Protein AF-A0A820K5N0-F1 (afdb_monomer)

Secondary structure (DSSP, 8-state):
---HHHHHHHHHHHHHHHGGGS---S------------PPP--SSTTTHHHHHHHHHHHHHHHTTS-HHHHHHHHHHHHHHHHHHHHH-TT-HHHHHHHHHHHHHHHHHHHHSSS--THHHHHHHHHHHHHHHHHHH----HHHHHHHHHHHHHHHHHHHHHTTT-TTTPPPHHHHHHHHHHHHHHHHH-----TT--HHHHHHHHHHHHHHH-TT--HHHHHHHHHHHHHHHHTT----SS--S-TTSSS-HHHHHHHHHHHHHHHHHHHHHHHHHHHHHTT----HHHHHHHHHHHHHHHHSHHHHHHHTTS---TTS-THHHHHHHH----SS--S-HHHHHHHHHHHHHHHHHHHHHHHSTT-HHHHHHHHHHHHH-STT--HHHHHHHHH--STT--TTSPPPPPTTTT-BTTBTTTTGGGS-GGGTSSTTHHHHHHHHHHHHHHHHHTT-GGGHHHHHHHHHHHHSPPPGGG--S-HHHHHHHHHHHHHHHHHHHHHHHHTS-HHHHHHHHHHHHHGGGS----S--HHHHHHHHHHHHHHHHH-GGGTTT-THHHHHHHHHHHHHHHHHHHTTS---TTSHHHHHHSS-------PPPPP-------------------HHHHHHHHHHHHHHTSSS---

Structure (mmCIF, N/CA/C/O backbone):
data_AF-A0A820K5N0-F1
#
_entry.id   AF-A0A820K5N0-F1
#
loop_
_atom_site.group_PDB
_atom_site.id
_atom_site.type_symbol
_atom_site.label_atom_id
_atom_site.label_alt_id
_atom_site.label_comp_id
_atom_site.label_asym_id
_atom_site.label_entity_id
_atom_site.label_seq_id
_atom_site.pdbx_PDB_ins_code
_atom_site.Cartn_x
_atom_site.Cartn_y
_atom_site.Cartn_z
_atom_site.occupancy
_atom_site.B_iso_or_equiv
_atom_site.auth_seq_id
_atom_site.auth_comp_id
_atom_site.auth_asym_id
_atom_site.auth_atom_id
_atom_site.pdbx_PDB_model_num
ATOM 1 N N . GLU A 1 1 ? -2.499 -8.114 -50.998 1.00 41.06 1 GLU A N 1
ATOM 2 C CA . GLU A 1 1 ? -1.757 -9.379 -51.154 1.00 41.06 1 GLU A CA 1
ATOM 3 C C . GLU A 1 1 ? -0.640 -9.411 -50.123 1.00 41.06 1 GLU A C 1
ATOM 5 O O . GLU A 1 1 ? 0.327 -8.664 -50.227 1.00 41.06 1 GLU A O 1
ATOM 10 N N . TRP A 1 2 ? -0.854 -10.135 -49.026 1.00 52.72 2 TRP A N 1
ATOM 11 C CA . TRP A 1 2 ? 0.207 -10.403 -48.061 1.00 52.72 2 TRP A CA 1
ATOM 12 C C . TRP A 1 2 ? 0.968 -11.627 -48.555 1.00 52.72 2 TRP A C 1
ATOM 14 O O . TRP A 1 2 ? 0.346 -12.616 -48.916 1.00 52.72 2 TRP A O 1
ATOM 24 N N . ASP A 1 3 ? 2.291 -11.518 -48.619 1.00 70.81 3 ASP A N 1
ATOM 25 C CA . ASP A 1 3 ? 3.177 -12.649 -48.919 1.00 70.81 3 ASP A CA 1
ATOM 26 C C . ASP A 1 3 ? 2.973 -13.759 -47.867 1.00 70.81 3 ASP A C 1
ATOM 28 O O . ASP A 1 3 ? 2.744 -13.436 -46.694 1.00 70.81 3 ASP A O 1
ATOM 32 N N . ASP A 1 4 ? 3.069 -15.032 -48.254 1.00 73.50 4 ASP A N 1
ATOM 33 C CA . ASP A 1 4 ? 2.858 -16.192 -47.372 1.00 73.50 4 ASP A CA 1
ATOM 34 C C . ASP A 1 4 ? 3.746 -16.115 -46.120 1.00 73.50 4 ASP A C 1
ATOM 36 O O . ASP A 1 4 ? 3.308 -16.420 -45.010 1.00 73.50 4 ASP A O 1
ATOM 40 N N . GLU A 1 5 ? 4.975 -15.611 -46.267 1.00 72.81 5 GLU A N 1
ATOM 41 C CA . GLU A 1 5 ? 5.912 -15.410 -45.157 1.00 72.81 5 GLU A CA 1
ATOM 42 C C . GLU A 1 5 ? 5.436 -14.320 -44.174 1.00 72.81 5 GLU A C 1
ATOM 44 O O . GLU A 1 5 ? 5.605 -14.446 -42.960 1.00 72.81 5 GLU A O 1
ATOM 49 N N . ARG A 1 6 ? 4.776 -13.258 -44.661 1.00 73.12 6 ARG A N 1
ATOM 50 C CA . ARG A 1 6 ? 4.217 -12.191 -43.807 1.00 73.12 6 ARG A CA 1
ATOM 51 C C . ARG A 1 6 ? 2.996 -12.672 -43.035 1.00 73.12 6 ARG A C 1
ATOM 53 O O . ARG A 1 6 ? 2.849 -12.348 -41.858 1.00 73.12 6 ARG A O 1
ATOM 60 N N . GLU A 1 7 ? 2.144 -13.465 -43.674 1.00 80.19 7 GLU A N 1
ATOM 61 C CA . GLU A 1 7 ? 0.995 -14.066 -43.002 1.00 80.19 7 GLU A CA 1
ATOM 62 C C . GLU A 1 7 ? 1.438 -15.106 -41.959 1.00 80.19 7 GLU A C 1
ATOM 64 O O . GLU A 1 7 ? 0.856 -15.165 -40.877 1.00 80.19 7 GLU A O 1
ATOM 69 N N . GLN A 1 8 ? 2.516 -15.858 -42.213 1.00 80.81 8 GLN A N 1
ATOM 70 C CA . GLN A 1 8 ? 3.134 -16.734 -41.210 1.00 80.81 8 GLN A CA 1
ATOM 71 C C . GLN A 1 8 ? 3.662 -15.945 -40.001 1.00 80.81 8 GLN A C 1
ATOM 73 O O . GLN A 1 8 ? 3.322 -16.284 -38.866 1.00 80.81 8 GLN A O 1
ATOM 78 N N . ARG A 1 9 ? 4.419 -14.857 -40.224 1.00 82.50 9 ARG A N 1
ATOM 79 C CA . ARG A 1 9 ? 4.903 -13.972 -39.142 1.00 82.50 9 ARG A CA 1
ATOM 80 C C . ARG A 1 9 ? 3.746 -13.395 -38.324 1.00 82.50 9 ARG A C 1
ATOM 82 O O . ARG A 1 9 ? 3.787 -13.443 -37.097 1.00 82.50 9 ARG A O 1
ATOM 89 N N . ARG A 1 10 ? 2.684 -12.900 -38.974 1.00 83.00 10 ARG A N 1
ATOM 90 C CA . ARG A 1 10 ? 1.489 -12.407 -38.267 1.00 83.00 10 ARG A CA 1
ATOM 91 C C . ARG A 1 10 ? 0.814 -13.498 -37.456 1.00 83.00 10 ARG A C 1
ATOM 93 O O . ARG A 1 10 ? 0.453 -13.232 -36.316 1.00 83.00 10 ARG A O 1
ATOM 100 N N . LYS A 1 11 ? 0.587 -14.679 -38.035 1.00 84.31 11 LYS A N 1
ATOM 101 C CA . LYS A 1 11 ? -0.068 -15.789 -37.331 1.00 84.31 11 LYS A CA 1
ATOM 102 C C . LYS A 1 11 ? 0.710 -16.178 -36.079 1.00 84.31 11 LYS A C 1
ATOM 104 O O . LYS A 1 11 ? 0.084 -16.375 -35.046 1.00 84.31 11 LYS A O 1
ATOM 109 N N . LEU A 1 12 ? 2.042 -16.193 -36.154 1.00 82.50 12 LEU A N 1
ATOM 110 C CA . LEU A 1 12 ? 2.903 -16.421 -34.995 1.00 82.50 12 LEU A CA 1
ATOM 111 C C . LEU A 1 12 ? 2.756 -15.308 -33.946 1.00 82.50 12 LEU A C 1
ATOM 113 O O . LEU A 1 12 ? 2.493 -15.588 -32.787 1.00 82.50 12 LEU A O 1
ATOM 117 N N . LEU A 1 13 ? 2.846 -14.032 -34.332 1.00 81.25 13 LEU A N 1
ATOM 118 C CA . LEU A 1 13 ? 2.668 -12.917 -33.387 1.00 81.25 13 LEU A CA 1
ATOM 119 C C . LEU A 1 13 ? 1.281 -12.922 -32.727 1.00 81.25 13 LEU A C 1
ATOM 121 O O . LEU A 1 13 ? 1.157 -12.676 -31.529 1.00 81.25 13 LEU A O 1
ATOM 125 N N . LEU A 1 14 ? 0.238 -13.230 -33.501 1.00 82.81 14 LEU A N 1
ATOM 126 C CA . LEU A 1 14 ? -1.119 -13.382 -32.991 1.00 82.81 14 LEU A CA 1
ATOM 127 C C . LEU A 1 14 ? -1.264 -14.605 -32.088 1.00 82.81 14 LEU A C 1
ATOM 129 O O . LEU A 1 14 ? -2.072 -14.536 -31.169 1.00 82.81 14 LEU A O 1
ATOM 133 N N . SER A 1 15 ? -0.500 -15.684 -32.287 1.00 80.38 15 SER A N 1
ATOM 134 C CA . SER A 1 15 ? -0.526 -16.829 -31.373 1.00 80.38 15 SER A CA 1
ATOM 135 C C . SER A 1 15 ? 0.051 -16.456 -30.011 1.00 80.38 15 SER A C 1
ATOM 137 O O . SER A 1 15 ? -0.564 -16.776 -29.013 1.00 80.38 15 SER A O 1
ATOM 139 N N . TYR A 1 16 ? 1.101 -15.638 -29.912 1.00 74.06 16 TYR A N 1
ATOM 140 C CA . TYR A 1 16 ? 1.562 -15.137 -28.602 1.00 74.06 16 TYR A CA 1
ATOM 141 C C . TYR A 1 16 ? 0.542 -14.236 -27.885 1.00 74.06 16 TYR A C 1
ATOM 143 O O . TYR A 1 16 ? 0.625 -14.062 -26.671 1.00 74.06 16 TYR A O 1
ATOM 151 N N . ILE A 1 17 ? -0.433 -13.684 -28.613 1.00 76.38 17 ILE A N 1
ATOM 152 C CA . ILE A 1 17 ? -1.559 -12.915 -28.057 1.00 76.38 17 ILE A CA 1
ATOM 153 C C . ILE A 1 17 ? -2.760 -13.836 -27.757 1.00 76.38 17 ILE A C 1
ATOM 155 O O . ILE A 1 17 ? -3.494 -13.599 -26.801 1.00 76.38 17 ILE A O 1
ATOM 159 N N . ALA A 1 18 ? -2.971 -14.886 -28.558 1.00 65.06 18 ALA A N 1
ATOM 160 C CA . ALA A 1 18 ? -4.119 -15.797 -28.493 1.00 65.06 18 ALA A CA 1
ATOM 161 C C . ALA A 1 18 ? -3.885 -17.047 -27.624 1.00 65.06 18 ALA A C 1
ATOM 163 O O . ALA A 1 18 ? -4.796 -17.465 -26.918 1.00 65.06 18 ALA A O 1
ATOM 164 N N . ASP A 1 19 ? -2.681 -17.616 -27.604 1.00 51.62 19 ASP A N 1
ATOM 165 C CA . ASP A 1 19 ? -2.239 -18.649 -26.655 1.00 51.62 19 ASP A CA 1
ATOM 166 C C . ASP A 1 19 ? -2.176 -18.072 -25.242 1.00 51.62 19 ASP A C 1
ATOM 168 O O . ASP A 1 19 ? -2.465 -18.772 -24.273 1.00 51.62 19 ASP A O 1
ATOM 172 N N . ALA A 1 20 ? -1.979 -16.756 -25.128 1.00 49.38 20 ALA A N 1
ATOM 173 C CA . ALA A 1 20 ? -2.253 -16.009 -23.914 1.00 49.38 20 ALA A CA 1
ATOM 174 C C . ALA A 1 20 ? -3.761 -15.881 -23.560 1.00 49.38 20 ALA A C 1
ATOM 176 O O . ALA A 1 20 ? -4.149 -15.332 -22.533 1.00 49.38 20 ALA A O 1
ATOM 177 N N . ALA A 1 21 ? -4.673 -16.440 -24.342 1.00 42.41 21 ALA A N 1
ATOM 178 C CA . ALA A 1 21 ? -6.054 -16.666 -23.915 1.00 42.41 21 ALA A CA 1
ATOM 179 C C . ALA A 1 21 ? -6.283 -18.112 -23.433 1.00 42.41 21 ALA A C 1
ATOM 181 O O . ALA A 1 21 ? -7.322 -18.391 -22.835 1.00 42.41 21 ALA A O 1
ATOM 182 N N . SER A 1 22 ? -5.323 -19.021 -23.645 1.00 43.31 22 SER A N 1
ATOM 183 C CA . SER A 1 22 ? -5.401 -20.429 -23.248 1.00 43.31 22 SER A CA 1
ATOM 184 C C . SER A 1 22 ? -4.654 -20.673 -21.931 1.00 43.31 22 SER A C 1
ATOM 186 O O . SER A 1 22 ? -3.581 -20.130 -21.683 1.00 43.31 22 SER A O 1
ATOM 188 N N . ILE A 1 23 ? -5.267 -21.423 -21.020 1.00 39.41 23 ILE A N 1
ATOM 189 C CA . ILE A 1 23 ? -4.740 -21.672 -19.675 1.00 39.41 23 ILE A CA 1
ATOM 190 C C . ILE A 1 23 ? -3.567 -22.649 -19.801 1.00 39.41 23 ILE A C 1
ATOM 192 O O . ILE A 1 23 ? -3.799 -23.832 -20.033 1.00 39.41 23 ILE A O 1
ATOM 196 N N . ASN A 1 24 ? -2.330 -22.190 -19.601 1.00 45.06 24 ASN A N 1
ATOM 197 C CA . ASN A 1 24 ? -1.229 -23.091 -19.266 1.00 45.06 24 ASN A CA 1
ATOM 198 C C . ASN A 1 24 ? -0.736 -22.780 -17.852 1.00 45.06 24 ASN A C 1
ATOM 200 O O . ASN A 1 24 ? -0.034 -21.812 -17.574 1.00 45.06 24 ASN A O 1
ATOM 204 N N . SER A 1 25 ? -1.197 -23.623 -16.935 1.00 43.44 25 SER A N 1
ATOM 205 C CA . SER A 1 25 ? -1.109 -23.531 -15.483 1.00 43.44 25 SER A CA 1
ATOM 206 C C . SER A 1 25 ? 0.266 -23.901 -14.921 1.00 43.44 25 SER A C 1
ATOM 208 O O . SER A 1 25 ? 0.349 -24.594 -13.909 1.00 43.44 25 SER A O 1
ATOM 210 N N . GLN A 1 26 ? 1.358 -23.482 -15.557 1.00 40.81 26 GLN A N 1
ATOM 211 C CA . GLN A 1 26 ? 2.692 -23.593 -14.971 1.00 40.81 26 GLN A CA 1
ATOM 212 C C . GLN A 1 26 ? 3.508 -22.372 -15.368 1.00 40.81 26 GLN A C 1
ATOM 214 O O . GLN A 1 26 ? 3.755 -22.148 -16.547 1.00 40.81 26 GLN A O 1
ATOM 219 N N . GLY A 1 27 ? 3.943 -21.599 -14.371 1.00 42.25 27 GLY A N 1
ATOM 220 C CA . GLY A 1 27 ? 4.798 -20.417 -14.508 1.00 42.25 27 GLY A CA 1
ATOM 221 C C . GLY A 1 27 ? 6.217 -20.715 -15.003 1.00 42.25 27 GLY A C 1
ATOM 222 O O . GLY A 1 27 ? 7.181 -20.196 -14.448 1.00 42.25 27 GLY A O 1
ATOM 223 N N . LYS A 1 28 ? 6.363 -21.554 -16.028 1.00 41.22 28 LYS A N 1
ATOM 224 C CA . LYS A 1 28 ? 7.572 -21.611 -16.836 1.00 41.22 28 LYS A CA 1
ATOM 225 C C . LYS A 1 28 ? 7.428 -20.544 -17.903 1.00 41.22 28 LYS A C 1
ATOM 227 O O . LYS A 1 28 ? 6.666 -20.702 -18.853 1.00 41.22 28 LYS A O 1
ATOM 232 N N . GLN A 1 29 ? 8.161 -19.450 -17.726 1.00 48.66 29 GLN A N 1
ATOM 233 C CA . GLN A 1 29 ? 8.489 -18.607 -18.861 1.00 48.66 29 GLN A CA 1
ATOM 234 C C . GLN A 1 29 ? 9.101 -19.512 -19.939 1.00 48.66 29 GLN A C 1
ATOM 236 O O . GLN A 1 29 ? 10.039 -20.253 -19.655 1.00 48.66 29 GLN A O 1
ATOM 241 N N . SER A 1 30 ? 8.565 -19.498 -21.160 1.00 47.12 30 SER A N 1
ATOM 242 C CA . SER A 1 30 ? 9.351 -19.973 -22.293 1.00 47.12 30 SER A CA 1
ATOM 243 C C . SER A 1 30 ? 10.531 -19.009 -22.411 1.00 47.12 30 SER A C 1
ATOM 245 O O . SER A 1 30 ? 10.327 -17.812 -22.627 1.00 47.12 30 SER A O 1
ATOM 247 N N . ASP A 1 31 ? 11.747 -19.498 -22.190 1.00 49.41 31 ASP A N 1
ATOM 248 C CA . ASP A 1 31 ? 12.978 -18.709 -22.349 1.00 49.41 31 ASP A CA 1
ATOM 249 C C . ASP A 1 31 ? 13.364 -18.491 -23.815 1.00 49.41 31 ASP A C 1
ATOM 251 O O . ASP A 1 31 ? 14.371 -17.859 -24.123 1.00 49.41 31 ASP A O 1
ATOM 255 N N . GLU A 1 32 ? 12.541 -18.985 -24.733 1.00 58.91 32 GLU A N 1
ATOM 256 C CA . GLU A 1 32 ? 12.760 -18.885 -26.164 1.00 58.91 32 GLU A CA 1
ATOM 257 C C . GLU A 1 32 ? 12.302 -17.520 -26.698 1.00 58.91 32 GLU A C 1
ATOM 259 O O . GLU A 1 32 ? 11.175 -17.073 -26.461 1.00 58.91 32 GLU A O 1
ATOM 264 N N . LEU A 1 33 ? 13.205 -16.853 -27.424 1.00 70.31 33 LEU A N 1
ATOM 265 C CA . LEU A 1 33 ? 12.914 -15.639 -28.186 1.00 70.31 33 LEU A CA 1
ATOM 266 C C . LEU A 1 33 ? 11.959 -15.950 -29.345 1.00 70.31 33 LEU A C 1
ATOM 268 O O . LEU A 1 33 ? 11.931 -17.064 -29.872 1.00 70.31 33 LEU A O 1
ATOM 272 N N . ILE A 1 34 ? 11.202 -14.944 -29.788 1.00 75.31 34 ILE A N 1
ATOM 273 C CA . ILE A 1 34 ? 10.294 -15.106 -30.925 1.00 75.31 34 ILE A CA 1
ATOM 274 C C . ILE A 1 34 ? 11.138 -15.169 -32.203 1.00 75.31 34 ILE A C 1
ATOM 276 O O . ILE A 1 34 ? 11.641 -14.157 -32.695 1.00 75.31 34 ILE A O 1
ATOM 280 N N . HIS A 1 35 ? 11.280 -16.366 -32.770 1.00 72.75 35 HIS A N 1
ATOM 281 C CA . HIS A 1 35 ? 12.018 -16.574 -34.012 1.00 72.75 35 HIS A CA 1
ATOM 282 C C . HIS A 1 35 ? 11.198 -16.128 -35.230 1.00 72.75 35 HIS A C 1
ATOM 284 O O . HIS A 1 35 ? 10.482 -16.914 -35.852 1.00 72.75 35 HIS A O 1
ATOM 290 N N . LEU A 1 36 ? 11.327 -14.852 -35.599 1.00 72.88 36 LEU A N 1
ATOM 291 C CA . LEU A 1 36 ? 10.874 -14.348 -36.895 1.00 72.88 36 LEU A CA 1
ATOM 292 C C . LEU A 1 36 ? 11.981 -14.536 -37.938 1.00 72.88 36 LEU A C 1
ATOM 294 O O . LEU A 1 36 ? 13.146 -14.239 -37.692 1.00 72.88 36 LEU A O 1
ATOM 298 N N . SER A 1 37 ? 11.618 -15.017 -39.125 1.00 67.00 37 SER A N 1
ATOM 299 C CA . SER A 1 37 ? 12.536 -15.135 -40.261 1.00 67.00 37 SER A CA 1
ATOM 300 C C . SER A 1 37 ? 13.160 -13.777 -40.617 1.00 67.00 37 SER A C 1
ATOM 302 O O . SER A 1 37 ? 12.436 -12.806 -40.834 1.00 67.00 37 SER A O 1
ATOM 304 N N . ASP A 1 38 ? 14.482 -13.731 -40.775 1.00 62.12 38 ASP A N 1
ATOM 305 C CA . ASP A 1 38 ? 15.250 -12.505 -41.050 1.00 62.12 38 ASP A CA 1
ATOM 306 C C . ASP A 1 38 ? 15.308 -12.109 -42.539 1.00 62.12 38 ASP A C 1
ATOM 308 O O . ASP A 1 38 ? 16.058 -11.208 -42.921 1.00 62.12 38 ASP A O 1
ATOM 312 N N . LYS A 1 39 ? 14.545 -12.775 -43.420 1.00 62.44 39 LYS A N 1
ATOM 313 C CA . LYS A 1 39 ? 14.617 -12.492 -44.859 1.00 62.44 39 LYS A CA 1
ATOM 314 C C . LYS A 1 39 ? 14.192 -11.041 -45.141 1.00 62.44 39 LYS A C 1
ATOM 316 O O . LYS A 1 39 ? 13.069 -10.662 -44.781 1.00 62.44 39 LYS A O 1
ATOM 321 N N . PRO A 1 40 ? 15.063 -10.237 -45.787 1.00 56.72 40 PRO A N 1
ATOM 322 C CA . PRO A 1 40 ? 14.809 -8.827 -46.030 1.00 56.72 40 PRO A CA 1
ATOM 323 C C . PRO A 1 40 ? 13.752 -8.636 -47.117 1.00 56.72 40 PRO A C 1
ATOM 325 O O . PRO A 1 40 ? 13.761 -9.298 -48.157 1.00 56.72 40 PRO A O 1
ATOM 328 N N . PHE A 1 41 ? 12.865 -7.673 -46.889 1.00 57.12 41 PHE A N 1
ATOM 329 C CA . PHE A 1 41 ? 11.856 -7.263 -47.856 1.00 57.12 41 PHE A CA 1
ATOM 330 C C . PHE A 1 41 ? 12.502 -6.544 -49.053 1.00 57.12 41 PHE A C 1
ATOM 332 O O . PHE A 1 41 ? 13.180 -5.528 -48.887 1.00 57.12 41 PHE A O 1
ATOM 339 N N . LYS A 1 42 ? 12.273 -7.055 -50.270 1.00 55.41 42 LYS A N 1
ATOM 340 C CA . LYS A 1 42 ? 12.668 -6.414 -51.534 1.00 55.41 42 LYS A CA 1
ATOM 341 C C . LYS A 1 42 ? 11.480 -5.614 -52.085 1.00 55.41 42 LYS A C 1
ATOM 343 O O . LYS A 1 42 ? 10.638 -6.169 -52.778 1.00 55.41 42 LYS A O 1
ATOM 348 N N . SER A 1 43 ? 11.404 -4.323 -51.771 1.00 56.03 43 SER A N 1
ATOM 349 C CA . SER A 1 43 ? 10.485 -3.370 -52.420 1.00 56.03 43 SER A CA 1
ATOM 350 C C . SER A 1 43 ? 11.274 -2.198 -52.979 1.00 56.03 43 SER A C 1
ATOM 352 O O . SER A 1 43 ? 12.220 -1.740 -52.343 1.00 56.03 43 SER A O 1
ATOM 354 N N . ASN A 1 44 ? 10.870 -1.708 -54.151 1.00 49.72 44 ASN A N 1
ATOM 355 C CA . ASN A 1 44 ? 11.508 -0.584 -54.836 1.00 49.72 44 ASN A CA 1
ATOM 356 C C . ASN A 1 44 ? 11.081 0.798 -54.284 1.00 49.72 44 ASN A C 1
ATOM 358 O O . ASN A 1 44 ? 11.731 1.786 -54.601 1.00 49.72 44 ASN A O 1
ATOM 362 N N . ASN A 1 45 ? 10.061 0.878 -53.412 1.00 55.81 45 ASN A N 1
ATOM 363 C CA . ASN A 1 45 ? 9.540 2.129 -52.815 1.00 55.81 45 ASN A CA 1
ATOM 364 C C . ASN A 1 45 ? 9.893 2.255 -51.314 1.00 55.81 45 ASN A C 1
ATOM 366 O O . ASN A 1 45 ? 9.083 2.618 -50.463 1.00 55.81 45 ASN A O 1
ATOM 370 N N . ALA A 1 46 ? 11.134 1.904 -50.977 1.00 53.59 46 ALA A N 1
ATOM 371 C CA . ALA A 1 46 ? 11.519 1.352 -49.681 1.00 53.59 46 ALA A CA 1
ATOM 372 C C . ALA A 1 46 ? 11.643 2.306 -48.477 1.00 53.59 46 ALA A C 1
ATOM 374 O O . ALA A 1 46 ? 12.003 1.809 -47.414 1.00 53.59 46 ALA A O 1
ATOM 375 N N . LEU A 1 47 ? 11.435 3.623 -48.589 1.00 53.50 47 LEU A N 1
ATOM 376 C CA . LEU A 1 47 ? 11.690 4.534 -47.454 1.00 53.50 47 LEU A CA 1
ATOM 377 C C . LEU A 1 47 ? 10.411 4.972 -46.722 1.00 53.50 47 LEU A C 1
ATOM 379 O O . LEU A 1 47 ? 10.358 4.886 -45.504 1.00 53.50 47 LEU A O 1
ATOM 383 N N . PHE A 1 48 ? 9.361 5.373 -47.446 1.00 54.50 48 PHE A N 1
ATOM 384 C CA . PHE A 1 48 ? 8.122 5.888 -46.837 1.00 54.50 48 PHE A CA 1
ATOM 385 C C . PHE A 1 48 ? 7.159 4.790 -46.360 1.00 54.50 48 PHE A C 1
ATOM 387 O O . PHE A 1 48 ? 6.466 4.964 -45.362 1.00 54.50 48 PHE A O 1
ATOM 394 N N . GLU A 1 49 ? 7.122 3.638 -47.036 1.00 61.66 49 GLU A N 1
ATOM 395 C CA . GLU A 1 49 ? 6.244 2.525 -46.642 1.00 61.66 49 GLU A CA 1
ATOM 396 C C . GLU A 1 49 ? 6.738 1.789 -45.384 1.00 61.66 49 GLU A C 1
ATOM 398 O O . GLU A 1 49 ? 5.939 1.140 -44.709 1.00 61.66 49 GLU A O 1
ATOM 403 N N . LYS A 1 50 ? 8.033 1.893 -45.040 1.00 66.38 50 LYS A N 1
ATOM 404 C CA . LYS A 1 50 ? 8.635 1.152 -43.916 1.00 66.38 50 LYS A CA 1
ATOM 405 C C . LYS A 1 50 ? 8.243 1.677 -42.540 1.00 66.38 50 LYS A C 1
ATOM 407 O O . LYS A 1 50 ? 8.249 0.896 -41.592 1.00 66.38 50 LYS A O 1
ATOM 412 N N . ASP A 1 51 ? 7.901 2.955 -42.424 1.00 83.06 51 ASP A N 1
ATOM 413 C CA . ASP A 1 51 ? 7.636 3.593 -41.124 1.00 83.06 51 ASP A CA 1
ATOM 414 C C . ASP A 1 51 ? 6.152 3.895 -40.918 1.00 83.06 51 ASP A C 1
ATOM 416 O O . ASP A 1 51 ? 5.722 4.206 -39.812 1.00 83.06 51 ASP A O 1
ATOM 420 N N . LEU A 1 52 ? 5.342 3.775 -41.972 1.00 87.62 52 LEU A N 1
ATOM 421 C CA . LEU A 1 52 ? 3.941 4.177 -41.951 1.00 87.62 52 LEU A CA 1
ATOM 422 C C . LEU A 1 52 ? 3.114 3.376 -40.934 1.00 87.62 52 LEU A C 1
ATOM 424 O O . LEU A 1 52 ? 2.291 3.953 -40.225 1.00 87.62 52 LEU A O 1
ATOM 428 N N . TYR A 1 53 ? 3.332 2.059 -40.838 1.00 89.19 53 TYR A N 1
ATOM 429 C CA . TYR A 1 53 ? 2.625 1.230 -39.860 1.00 89.19 53 TYR A CA 1
ATOM 430 C C . TYR A 1 53 ? 3.017 1.581 -38.427 1.00 89.19 53 TYR A C 1
ATOM 432 O O . TYR A 1 53 ? 2.124 1.766 -37.604 1.00 89.19 53 TYR A O 1
ATOM 440 N N . TYR A 1 54 ? 4.309 1.758 -38.148 1.00 91.31 54 TYR A N 1
ATOM 441 C CA . TYR A 1 54 ? 4.775 2.269 -36.862 1.00 91.31 54 TYR A CA 1
ATOM 442 C C . TYR A 1 54 ? 4.164 3.635 -36.511 1.00 91.31 54 TYR A C 1
ATOM 444 O O . TYR A 1 54 ? 3.611 3.789 -35.427 1.00 91.31 54 TYR A O 1
ATOM 452 N N . LEU A 1 55 ? 4.184 4.607 -37.429 1.00 91.06 55 LEU A N 1
ATOM 453 C CA . LEU A 1 55 ? 3.626 5.943 -37.186 1.00 91.06 55 LEU A CA 1
ATOM 454 C C . LEU A 1 55 ? 2.119 5.899 -36.905 1.00 91.06 55 LEU A C 1
ATOM 456 O O . LEU A 1 55 ? 1.636 6.607 -36.021 1.00 91.06 55 LEU A O 1
ATOM 460 N N . PHE A 1 56 ? 1.367 5.051 -37.614 1.00 90.25 56 PHE A N 1
ATOM 461 C CA . PHE A 1 56 ? -0.040 4.824 -37.286 1.00 90.25 56 PHE A CA 1
ATOM 462 C C . PHE A 1 56 ? -0.202 4.174 -35.914 1.00 90.25 56 PHE A C 1
ATOM 464 O O . PHE A 1 56 ? -1.074 4.592 -35.155 1.00 90.25 56 PHE A O 1
ATOM 471 N N . ALA A 1 57 ? 0.621 3.178 -35.585 1.00 91.50 57 ALA A N 1
ATOM 472 C CA . ALA A 1 57 ? 0.570 2.513 -34.292 1.00 91.50 57 ALA A CA 1
ATOM 473 C C . ALA A 1 57 ? 0.822 3.496 -33.138 1.00 91.50 57 ALA A C 1
ATOM 475 O O . ALA A 1 57 ? -0.008 3.590 -32.234 1.00 91.50 57 ALA A O 1
ATOM 476 N N . ASP A 1 58 ? 1.891 4.291 -33.224 1.00 89.69 58 ASP A N 1
ATOM 477 C CA . ASP A 1 58 ? 2.253 5.320 -32.245 1.00 89.69 58 ASP A CA 1
ATOM 478 C C . ASP A 1 58 ? 1.177 6.414 -32.139 1.00 89.69 58 ASP A C 1
ATOM 480 O O . ASP A 1 58 ? 0.783 6.807 -31.039 1.00 89.69 58 ASP A O 1
ATOM 484 N N . TYR A 1 59 ? 0.606 6.846 -33.270 1.00 90.00 59 TYR A N 1
ATOM 485 C CA . TYR A 1 59 ? -0.529 7.769 -33.277 1.00 90.00 59 TYR A CA 1
ATOM 486 C C . TYR A 1 59 ? -1.732 7.204 -32.511 1.00 90.00 59 TYR A C 1
ATOM 488 O O . TYR A 1 59 ? -2.287 7.889 -31.651 1.00 90.00 59 TYR A O 1
ATOM 496 N N . TYR A 1 60 ? -2.140 5.961 -32.789 1.00 88.81 60 TYR A N 1
ATOM 497 C CA . TYR A 1 60 ? -3.278 5.341 -32.106 1.00 88.81 60 TYR A CA 1
ATOM 498 C C . TYR A 1 60 ? -3.000 5.084 -30.621 1.00 88.81 60 TYR A C 1
ATOM 500 O O . TYR A 1 60 ? -3.906 5.266 -29.804 1.00 88.81 60 TYR A O 1
ATOM 508 N N . LEU A 1 61 ? -1.764 4.726 -30.261 1.00 86.56 61 LEU A N 1
ATOM 509 C CA . LEU A 1 61 ? -1.351 4.551 -28.871 1.00 86.56 61 LEU A CA 1
ATOM 510 C C . LEU A 1 61 ? -1.448 5.879 -28.103 1.00 86.56 61 LEU A C 1
ATOM 512 O O . LEU A 1 61 ? -2.089 5.941 -27.055 1.00 86.56 61 LEU A O 1
ATOM 516 N N . LYS A 1 62 ? -0.918 6.971 -28.673 1.00 84.62 62 LYS A N 1
ATOM 517 C CA . LYS A 1 62 ? -0.997 8.323 -28.092 1.00 84.62 62 LYS A CA 1
ATOM 518 C C . LYS A 1 62 ? -2.424 8.864 -28.051 1.00 84.62 62 LYS A C 1
ATOM 520 O O . LYS A 1 62 ? -2.802 9.505 -27.074 1.00 84.62 62 LYS A O 1
ATOM 525 N N . MET A 1 63 ? -3.243 8.608 -29.071 1.00 77.50 63 MET A N 1
ATOM 526 C CA . MET A 1 63 ? -4.649 9.035 -29.103 1.00 77.50 63 MET A CA 1
ATOM 527 C C . MET A 1 63 ? -5.507 8.335 -28.046 1.00 77.50 63 MET A C 1
ATOM 529 O O . MET A 1 63 ? -6.418 8.961 -27.504 1.00 77.50 63 MET A O 1
ATOM 533 N N . GLY A 1 64 ? -5.186 7.085 -27.693 1.00 63.56 64 GLY A N 1
ATOM 534 C CA . GLY A 1 64 ? -5.860 6.349 -26.618 1.00 63.56 64 GLY A CA 1
ATOM 535 C C . GLY A 1 64 ? -5.782 7.025 -25.241 1.00 63.56 64 GLY A C 1
ATOM 536 O O . GLY A 1 64 ? -6.586 6.718 -24.368 1.00 63.56 64 GLY A O 1
ATOM 537 N N . SER A 1 65 ? -4.876 7.991 -25.044 1.00 57.44 65 SER A N 1
ATOM 538 C CA . SER A 1 65 ? -4.749 8.749 -23.789 1.00 57.44 65 SER A CA 1
ATOM 539 C C . SER A 1 65 ? -5.817 9.833 -23.572 1.00 57.44 65 SER A C 1
ATOM 541 O O . SER A 1 65 ? -5.916 10.365 -22.468 1.00 57.44 65 SER A O 1
ATOM 543 N N . LYS A 1 66 ? -6.610 10.187 -24.597 1.00 54.66 66 LYS A N 1
ATOM 544 C CA . LYS A 1 66 ? -7.473 11.384 -24.567 1.00 54.66 66 LYS A CA 1
ATOM 545 C C . LYS A 1 66 ? -8.948 11.130 -24.231 1.00 54.66 66 LYS A C 1
ATOM 547 O O . LYS A 1 66 ? -9.592 12.062 -23.769 1.00 54.66 66 LYS A O 1
ATOM 552 N N . ASP A 1 67 ? -9.471 9.911 -24.408 1.00 51.25 67 ASP A N 1
ATOM 553 C CA . ASP A 1 67 ? -10.887 9.573 -24.166 1.00 51.25 67 ASP A CA 1
ATOM 554 C C . ASP A 1 67 ? -11.070 8.092 -23.764 1.00 51.25 67 ASP A C 1
ATOM 556 O O . ASP A 1 67 ? -10.532 7.191 -24.403 1.00 51.25 67 ASP A O 1
ATOM 560 N N . VAL A 1 68 ? -11.869 7.809 -22.724 1.00 51.84 68 VAL A N 1
ATOM 561 C CA . VAL A 1 68 ? -12.002 6.458 -22.119 1.00 51.84 68 VAL A CA 1
ATOM 562 C C . VAL A 1 68 ? -12.682 5.441 -23.049 1.00 51.84 68 VAL A C 1
ATOM 564 O O . VAL A 1 68 ? -12.251 4.295 -23.125 1.00 51.84 68 VAL A O 1
ATOM 567 N N . VAL A 1 69 ? -13.717 5.845 -23.794 1.00 47.84 69 VAL A N 1
ATOM 568 C CA . VAL A 1 69 ? -14.491 4.943 -24.679 1.00 47.84 69 VAL A CA 1
ATOM 569 C C . VAL A 1 69 ? -13.754 4.653 -25.993 1.00 47.84 69 VAL A C 1
ATOM 571 O O . VAL A 1 69 ? -13.907 3.585 -26.580 1.00 47.84 69 VAL A O 1
ATOM 574 N N . THR A 1 70 ? -12.908 5.575 -26.456 1.00 55.38 70 THR A N 1
ATOM 575 C CA . THR A 1 70 ? -12.075 5.381 -27.654 1.00 55.38 70 THR A CA 1
ATOM 576 C C . THR A 1 70 ? -10.763 4.658 -27.338 1.00 55.38 70 THR A C 1
ATOM 578 O O . THR A 1 70 ? -10.066 4.248 -28.268 1.00 55.38 70 THR A O 1
ATOM 581 N N . ASN A 1 71 ? -10.441 4.452 -26.056 1.00 66.81 71 ASN A N 1
ATOM 582 C CA . ASN A 1 71 ? -9.163 3.912 -25.598 1.00 66.81 71 ASN A CA 1
ATOM 583 C C . ASN A 1 71 ? -8.957 2.448 -26.019 1.00 66.81 71 ASN A C 1
ATOM 585 O O . ASN A 1 71 ? -7.962 2.125 -26.664 1.00 66.81 71 ASN A O 1
ATOM 589 N N . GLU A 1 72 ? -9.928 1.570 -25.750 1.00 69.94 72 GLU A N 1
ATOM 590 C CA . GLU A 1 72 ? -9.818 0.138 -26.073 1.00 69.94 72 GLU A CA 1
ATOM 591 C C . GLU A 1 72 ? -9.762 -0.102 -27.592 1.00 69.94 72 GLU A C 1
ATOM 593 O O . GLU A 1 72 ? -8.898 -0.824 -28.097 1.00 69.94 72 GLU A O 1
ATOM 598 N N . SER A 1 73 ? -10.622 0.585 -28.356 1.00 78.62 73 SER A N 1
ATOM 599 C CA . SER A 1 73 ? -10.611 0.498 -29.821 1.00 78.62 73 SER A CA 1
ATOM 600 C C . SER A 1 73 ? -9.318 1.051 -30.429 1.00 78.62 73 SER A C 1
ATOM 602 O O . SER A 1 73 ? -8.823 0.487 -31.408 1.00 78.62 73 SER A O 1
ATOM 604 N N . SER A 1 74 ? -8.754 2.122 -29.863 1.00 82.38 74 SER A N 1
ATOM 605 C CA . SER A 1 74 ? -7.503 2.716 -30.351 1.00 82.38 74 SER A CA 1
ATOM 606 C C . SER A 1 74 ? -6.295 1.847 -30.009 1.00 82.38 74 SER A C 1
ATOM 608 O O . SER A 1 74 ? -5.479 1.596 -30.890 1.00 82.38 74 SER A O 1
ATOM 610 N N . LYS A 1 75 ? -6.217 1.290 -28.793 1.00 85.38 75 LYS A N 1
ATOM 611 C CA . LYS A 1 75 ? -5.163 0.341 -28.395 1.00 85.38 75 LYS A CA 1
ATOM 612 C C . LYS A 1 75 ? -5.181 -0.927 -29.244 1.00 85.38 75 LYS A C 1
ATOM 614 O O . LYS A 1 75 ? -4.129 -1.379 -29.687 1.00 85.38 75 LYS A O 1
ATOM 619 N N . LYS A 1 76 ? -6.367 -1.461 -29.556 1.00 87.56 76 LYS A N 1
ATOM 620 C CA . LYS A 1 76 ? -6.503 -2.607 -30.467 1.00 87.56 76 LYS A CA 1
ATOM 621 C C . LYS A 1 76 ? -6.000 -2.281 -31.878 1.00 87.56 76 LYS A C 1
ATOM 623 O O . LYS A 1 76 ? -5.267 -3.072 -32.463 1.00 87.56 76 LYS A O 1
ATOM 628 N N . LYS A 1 77 ? -6.326 -1.094 -32.404 1.00 89.31 77 LYS A N 1
ATOM 629 C CA . LYS A 1 77 ? -5.781 -0.620 -33.688 1.00 89.31 77 LYS A CA 1
ATOM 630 C C . LYS A 1 77 ? -4.263 -0.448 -33.632 1.00 89.31 77 LYS A C 1
ATOM 632 O O . LYS A 1 77 ? -3.584 -0.877 -34.559 1.00 89.31 77 LYS A O 1
ATOM 637 N N . ALA A 1 78 ? -3.726 0.129 -32.557 1.00 91.75 78 ALA A N 1
ATOM 638 C CA . ALA A 1 78 ? -2.284 0.263 -32.360 1.00 91.75 78 ALA A CA 1
ATOM 639 C C . ALA A 1 78 ? -1.593 -1.110 -32.368 1.00 91.75 78 ALA A C 1
ATOM 641 O O . ALA A 1 78 ? -0.625 -1.294 -33.099 1.00 91.75 78 ALA A O 1
ATOM 642 N N . GLN A 1 79 ? -2.149 -2.098 -31.656 1.00 91.38 79 GLN A N 1
ATOM 643 C CA . GLN A 1 79 ? -1.660 -3.480 -31.648 1.00 91.38 79 GLN A CA 1
ATOM 644 C C . GLN A 1 79 ? -1.627 -4.079 -33.061 1.00 91.38 79 GLN A C 1
ATOM 646 O O . GLN A 1 79 ? -0.609 -4.629 -33.477 1.00 91.38 79 GLN A O 1
ATOM 651 N N . GLU A 1 80 ? -2.706 -3.931 -33.833 1.00 90.75 80 GLU A N 1
ATOM 652 C CA . GLU A 1 80 ? -2.751 -4.405 -35.221 1.00 90.75 80 GLU A CA 1
ATOM 653 C C . GLU A 1 80 ? -1.688 -3.740 -36.106 1.00 90.75 80 GLU A C 1
ATOM 655 O O . GLU A 1 80 ? -1.094 -4.407 -36.957 1.00 90.75 80 GLU A O 1
ATOM 660 N N . TYR A 1 81 ? -1.443 -2.440 -35.928 1.00 91.75 81 TYR A N 1
ATOM 661 C CA . TYR A 1 81 ? -0.440 -1.712 -36.701 1.00 91.75 81 TYR A CA 1
ATOM 662 C C . TYR A 1 81 ? 0.994 -2.051 -36.289 1.00 91.75 81 TYR A C 1
ATOM 664 O O . TYR A 1 81 ? 1.814 -2.255 -37.181 1.00 91.75 81 TYR A O 1
ATOM 672 N N . TYR A 1 82 ? 1.292 -2.228 -34.999 1.00 93.62 82 TYR A N 1
ATOM 673 C CA . TYR A 1 82 ? 2.604 -2.717 -34.560 1.00 93.62 82 TYR A CA 1
ATOM 674 C C . TYR A 1 82 ? 2.895 -4.127 -35.086 1.00 93.62 82 TYR A C 1
ATOM 676 O O . TYR A 1 82 ? 3.996 -4.389 -35.559 1.00 93.62 82 TYR A O 1
ATOM 684 N N . ILE A 1 83 ? 1.906 -5.029 -35.096 1.00 90.31 83 ILE A N 1
ATOM 685 C CA . ILE A 1 83 ? 2.074 -6.371 -35.683 1.00 90.31 83 ILE A CA 1
ATOM 686 C C . ILE A 1 83 ? 2.367 -6.275 -37.185 1.00 90.31 83 ILE A C 1
ATOM 688 O O . ILE A 1 83 ? 3.260 -6.961 -37.683 1.00 90.31 83 ILE A O 1
ATOM 692 N N . LYS A 1 84 ? 1.637 -5.422 -37.919 1.00 88.50 84 LYS A N 1
ATOM 693 C CA . LYS A 1 84 ? 1.902 -5.175 -39.348 1.00 88.50 84 LYS A CA 1
ATOM 694 C C . LYS A 1 84 ? 3.300 -4.607 -39.568 1.00 88.50 84 LYS A C 1
ATOM 696 O O . LYS A 1 84 ? 3.956 -5.007 -40.527 1.00 88.50 84 LYS A O 1
ATOM 701 N N . ASP A 1 85 ? 3.750 -3.724 -38.682 1.00 89.25 85 ASP A N 1
ATOM 702 C CA . ASP A 1 85 ? 5.095 -3.170 -38.732 1.00 89.25 85 ASP A CA 1
ATOM 703 C C . ASP A 1 85 ? 6.154 -4.258 -38.551 1.00 89.25 85 ASP A C 1
ATOM 705 O O . ASP A 1 85 ? 7.019 -4.406 -39.406 1.00 89.25 85 ASP A O 1
ATOM 709 N N . LEU A 1 86 ? 6.022 -5.111 -37.534 1.00 89.00 86 LEU A N 1
ATOM 710 C CA . LEU A 1 86 ? 6.955 -6.212 -37.264 1.00 89.00 86 LEU A CA 1
ATOM 711 C C . LEU A 1 86 ? 6.974 -7.286 -38.357 1.00 89.00 86 LEU A C 1
ATOM 713 O O . LEU A 1 86 ? 7.990 -7.952 -38.557 1.00 89.00 86 LEU A O 1
ATOM 717 N N . CYS A 1 87 ? 5.884 -7.439 -39.115 1.00 85.62 87 CYS A N 1
ATOM 718 C CA . CYS A 1 87 ? 5.885 -8.289 -40.307 1.00 85.62 87 CYS A CA 1
ATOM 719 C C . CYS A 1 87 ? 6.844 -7.762 -41.391 1.00 85.62 87 CYS A C 1
ATOM 721 O O . CYS A 1 87 ? 7.364 -8.563 -42.173 1.00 85.62 87 CYS A O 1
ATOM 723 N N . LEU A 1 88 ? 7.085 -6.445 -41.434 1.00 81.31 88 LEU A N 1
ATOM 724 C CA . LEU A 1 88 ? 8.027 -5.787 -42.346 1.00 81.31 88 LEU A CA 1
ATOM 725 C C . LEU A 1 88 ? 9.414 -5.580 -41.717 1.00 81.31 88 LEU A C 1
ATOM 727 O O . LEU A 1 88 ? 10.423 -5.836 -42.371 1.00 81.31 88 LEU A O 1
ATOM 731 N N . ASN A 1 89 ? 9.458 -5.142 -40.458 1.00 84.12 89 ASN A N 1
ATOM 732 C CA . ASN A 1 89 ? 10.645 -4.711 -39.725 1.00 84.12 89 ASN A CA 1
ATOM 733 C C . ASN A 1 89 ? 10.795 -5.522 -38.426 1.00 84.12 89 ASN A C 1
ATOM 735 O O . ASN A 1 89 ? 10.530 -5.035 -37.329 1.00 84.12 89 ASN A O 1
ATOM 739 N N . THR A 1 90 ? 11.261 -6.768 -38.532 1.00 83.94 90 THR A N 1
ATOM 740 C CA . THR A 1 90 ? 11.367 -7.702 -37.389 1.00 83.94 90 THR A CA 1
ATOM 741 C C . THR A 1 90 ? 12.301 -7.216 -36.272 1.00 83.94 90 THR A C 1
ATOM 743 O O . THR A 1 90 ? 12.159 -7.634 -35.124 1.00 83.94 90 THR A O 1
ATOM 746 N N . LYS A 1 91 ? 13.239 -6.314 -36.592 1.00 87.31 91 LYS A N 1
ATOM 747 C CA . LYS A 1 91 ? 14.248 -5.754 -35.675 1.00 87.31 91 LYS A CA 1
ATOM 748 C C . LYS A 1 91 ? 13.942 -4.321 -35.222 1.00 87.31 91 LYS A C 1
ATOM 750 O O . LYS A 1 91 ? 14.847 -3.632 -34.772 1.00 87.31 91 LYS A O 1
ATOM 755 N N . ARG A 1 92 ? 12.706 -3.824 -35.367 1.00 90.56 92 ARG A N 1
ATOM 756 C CA . ARG A 1 92 ? 12.346 -2.486 -34.865 1.00 90.56 92 ARG A CA 1
ATOM 757 C C . ARG A 1 92 ? 12.045 -2.535 -33.368 1.00 90.56 92 ARG A C 1
ATOM 759 O O . ARG A 1 92 ? 11.012 -3.069 -32.972 1.00 90.56 92 ARG A O 1
ATOM 766 N N . PHE A 1 93 ? 12.914 -1.922 -32.565 1.00 93.19 93 PHE A N 1
ATOM 767 C CA . PHE A 1 93 ? 12.748 -1.808 -31.114 1.00 93.19 93 PHE A CA 1
ATOM 768 C C . PHE A 1 93 ? 11.389 -1.205 -30.733 1.00 93.19 93 PHE A C 1
ATOM 770 O O . PHE A 1 93 ? 10.618 -1.842 -30.018 1.00 93.19 93 PHE A O 1
ATOM 777 N N . ASP A 1 94 ? 11.047 -0.038 -31.289 1.00 92.81 94 ASP A N 1
ATOM 778 C CA . ASP A 1 94 ? 9.862 0.728 -30.877 1.00 92.81 94 ASP A CA 1
ATOM 779 C C . ASP A 1 94 ? 8.541 -0.023 -31.084 1.00 92.81 94 ASP A C 1
ATOM 781 O O . ASP A 1 94 ? 7.570 0.202 -30.367 1.00 92.81 94 ASP A O 1
ATOM 785 N N . SER A 1 95 ? 8.487 -0.945 -32.051 1.00 93.81 95 SER A N 1
ATOM 786 C CA . SER A 1 95 ? 7.287 -1.753 -32.290 1.00 93.81 95 SER A CA 1
ATOM 787 C C . SER A 1 95 ? 7.142 -2.896 -31.287 1.00 93.81 95 SER A C 1
ATOM 789 O O . SER A 1 95 ? 6.030 -3.178 -30.842 1.00 93.81 95 SER A O 1
ATOM 791 N N . TRP A 1 96 ? 8.250 -3.517 -30.871 1.00 94.88 96 TRP A N 1
ATOM 792 C CA . TRP A 1 96 ? 8.247 -4.486 -29.771 1.00 94.88 96 TRP A CA 1
ATOM 793 C C . TRP A 1 96 ? 7.962 -3.817 -28.423 1.00 94.88 96 TRP A C 1
ATOM 795 O O . TRP A 1 96 ? 7.148 -4.321 -27.644 1.00 94.88 96 TRP A O 1
ATOM 805 N N . ALA A 1 97 ? 8.571 -2.654 -28.171 1.00 94.44 97 ALA A N 1
ATOM 806 C CA . ALA A 1 97 ? 8.298 -1.838 -26.993 1.00 94.44 97 ALA A CA 1
ATOM 807 C C . ALA A 1 97 ? 6.823 -1.395 -26.960 1.00 94.44 97 ALA A C 1
ATOM 809 O O . ALA A 1 97 ? 6.143 -1.595 -25.958 1.00 94.44 97 ALA A O 1
ATOM 810 N N . GLY A 1 98 ? 6.279 -0.914 -28.083 1.00 93.19 98 GLY A N 1
ATOM 811 C CA . GLY A 1 98 ? 4.872 -0.524 -28.199 1.00 93.19 98 GLY A CA 1
ATOM 812 C C . GLY A 1 98 ? 3.887 -1.663 -27.910 1.00 93.19 98 GLY A C 1
ATOM 813 O O . GLY A 1 98 ? 2.910 -1.462 -27.187 1.00 93.19 98 GLY A O 1
ATOM 814 N N . LEU A 1 99 ? 4.150 -2.883 -28.400 1.00 93.12 99 LEU A N 1
ATOM 815 C CA . LEU A 1 99 ? 3.345 -4.062 -28.043 1.00 93.12 99 LEU A CA 1
ATOM 816 C C . LEU A 1 99 ? 3.432 -4.398 -26.553 1.00 93.12 99 LEU A C 1
ATOM 818 O O . LEU A 1 99 ? 2.414 -4.721 -25.943 1.00 93.12 99 LEU A O 1
ATOM 822 N N . THR A 1 100 ? 4.623 -4.287 -25.967 1.00 93.12 100 THR A N 1
ATOM 823 C CA . THR A 1 100 ? 4.845 -4.506 -24.531 1.00 93.12 100 THR A CA 1
ATOM 824 C C . THR A 1 100 ? 3.994 -3.546 -23.695 1.00 93.12 100 THR A C 1
ATOM 826 O O . THR A 1 100 ? 3.245 -3.985 -22.824 1.00 93.12 100 THR A O 1
ATOM 829 N N . VAL A 1 101 ? 4.028 -2.251 -24.024 1.00 91.81 101 VAL A N 1
ATOM 830 C CA . VAL A 1 101 ? 3.254 -1.198 -23.346 1.00 91.81 101 VAL A CA 1
ATOM 831 C C . VAL A 1 101 ? 1.742 -1.429 -23.467 1.00 91.81 101 VAL A C 1
ATOM 833 O O . VAL A 1 101 ? 0.994 -1.222 -22.512 1.00 91.81 101 VAL A O 1
ATOM 836 N N . ILE A 1 102 ? 1.253 -1.911 -24.616 1.00 90.88 102 ILE A N 1
ATOM 837 C CA . ILE A 1 102 ? -0.168 -2.264 -24.773 1.00 90.88 102 ILE A CA 1
ATOM 838 C C . ILE A 1 102 ? -0.573 -3.389 -23.811 1.00 90.88 102 ILE A C 1
ATOM 840 O O . ILE A 1 102 ? -1.643 -3.310 -23.203 1.00 90.88 102 ILE A O 1
ATOM 844 N N . GLU A 1 103 ? 0.257 -4.422 -23.658 1.00 90.81 103 GLU A N 1
ATOM 845 C CA . GLU A 1 103 ? -0.013 -5.507 -22.709 1.00 90.81 103 GLU A CA 1
ATOM 846 C C . GLU A 1 103 ? 0.099 -5.029 -21.247 1.00 90.81 103 GLU A C 1
ATOM 848 O O . GLU A 1 103 ? -0.711 -5.439 -20.415 1.00 90.81 103 GLU A O 1
ATOM 853 N N . PHE A 1 104 ? 1.003 -4.094 -20.929 1.00 91.25 104 PHE A N 1
ATOM 854 C CA . PHE A 1 104 ? 1.073 -3.453 -19.606 1.00 91.25 104 PHE A CA 1
ATOM 855 C C . PHE A 1 104 ? -0.250 -2.794 -19.211 1.00 91.25 104 PHE A C 1
ATOM 857 O O . PHE A 1 104 ? -0.772 -3.072 -18.130 1.00 91.25 104 PHE A O 1
ATOM 864 N N . TYR A 1 105 ? -0.859 -2.020 -20.113 1.00 87.56 105 TYR A N 1
ATOM 865 C CA . TYR A 1 105 ? -2.169 -1.418 -19.856 1.00 87.56 105 TYR A CA 1
ATOM 866 C C . TYR A 1 105 ? -3.266 -2.452 -19.582 1.00 87.56 105 TYR A C 1
ATOM 868 O O . TYR A 1 105 ? -4.137 -2.217 -18.745 1.00 87.56 105 TYR A O 1
ATOM 876 N N . LYS A 1 106 ? -3.244 -3.597 -20.275 1.00 88.44 106 LYS A N 1
ATOM 877 C CA . LYS A 1 106 ? -4.206 -4.680 -20.021 1.00 88.44 106 LYS A CA 1
ATOM 878 C C . LYS A 1 106 ? -4.002 -5.268 -18.623 1.00 88.44 106 LYS A C 1
ATOM 880 O O . LYS A 1 106 ? -4.976 -5.516 -17.920 1.00 88.44 106 LYS A O 1
ATOM 885 N N . ILE A 1 107 ? -2.755 -5.460 -18.186 1.00 88.19 107 ILE A N 1
ATOM 886 C CA . ILE A 1 107 ? -2.446 -5.945 -16.829 1.00 88.19 107 ILE A CA 1
ATOM 887 C C . ILE A 1 107 ? -3.002 -4.984 -15.773 1.00 88.19 107 ILE A C 1
ATOM 889 O O . ILE A 1 107 ? -3.637 -5.430 -14.818 1.00 88.19 107 ILE A O 1
ATOM 893 N N . GLU A 1 108 ? -2.816 -3.675 -15.941 1.00 85.94 108 GLU A N 1
ATOM 894 C CA . GLU A 1 108 ? -3.356 -2.669 -15.016 1.00 85.94 108 GLU A CA 1
ATOM 895 C C . GLU A 1 108 ? -4.887 -2.705 -14.924 1.00 85.94 108 GLU A C 1
ATOM 897 O O . GLU A 1 108 ? -5.449 -2.569 -13.829 1.00 85.94 108 GLU A O 1
ATOM 902 N N . GLU A 1 109 ? -5.565 -2.944 -16.048 1.00 84.12 109 GLU A N 1
ATOM 903 C CA . GLU A 1 109 ? -7.015 -3.132 -16.099 1.00 84.12 109 GLU A CA 1
ATOM 904 C C . GLU A 1 109 ? -7.449 -4.353 -15.270 1.00 84.12 109 GLU A C 1
ATOM 906 O O . GLU A 1 109 ? -8.321 -4.233 -14.404 1.00 84.12 109 GLU A O 1
ATOM 911 N N . PHE A 1 110 ? -6.775 -5.499 -15.435 1.00 85.81 110 PHE A N 1
ATOM 912 C CA . PHE A 1 110 ? -7.028 -6.700 -14.627 1.00 85.81 110 PHE A CA 1
ATOM 913 C C . PHE A 1 110 ? -6.789 -6.474 -13.129 1.00 85.81 110 PHE A C 1
ATOM 915 O O . PHE A 1 110 ? -7.553 -6.957 -12.292 1.00 85.81 110 PHE A O 1
ATOM 922 N N . VAL A 1 111 ? -5.741 -5.733 -12.762 1.00 83.06 111 VAL A N 1
ATOM 923 C CA . VAL A 1 111 ? -5.415 -5.450 -11.352 1.00 83.06 111 VAL A CA 1
ATOM 924 C C . VAL A 1 111 ? -6.448 -4.522 -10.709 1.00 83.06 111 VAL A C 1
ATOM 926 O O . VAL A 1 111 ? -6.694 -4.604 -9.499 1.00 83.06 111 VAL A O 1
ATOM 929 N N . THR A 1 112 ? -7.052 -3.648 -11.513 1.00 78.94 112 THR A N 1
ATOM 930 C CA . THR A 1 112 ? -8.079 -2.693 -11.082 1.00 78.94 112 THR A CA 1
ATOM 931 C C . THR A 1 112 ? -9.465 -3.334 -10.971 1.00 78.94 112 THR A C 1
ATOM 933 O O . THR A 1 112 ? -10.310 -2.827 -10.227 1.00 78.94 112 THR A O 1
ATOM 936 N N . ALA A 1 113 ? -9.698 -4.465 -11.641 1.00 79.44 113 ALA A N 1
ATOM 937 C CA . ALA A 1 113 ? -10.942 -5.218 -11.541 1.00 79.44 113 ALA A CA 1
ATOM 938 C C . ALA A 1 113 ? -11.234 -5.708 -10.104 1.00 79.44 113 ALA A C 1
ATOM 940 O O . ALA A 1 113 ? -10.340 -5.919 -9.276 1.00 79.44 113 ALA A O 1
ATOM 941 N N . ASP A 1 114 ? -12.523 -5.877 -9.790 1.00 71.38 114 ASP A N 1
ATOM 942 C CA . ASP A 1 114 ? -12.971 -6.312 -8.459 1.00 71.38 114 ASP A CA 1
ATOM 943 C C . ASP A 1 114 ? -12.637 -7.797 -8.192 1.00 71.38 114 ASP A C 1
ATOM 945 O O . ASP A 1 114 ? -12.261 -8.162 -7.066 1.00 71.38 114 ASP A O 1
ATOM 949 N N . ASP A 1 115 ? -12.721 -8.633 -9.230 1.00 79.69 115 ASP A N 1
ATOM 950 C CA . ASP A 1 115 ? -12.560 -10.084 -9.157 1.00 79.69 115 ASP A CA 1
ATOM 951 C C . ASP A 1 115 ? -11.193 -10.559 -9.659 1.00 79.69 115 ASP A C 1
ATOM 953 O O . ASP A 1 115 ? -10.520 -9.899 -10.450 1.00 79.69 115 ASP A O 1
ATOM 957 N N . PHE A 1 116 ? -10.765 -11.718 -9.149 1.00 83.12 116 PHE A N 1
ATOM 958 C CA . PHE A 1 116 ? -9.530 -12.347 -9.603 1.00 83.12 116 PHE A CA 1
ATOM 959 C C . PHE A 1 116 ? -9.734 -12.996 -10.964 1.00 83.12 116 PHE A C 1
ATOM 961 O O . PHE A 1 116 ? -10.625 -13.833 -11.108 1.00 83.12 116 PHE A O 1
ATOM 968 N N . ASP A 1 117 ? -8.866 -12.669 -11.916 1.00 84.19 117 ASP A N 1
ATOM 969 C CA . ASP A 1 117 ? -8.885 -13.275 -13.238 1.00 84.19 117 ASP A CA 1
ATOM 970 C C . ASP A 1 117 ? -7.526 -13.911 -13.567 1.00 84.19 117 ASP A C 1
ATOM 972 O O . ASP A 1 117 ? -6.538 -13.188 -13.720 1.00 84.19 117 ASP A O 1
ATOM 976 N N . PRO A 1 118 ? -7.441 -15.249 -13.696 1.00 83.44 118 PRO A N 1
ATOM 977 C CA . PRO A 1 118 ? -6.182 -15.926 -13.996 1.00 83.44 118 PRO A CA 1
ATOM 978 C C . PRO A 1 118 ? -5.627 -15.585 -15.388 1.00 83.44 118 PRO A C 1
ATOM 980 O O . PRO A 1 118 ? -4.435 -15.782 -15.620 1.00 83.44 118 PRO A O 1
ATOM 983 N N . ARG A 1 119 ? -6.434 -15.021 -16.303 1.00 84.81 119 ARG A N 1
ATOM 984 C CA . ARG A 1 119 ? -5.973 -14.582 -17.634 1.00 84.81 119 ARG A CA 1
ATOM 985 C C . ARG A 1 119 ? -4.897 -13.498 -17.559 1.00 84.81 119 ARG A C 1
ATOM 987 O O . ARG A 1 119 ? -4.120 -13.359 -18.498 1.00 84.81 119 ARG A O 1
ATOM 994 N N . ILE A 1 120 ? -4.786 -12.787 -16.434 1.00 86.94 120 ILE A N 1
ATOM 995 C CA . ILE A 1 120 ? -3.720 -11.805 -16.197 1.00 86.94 120 ILE A CA 1
ATOM 996 C C . ILE A 1 120 ? -2.315 -12.395 -16.397 1.00 86.94 120 ILE A C 1
ATOM 998 O O . ILE A 1 120 ? -1.428 -11.712 -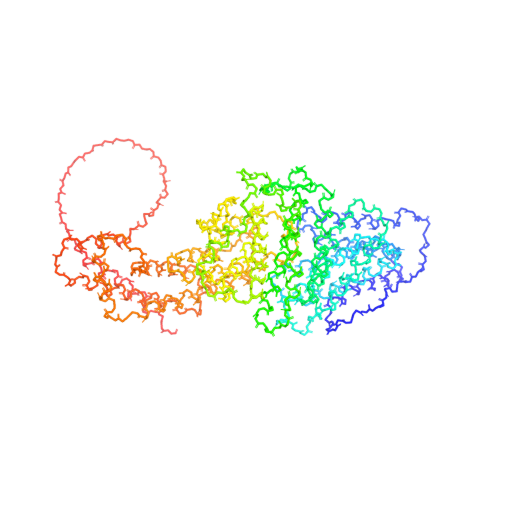16.907 1.00 86.94 120 ILE A O 1
ATOM 1002 N N . PHE A 1 121 ? -2.100 -13.665 -16.035 1.00 84.50 121 PHE A N 1
ATOM 1003 C CA . PHE A 1 121 ? -0.787 -14.302 -16.166 1.00 84.50 121 PHE A CA 1
ATOM 1004 C C . PHE A 1 121 ? -0.396 -14.503 -17.610 1.00 84.50 121 PHE A C 1
ATOM 1006 O O . PHE A 1 121 ? 0.767 -14.354 -17.967 1.00 84.50 121 PHE A O 1
ATOM 1013 N N . ASN A 1 122 ? -1.376 -14.792 -18.445 1.00 82.88 122 ASN A N 1
ATOM 1014 C CA . ASN A 1 122 ? -1.138 -14.959 -19.848 1.00 82.88 122 ASN A CA 1
ATOM 1015 C C . ASN A 1 122 ? -0.809 -13.625 -20.537 1.00 82.88 122 ASN A C 1
ATOM 1017 O O . ASN A 1 122 ? 0.126 -13.559 -21.327 1.00 82.88 122 ASN A O 1
ATOM 1021 N N . VAL A 1 123 ? -1.520 -12.552 -20.180 1.00 88.06 123 VAL A N 1
ATOM 1022 C CA . VAL A 1 123 ? -1.211 -11.188 -20.645 1.00 88.06 123 VAL A CA 1
ATOM 1023 C C . VAL A 1 123 ? 0.200 -10.784 -20.211 1.00 88.06 123 VAL A C 1
ATOM 1025 O O . VAL A 1 123 ? 0.982 -10.276 -21.011 1.00 88.06 123 VAL A O 1
ATOM 1028 N N . HIS A 1 124 ? 0.570 -11.081 -18.962 1.00 87.56 124 HIS A N 1
ATOM 1029 C CA . HIS A 1 124 ? 1.937 -10.885 -18.482 1.00 87.56 124 HIS A CA 1
ATOM 1030 C C . HIS A 1 124 ? 2.955 -11.720 -19.263 1.00 87.56 124 HIS A C 1
ATOM 1032 O O . HIS A 1 124 ? 4.032 -11.225 -19.574 1.00 87.56 124 HIS A O 1
ATOM 1038 N N . MET A 1 125 ? 2.631 -12.964 -19.616 1.00 84.38 125 MET A N 1
ATOM 1039 C CA . MET A 1 125 ? 3.495 -13.799 -20.448 1.00 84.38 125 MET A CA 1
ATOM 1040 C C . MET A 1 125 ? 3.729 -13.187 -21.833 1.00 84.38 125 MET A C 1
ATOM 1042 O O . MET A 1 125 ? 4.884 -13.085 -22.246 1.00 84.38 125 MET A O 1
ATOM 1046 N N . SER A 1 126 ? 2.682 -12.705 -22.513 1.00 86.38 126 SER A N 1
ATOM 1047 C CA . SER A 1 126 ? 2.823 -11.969 -23.778 1.00 86.38 126 SER A CA 1
ATOM 1048 C C . SER A 1 126 ? 3.693 -10.725 -23.611 1.00 86.38 126 SER A C 1
ATOM 1050 O O . SER A 1 126 ? 4.622 -10.520 -24.391 1.00 86.38 126 SER A O 1
ATOM 1052 N N . ALA A 1 127 ? 3.447 -9.937 -22.558 1.00 91.12 127 ALA A N 1
ATOM 1053 C CA . ALA A 1 127 ? 4.240 -8.755 -22.239 1.00 91.12 127 ALA A CA 1
ATOM 1054 C C . ALA A 1 127 ? 5.723 -9.108 -22.040 1.00 91.12 127 ALA A C 1
ATOM 1056 O O . ALA A 1 127 ? 6.584 -8.486 -22.651 1.00 91.12 127 ALA A O 1
ATOM 1057 N N . SER A 1 128 ? 6.033 -10.149 -21.257 1.00 89.06 128 SER A N 1
ATOM 1058 C CA . SER A 1 128 ? 7.401 -10.639 -21.050 1.00 89.06 128 SER A CA 1
ATOM 1059 C C . SER A 1 128 ? 8.065 -11.109 -22.348 1.00 89.06 128 SER A C 1
ATOM 1061 O O . SER A 1 128 ? 9.270 -10.924 -22.508 1.00 89.06 128 SER A O 1
ATOM 1063 N N . CYS A 1 129 ? 7.326 -11.739 -23.264 1.00 87.56 129 CYS A N 1
ATOM 1064 C CA . CYS A 1 129 ? 7.856 -12.167 -24.562 1.00 87.56 129 CYS A CA 1
ATOM 1065 C C . CYS A 1 129 ? 8.199 -10.966 -25.454 1.00 87.56 129 CYS A C 1
ATOM 1067 O O . CYS A 1 129 ? 9.312 -10.892 -25.974 1.00 87.56 129 CYS A O 1
ATOM 1069 N N . PHE A 1 130 ? 7.284 -10.002 -25.591 1.00 91.75 130 PHE A N 1
ATOM 1070 C CA . PHE A 1 130 ? 7.524 -8.787 -26.380 1.00 91.75 130 PHE A CA 1
ATOM 1071 C C . PHE A 1 130 ? 8.633 -7.922 -25.785 1.00 91.75 130 PHE A C 1
ATOM 1073 O O . PHE A 1 130 ? 9.497 -7.446 -26.520 1.00 91.75 130 PHE A O 1
ATOM 1080 N N . PHE A 1 131 ? 8.671 -7.810 -24.458 1.00 94.19 131 PHE A N 1
ATOM 1081 C CA . PHE A 1 131 ? 9.715 -7.106 -23.729 1.00 94.19 131 PHE A CA 1
ATOM 1082 C C . PHE A 1 131 ? 11.095 -7.711 -23.999 1.00 94.19 131 PHE A C 1
ATOM 1084 O O . PHE A 1 131 ? 12.028 -7.003 -24.376 1.00 94.19 131 PHE A O 1
ATOM 1091 N N . ARG A 1 132 ? 11.228 -9.039 -23.864 1.00 90.75 132 ARG A N 1
ATOM 1092 C CA . ARG A 1 132 ? 12.491 -9.741 -24.135 1.00 90.75 132 ARG A CA 1
ATOM 1093 C C . ARG A 1 132 ? 12.943 -9.551 -25.579 1.00 90.75 132 ARG A C 1
ATOM 1095 O O . ARG A 1 132 ? 14.131 -9.354 -25.823 1.00 90.75 132 ARG A O 1
ATOM 1102 N N . GLN A 1 133 ? 12.003 -9.545 -26.521 1.00 90.75 133 GLN A N 1
ATOM 1103 C CA . GLN A 1 133 ? 12.312 -9.280 -27.917 1.00 90.75 133 GLN A CA 1
ATOM 1104 C C . GLN A 1 133 ? 12.784 -7.836 -28.142 1.00 90.75 133 GLN A C 1
ATOM 1106 O O . GLN A 1 133 ? 13.775 -7.638 -28.842 1.00 90.75 133 GLN A O 1
ATOM 1111 N N . ALA A 1 134 ? 12.153 -6.843 -27.508 1.00 93.75 134 ALA A N 1
ATOM 1112 C CA . ALA A 1 134 ? 12.600 -5.450 -27.555 1.00 93.75 134 ALA A CA 1
ATOM 1113 C C . ALA A 1 134 ? 14.037 -5.312 -27.025 1.00 93.75 134 ALA A C 1
ATOM 1115 O O . ALA A 1 134 ? 14.913 -4.823 -27.733 1.00 93.75 134 ALA A O 1
ATOM 1116 N N . VAL A 1 135 ? 14.309 -5.854 -25.836 1.00 93.19 135 VAL A N 1
ATOM 1117 C CA . VAL A 1 135 ? 15.637 -5.827 -25.201 1.00 93.19 135 VAL A CA 1
ATOM 1118 C C . VAL A 1 135 ? 16.700 -6.572 -26.017 1.00 93.19 135 VAL A C 1
ATOM 1120 O O . VAL A 1 135 ? 17.869 -6.196 -25.990 1.00 93.19 135 VAL A O 1
ATOM 1123 N N . SER A 1 136 ? 16.322 -7.618 -26.761 1.00 91.62 136 SER A N 1
ATOM 1124 C CA . SER A 1 136 ? 17.251 -8.325 -27.656 1.00 91.62 136 SER A CA 1
ATOM 1125 C C . SER A 1 136 ? 17.703 -7.478 -28.853 1.00 91.62 136 SER A C 1
ATOM 1127 O O . SER A 1 136 ? 18.770 -7.729 -29.411 1.00 91.62 136 SER A O 1
ATOM 1129 N N . VAL A 1 137 ? 16.893 -6.488 -29.247 1.00 91.44 137 VAL A N 1
ATOM 1130 C CA . VAL A 1 137 ? 17.216 -5.521 -30.303 1.00 91.44 137 VAL A CA 1
ATOM 1131 C C . VAL A 1 137 ? 18.038 -4.371 -29.729 1.00 91.44 137 VAL A C 1
ATOM 1133 O O . VAL A 1 137 ? 19.091 -4.048 -30.275 1.00 91.44 137 VAL A O 1
ATOM 1136 N N . ASP A 1 138 ? 17.561 -3.770 -28.639 1.00 90.50 138 ASP A N 1
ATOM 1137 C CA . ASP A 1 138 ? 18.259 -2.716 -27.907 1.00 90.50 138 ASP A CA 1
ATOM 1138 C C . ASP A 1 138 ? 18.043 -2.893 -26.402 1.00 90.50 138 ASP A C 1
ATOM 1140 O O . ASP A 1 138 ? 16.943 -2.719 -25.874 1.00 90.50 138 ASP A O 1
ATOM 1144 N N . SER A 1 139 ? 19.115 -3.259 -25.704 1.00 90.25 139 SER A N 1
ATOM 1145 C CA . SER A 1 139 ? 19.091 -3.466 -24.259 1.00 90.25 139 SER A CA 1
ATOM 1146 C C . SER A 1 139 ? 19.303 -2.183 -23.453 1.00 90.25 139 SER A C 1
ATOM 1148 O O . SER A 1 139 ? 19.178 -2.226 -22.228 1.00 90.25 139 SER A O 1
ATOM 1150 N N . ASN A 1 140 ? 19.671 -1.070 -24.098 1.00 91.44 140 ASN A N 1
ATOM 1151 C CA . ASN A 1 140 ? 20.073 0.174 -23.447 1.00 91.44 140 ASN A CA 1
ATOM 1152 C C . ASN A 1 140 ? 18.927 1.198 -23.383 1.00 91.44 140 ASN A C 1
ATOM 1154 O O . ASN A 1 140 ? 19.062 2.316 -23.870 1.00 91.44 140 ASN A O 1
ATOM 1158 N N . ASN A 1 141 ? 17.800 0.802 -22.784 1.00 89.88 141 ASN A N 1
ATOM 1159 C CA . ASN A 1 141 ? 16.625 1.660 -22.623 1.00 89.88 141 ASN A CA 1
ATOM 1160 C C . ASN A 1 141 ? 16.122 1.643 -21.171 1.00 89.88 141 ASN A C 1
ATOM 1162 O O . ASN A 1 141 ? 15.447 0.698 -20.752 1.00 89.88 141 ASN A O 1
ATOM 1166 N N . HIS A 1 142 ? 16.448 2.682 -20.401 1.00 89.38 142 HIS A N 1
ATOM 1167 C CA . HIS A 1 142 ? 16.103 2.814 -18.988 1.00 89.38 142 HIS A CA 1
ATOM 1168 C C . HIS A 1 142 ? 14.590 2.737 -18.755 1.00 89.38 142 HIS A C 1
ATOM 1170 O O . HIS A 1 142 ? 14.132 1.963 -17.910 1.00 89.38 142 HIS A O 1
ATOM 1176 N N . THR A 1 143 ? 13.809 3.506 -19.519 1.00 89.00 143 THR A N 1
ATOM 1177 C CA . THR A 1 143 ? 12.359 3.640 -19.329 1.00 89.00 143 THR A CA 1
ATOM 1178 C C . THR A 1 143 ? 11.640 2.300 -19.478 1.00 89.00 143 THR A C 1
ATOM 1180 O O . THR A 1 143 ? 10.853 1.927 -18.610 1.00 89.00 143 THR A O 1
ATOM 1183 N N . LEU A 1 144 ? 11.952 1.524 -20.521 1.00 92.00 144 LEU A N 1
ATOM 1184 C CA . LEU A 1 144 ? 11.297 0.236 -20.763 1.00 92.00 144 LEU A CA 1
ATOM 1185 C C . LEU A 1 144 ? 11.619 -0.788 -19.660 1.00 92.00 144 LEU A C 1
ATOM 1187 O O . LEU A 1 144 ? 10.730 -1.520 -19.218 1.00 92.00 144 LEU A O 1
ATOM 1191 N N . TRP A 1 145 ? 12.869 -0.831 -19.179 1.00 93.38 145 TRP A N 1
ATOM 1192 C CA . TRP A 1 145 ? 13.246 -1.681 -18.042 1.00 93.38 145 TRP A CA 1
ATOM 1193 C C . TRP A 1 145 ? 12.507 -1.279 -16.757 1.00 93.38 145 TRP A C 1
ATOM 1195 O O . TRP A 1 145 ? 12.045 -2.156 -16.021 1.00 93.38 145 TRP A O 1
ATOM 1205 N N . MET A 1 146 ? 12.363 0.026 -16.498 1.00 89.62 146 MET A N 1
ATOM 1206 C CA . MET A 1 146 ? 11.622 0.552 -15.345 1.00 89.62 146 MET A CA 1
ATOM 1207 C C . MET A 1 146 ? 10.138 0.173 -15.395 1.00 89.62 146 MET A C 1
ATOM 1209 O O . MET A 1 146 ? 9.608 -0.321 -14.397 1.00 89.62 146 MET A O 1
ATOM 1213 N N . GLU A 1 147 ? 9.482 0.354 -16.544 1.00 90.38 147 GLU A N 1
ATOM 1214 C CA . GLU A 1 147 ? 8.067 0.007 -16.725 1.00 90.38 147 GLU A CA 1
ATOM 1215 C C . GLU A 1 147 ? 7.829 -1.501 -16.565 1.00 90.38 147 GLU A C 1
ATOM 1217 O O . GLU A 1 147 ? 6.911 -1.917 -15.852 1.00 90.38 147 GLU A O 1
ATOM 1222 N N . TYR A 1 148 ? 8.699 -2.340 -17.141 1.00 93.69 148 TYR A N 1
ATOM 1223 C CA . TYR A 1 148 ? 8.615 -3.792 -16.968 1.00 93.69 148 TYR A CA 1
ATOM 1224 C C . TYR A 1 148 ? 8.773 -4.212 -15.502 1.00 93.69 148 TYR A C 1
ATOM 1226 O O . TYR A 1 148 ? 8.012 -5.048 -14.996 1.00 93.69 148 TYR A O 1
ATOM 1234 N N . ALA A 1 149 ? 9.729 -3.610 -14.788 1.00 92.62 149 ALA A N 1
ATOM 1235 C CA . ALA A 1 149 ? 9.935 -3.865 -13.369 1.00 92.62 149 ALA A CA 1
ATOM 1236 C C . ALA A 1 149 ? 8.721 -3.434 -12.524 1.00 92.62 149 ALA A C 1
ATOM 1238 O O . ALA A 1 149 ? 8.307 -4.158 -11.612 1.00 92.62 149 ALA A O 1
ATOM 1239 N N . GLU A 1 150 ? 8.114 -2.288 -12.842 1.00 89.75 150 GLU A N 1
ATOM 1240 C CA . GLU A 1 150 ? 6.934 -1.776 -12.148 1.00 89.75 150 GLU A CA 1
ATOM 1241 C C . GLU A 1 150 ? 5.702 -2.661 -12.366 1.00 89.75 150 GLU A C 1
ATOM 1243 O O . GLU A 1 150 ? 5.070 -3.074 -11.387 1.00 89.75 150 GLU A O 1
ATOM 1248 N N . ILE A 1 151 ? 5.400 -3.036 -13.610 1.00 90.50 151 ILE A N 1
ATOM 1249 C CA . ILE A 1 151 ? 4.278 -3.929 -13.930 1.00 90.50 151 ILE A CA 1
ATOM 1250 C C . ILE A 1 151 ? 4.450 -5.302 -13.275 1.00 90.50 151 ILE A C 1
ATOM 1252 O O . ILE A 1 151 ? 3.503 -5.836 -12.684 1.00 90.50 151 ILE A O 1
ATOM 1256 N N . THR A 1 152 ? 5.666 -5.851 -13.280 1.00 90.94 152 THR A N 1
ATOM 1257 C CA . THR A 1 152 ? 5.961 -7.114 -12.586 1.00 90.94 152 THR A CA 1
ATOM 1258 C C . THR A 1 152 ? 5.743 -6.973 -11.070 1.00 90.94 152 THR A C 1
ATOM 1260 O O . THR A 1 152 ? 5.182 -7.863 -10.419 1.00 90.94 152 THR A O 1
ATOM 1263 N N . TYR A 1 153 ? 6.111 -5.829 -10.479 1.00 90.56 153 TYR A N 1
ATOM 1264 C CA . TYR A 1 153 ? 5.900 -5.548 -9.054 1.00 90.56 153 TYR A CA 1
ATOM 1265 C C . TYR A 1 153 ? 4.414 -5.377 -8.695 1.00 90.56 153 TYR A C 1
ATOM 1267 O O . TYR A 1 153 ? 3.963 -5.796 -7.613 1.00 90.56 153 TYR A O 1
ATOM 1275 N N . ILE A 1 154 ? 3.638 -4.766 -9.589 1.00 87.44 154 ILE A N 1
ATOM 1276 C CA . ILE A 1 154 ? 2.183 -4.650 -9.483 1.00 87.44 154 ILE A CA 1
ATOM 1277 C C . ILE A 1 154 ? 1.559 -6.051 -9.501 1.00 87.44 154 ILE A C 1
ATOM 1279 O O . ILE A 1 154 ? 0.826 -6.399 -8.567 1.00 87.44 154 ILE A O 1
ATOM 1283 N N . LEU A 1 155 ? 1.931 -6.896 -10.469 1.00 87.56 155 LEU A N 1
ATOM 1284 C CA . LEU A 1 155 ? 1.463 -8.281 -10.557 1.00 87.56 155 LEU A CA 1
ATOM 1285 C C . LEU A 1 155 ? 1.811 -9.081 -9.292 1.00 87.56 155 LEU A C 1
ATOM 1287 O O . LEU A 1 155 ? 0.954 -9.763 -8.729 1.00 87.56 155 LEU A O 1
ATOM 1291 N N . GLN A 1 156 ? 3.037 -8.950 -8.778 1.00 88.12 156 GLN A N 1
ATOM 1292 C CA . GLN A 1 156 ? 3.472 -9.559 -7.514 1.00 88.12 156 GLN A CA 1
ATOM 1293 C C . GLN A 1 156 ? 2.557 -9.163 -6.344 1.00 88.12 156 GLN A C 1
ATOM 1295 O O . GLN A 1 156 ? 2.179 -9.992 -5.500 1.00 88.12 156 GLN A O 1
ATOM 1300 N N . SER A 1 157 ? 2.216 -7.877 -6.264 1.00 84.38 157 SER A N 1
ATOM 1301 C CA . SER A 1 157 ? 1.365 -7.331 -5.207 1.00 84.38 157 SER A CA 1
ATOM 1302 C C . SER A 1 157 ? -0.079 -7.825 -5.336 1.00 84.38 157 SER A C 1
ATOM 1304 O O . SER A 1 157 ? -0.682 -8.181 -4.320 1.00 84.38 157 SER A O 1
ATOM 1306 N N . TYR A 1 158 ? -0.595 -7.929 -6.563 1.00 83.56 158 TYR A N 1
ATOM 1307 C CA . TYR A 1 158 ? -1.896 -8.520 -6.877 1.00 83.56 158 TYR A CA 1
ATOM 1308 C C . TYR A 1 158 ? -1.954 -10.004 -6.485 1.00 83.56 158 TYR A C 1
ATOM 1310 O O . TYR A 1 158 ? -2.810 -10.405 -5.698 1.00 83.56 158 TYR A O 1
ATOM 1318 N N . CYS A 1 159 ? -0.963 -10.797 -6.893 1.00 83.56 159 CYS A N 1
ATOM 1319 C CA . CYS A 1 159 ? -0.814 -12.206 -6.521 1.00 83.56 159 CYS A CA 1
ATOM 1320 C C . CYS A 1 159 ? -0.823 -12.419 -5.001 1.00 83.56 159 CYS A C 1
ATOM 1322 O O . CYS A 1 159 ? -1.516 -13.288 -4.476 1.00 83.56 159 CYS A O 1
ATOM 1324 N N . SER A 1 160 ? -0.109 -11.564 -4.260 1.00 82.50 160 SER A N 1
ATOM 1325 C CA . SER A 1 160 ? -0.055 -11.643 -2.793 1.00 82.50 160 SER A CA 1
ATOM 1326 C C . SER A 1 160 ? -1.416 -11.444 -2.119 1.00 82.50 160 SER A C 1
ATOM 1328 O O . SER A 1 160 ? -1.602 -11.915 -1.000 1.00 82.50 160 SER A O 1
ATOM 1330 N N . LYS A 1 161 ? -2.352 -10.731 -2.760 1.00 77.88 161 LYS A N 1
ATOM 1331 C CA . LYS A 1 161 ? -3.709 -10.501 -2.241 1.00 77.88 161 LYS A CA 1
ATOM 1332 C C . LYS A 1 161 ? -4.611 -11.725 -2.421 1.00 77.88 161 LYS A C 1
ATOM 1334 O O . LYS A 1 161 ? -5.486 -11.939 -1.585 1.00 77.88 161 LYS A O 1
ATOM 1339 N N . TYR A 1 162 ? -4.414 -12.497 -3.487 1.00 80.00 162 TYR A N 1
ATOM 1340 C CA . TYR A 1 162 ? -5.258 -13.645 -3.838 1.00 80.00 162 TYR A CA 1
ATOM 1341 C C . TYR A 1 162 ? -4.608 -14.998 -3.541 1.00 80.00 162 TYR A C 1
ATOM 1343 O O . TYR A 1 162 ? -5.213 -16.025 -3.832 1.00 80.00 162 TYR A O 1
ATOM 1351 N N . LYS A 1 163 ? -3.433 -15.014 -2.896 1.00 78.44 163 LYS A N 1
ATOM 1352 C CA . LYS A 1 163 ? -2.710 -16.242 -2.537 1.00 78.44 163 LYS A CA 1
ATOM 1353 C C . LYS A 1 163 ? -3.589 -17.266 -1.812 1.00 78.44 163 LYS A C 1
ATOM 1355 O O . LYS A 1 163 ? -3.522 -18.438 -2.144 1.00 78.44 163 LYS A O 1
ATOM 1360 N N . ASP A 1 164 ? -4.448 -16.823 -0.893 1.00 76.31 164 ASP A N 1
ATOM 1361 C CA . ASP A 1 164 ? -5.329 -17.721 -0.127 1.00 76.31 164 ASP A CA 1
ATOM 1362 C C . ASP A 1 164 ? -6.555 -18.205 -0.928 1.00 76.31 164 ASP A C 1
ATOM 1364 O O . ASP A 1 164 ? -7.204 -19.168 -0.535 1.00 76.31 164 ASP A O 1
ATOM 1368 N N . LYS A 1 165 ? -6.913 -17.520 -2.025 1.00 72.94 165 LYS A N 1
ATOM 1369 C CA . LYS A 1 165 ? -8.113 -17.803 -2.836 1.00 72.94 165 LYS A CA 1
ATOM 1370 C C . LYS A 1 165 ? -7.814 -18.546 -4.140 1.00 72.94 165 LYS A C 1
ATOM 1372 O O . LYS A 1 165 ? -8.712 -19.183 -4.675 1.00 72.94 165 LYS A O 1
ATOM 1377 N N . ALA A 1 166 ? -6.599 -18.418 -4.667 1.00 72.56 166 ALA A N 1
ATOM 1378 C CA . ALA A 1 166 ? -6.201 -18.922 -5.980 1.00 72.56 166 ALA A CA 1
ATOM 1379 C C . ALA A 1 166 ? -4.783 -19.518 -5.933 1.00 72.56 166 ALA A C 1
ATOM 1381 O O . ALA A 1 166 ? -3.920 -19.153 -6.729 1.00 72.56 166 ALA A O 1
ATOM 1382 N N . THR A 1 167 ? -4.532 -20.410 -4.970 1.00 72.56 167 THR A N 1
ATOM 1383 C CA . THR A 1 167 ? -3.208 -21.009 -4.713 1.00 72.56 167 THR A CA 1
ATOM 1384 C C . THR A 1 167 ? -2.576 -21.623 -5.955 1.00 72.56 167 THR A C 1
ATOM 1386 O O . THR A 1 167 ? -1.384 -21.440 -6.177 1.00 72.56 167 THR A O 1
ATOM 1389 N N . ASP A 1 168 ? -3.380 -22.295 -6.776 1.00 73.50 168 ASP A N 1
ATOM 1390 C CA . ASP A 1 168 ? -2.894 -23.148 -7.867 1.00 73.50 168 ASP A CA 1
ATOM 1391 C C . ASP A 1 168 ? -2.387 -22.348 -9.076 1.00 73.50 168 ASP A C 1
ATOM 1393 O O . ASP A 1 168 ? -1.623 -22.862 -9.888 1.00 73.50 168 ASP A O 1
ATOM 1397 N N . TYR A 1 169 ? -2.786 -21.078 -9.183 1.00 69.19 169 TYR A N 1
ATOM 1398 C CA . TYR A 1 169 ? -2.441 -20.202 -10.307 1.00 69.19 169 TYR A CA 1
ATOM 1399 C C . TYR A 1 169 ? -1.387 -19.156 -9.950 1.00 69.19 169 TYR A C 1
ATOM 1401 O O . TYR A 1 169 ? -0.796 -18.557 -10.843 1.00 69.19 169 TYR A O 1
ATOM 1409 N N . VAL A 1 170 ? -1.172 -18.886 -8.661 1.00 74.94 170 VAL A N 1
ATOM 1410 C CA . VAL A 1 170 ? -0.339 -17.769 -8.210 1.00 74.94 170 VAL A CA 1
ATOM 1411 C C . VAL A 1 170 ? 1.145 -18.161 -8.232 1.00 74.94 170 VAL A C 1
ATOM 1413 O O . VAL A 1 170 ? 1.543 -19.055 -7.482 1.00 74.94 170 VAL A O 1
ATOM 1416 N N . PRO A 1 171 ? 1.994 -17.466 -9.021 1.00 76.94 171 PRO A N 1
ATOM 1417 C CA . PRO A 1 171 ? 3.435 -17.676 -9.003 1.00 76.94 171 PRO A CA 1
ATOM 1418 C C . PRO A 1 171 ? 4.024 -17.425 -7.618 1.00 76.94 171 PRO A C 1
ATOM 1420 O O . PRO A 1 171 ? 3.496 -16.632 -6.826 1.00 76.94 171 PRO A O 1
ATOM 1423 N N . ASP A 1 172 ? 5.171 -18.050 -7.343 1.00 81.31 172 ASP A N 1
ATOM 1424 C CA . ASP A 1 172 ? 5.853 -17.788 -6.087 1.00 81.31 172 ASP A CA 1
ATOM 1425 C C . ASP A 1 172 ? 6.233 -16.304 -5.961 1.00 81.31 172 ASP A C 1
ATOM 1427 O O . ASP A 1 172 ? 6.673 -15.629 -6.896 1.00 81.31 172 ASP A O 1
ATOM 1431 N N . ARG A 1 173 ? 6.069 -15.788 -4.745 1.00 83.69 173 ARG A N 1
ATOM 1432 C CA . ARG A 1 173 ? 6.341 -14.391 -4.426 1.00 83.69 173 ARG A CA 1
ATOM 1433 C C . ARG A 1 173 ? 7.808 -14.041 -4.652 1.00 83.69 173 ARG A C 1
ATOM 1435 O O . ARG A 1 173 ? 8.075 -12.918 -5.073 1.00 83.69 173 ARG A O 1
ATOM 1442 N N . SER A 1 174 ? 8.739 -14.934 -4.313 1.00 86.50 174 SER A N 1
ATOM 1443 C CA . SER A 1 174 ? 10.167 -14.642 -4.454 1.00 86.50 174 SER A CA 1
ATOM 1444 C C . SER A 1 174 ? 10.582 -14.602 -5.922 1.00 86.50 174 SER A C 1
ATOM 1446 O O . SER A 1 174 ? 11.342 -13.717 -6.304 1.00 86.50 174 SER A O 1
ATOM 1448 N N . PHE A 1 175 ? 9.985 -15.462 -6.753 1.00 87.56 175 PHE A N 1
ATOM 1449 C CA . PHE A 1 175 ? 10.208 -15.496 -8.196 1.00 87.56 175 PHE A CA 1
ATOM 1450 C C . PHE A 1 175 ? 9.916 -14.141 -8.857 1.00 87.56 175 PHE A C 1
ATOM 1452 O O . PHE A 1 175 ? 10.819 -13.531 -9.426 1.00 87.56 175 PHE A O 1
ATOM 1459 N N . LEU A 1 176 ? 8.699 -13.605 -8.695 1.00 88.38 176 LEU A N 1
ATOM 1460 C CA . LEU A 1 176 ? 8.338 -12.307 -9.285 1.00 88.38 176 LEU A CA 1
ATOM 1461 C C . LEU A 1 176 ? 9.174 -11.148 -8.717 1.00 88.38 176 LEU A C 1
ATOM 1463 O O . LEU A 1 176 ? 9.534 -10.232 -9.450 1.00 88.38 176 LEU A O 1
ATOM 1467 N N . LEU A 1 177 ? 9.512 -11.180 -7.421 1.00 91.00 177 LEU A N 1
ATOM 1468 C CA . LEU A 1 177 ? 10.359 -10.151 -6.805 1.00 91.00 177 LEU A CA 1
ATOM 1469 C C . LEU A 1 177 ? 11.796 -10.168 -7.342 1.00 91.00 177 LEU A C 1
ATOM 1471 O O . LEU A 1 177 ? 12.388 -9.100 -7.477 1.00 91.00 177 LEU A O 1
ATOM 1475 N N . ASN A 1 178 ? 12.345 -11.343 -7.658 1.00 91.94 178 ASN A N 1
ATOM 1476 C CA . ASN A 1 178 ? 13.675 -11.460 -8.256 1.00 91.94 178 ASN A CA 1
ATOM 1477 C C . ASN A 1 178 ? 13.693 -10.931 -9.695 1.00 91.94 178 ASN A C 1
ATOM 1479 O O . ASN A 1 178 ? 14.621 -10.206 -10.038 1.00 91.94 178 ASN A O 1
ATOM 1483 N N . ILE A 1 179 ? 12.642 -11.184 -10.486 1.00 90.88 179 ILE A N 1
ATOM 1484 C CA . ILE A 1 179 ? 12.492 -10.581 -11.824 1.00 90.88 179 ILE A CA 1
ATOM 1485 C C . ILE A 1 179 ? 12.444 -9.052 -11.722 1.00 90.88 179 ILE A C 1
ATOM 1487 O O . ILE A 1 179 ? 13.151 -8.363 -12.452 1.00 90.88 179 ILE A O 1
ATOM 1491 N N . CYS A 1 180 ? 11.659 -8.509 -10.780 1.00 92.19 180 CYS A N 1
ATOM 1492 C CA . CYS A 1 180 ? 11.617 -7.059 -10.548 1.00 92.19 180 CYS A CA 1
ATOM 1493 C C . CYS A 1 180 ? 13.009 -6.510 -10.215 1.00 92.19 180 CYS A C 1
ATOM 1495 O O . CYS A 1 180 ? 13.402 -5.466 -10.725 1.00 92.19 180 CYS A O 1
ATOM 1497 N N . LYS A 1 181 ? 13.737 -7.207 -9.333 1.00 94.12 181 LYS A N 1
ATOM 1498 C CA . LYS A 1 181 ? 15.072 -6.807 -8.890 1.00 94.12 181 LYS A CA 1
ATOM 1499 C C . LYS A 1 181 ? 16.048 -6.746 -10.065 1.00 94.12 181 LYS A C 1
ATOM 1501 O O . LYS A 1 181 ? 16.703 -5.727 -10.238 1.00 94.12 181 LYS A O 1
ATOM 1506 N N . GLU A 1 182 ? 16.104 -7.802 -10.873 1.00 94.00 182 GLU A N 1
ATOM 1507 C CA . GLU A 1 182 ? 16.973 -7.861 -12.049 1.00 94.00 182 GLU A CA 1
ATOM 1508 C C . GLU A 1 182 ? 16.634 -6.751 -13.051 1.00 94.00 182 GLU A C 1
ATOM 1510 O O . GLU A 1 182 ? 17.528 -6.054 -13.522 1.00 94.00 182 GLU A O 1
ATOM 1515 N N . ALA A 1 183 ? 15.346 -6.534 -13.329 1.00 93.44 183 ALA A N 1
ATOM 1516 C CA . ALA A 1 183 ? 14.911 -5.497 -14.258 1.00 93.44 183 ALA A CA 1
ATOM 1517 C C . ALA A 1 183 ? 15.293 -4.083 -13.781 1.00 93.44 183 ALA A C 1
ATOM 1519 O O . ALA A 1 183 ? 15.802 -3.290 -14.571 1.00 93.44 183 ALA A O 1
ATOM 1520 N N . TYR A 1 184 ? 15.134 -3.781 -12.487 1.00 93.44 184 TYR A N 1
ATOM 1521 C CA . TYR A 1 184 ? 15.594 -2.511 -11.916 1.00 93.44 184 TYR A CA 1
ATOM 1522 C C . TYR A 1 184 ? 17.123 -2.370 -11.954 1.00 93.44 184 TYR A C 1
ATOM 1524 O O . TYR A 1 184 ? 17.629 -1.294 -12.265 1.00 93.44 184 TYR A O 1
ATOM 1532 N N . GLU A 1 185 ? 17.876 -3.435 -11.663 1.00 93.62 185 GLU A N 1
ATOM 1533 C CA . GLU A 1 185 ? 19.344 -3.422 -11.753 1.00 93.62 185 GLU A CA 1
ATOM 1534 C C . GLU A 1 185 ? 19.813 -3.154 -13.191 1.00 93.62 185 GLU A C 1
ATOM 1536 O O . GLU A 1 185 ? 20.729 -2.357 -13.398 1.00 93.62 185 GLU A O 1
ATOM 1541 N N . LYS A 1 186 ? 19.148 -3.749 -14.191 1.00 92.75 186 LYS A N 1
ATOM 1542 C CA . LYS A 1 186 ? 19.398 -3.474 -15.612 1.00 92.75 186 LYS A CA 1
ATOM 1543 C C . LYS A 1 186 ? 19.064 -2.030 -15.978 1.00 92.75 186 LYS A C 1
ATOM 1545 O O . LYS A 1 186 ? 19.920 -1.370 -16.561 1.00 92.75 186 LYS A O 1
ATOM 1550 N N . ALA A 1 187 ? 17.905 -1.520 -15.554 1.00 91.06 187 ALA A N 1
ATOM 1551 C CA . ALA A 1 187 ? 17.516 -0.124 -15.766 1.00 91.06 187 ALA A CA 1
ATOM 1552 C C . ALA A 1 187 ? 18.566 0.860 -15.227 1.00 91.06 187 ALA A C 1
ATOM 1554 O O . ALA A 1 187 ? 18.826 1.898 -15.830 1.00 91.06 187 ALA A O 1
ATOM 1555 N N . ASN A 1 188 ? 19.178 0.546 -14.083 1.00 88.75 188 ASN A N 1
ATOM 1556 C CA . ASN A 1 188 ? 20.171 1.416 -13.463 1.00 88.75 188 ASN A CA 1
ATOM 1557 C C . ASN A 1 188 ? 21.495 1.475 -14.250 1.00 88.75 188 ASN A C 1
ATOM 1559 O O . ASN A 1 188 ? 22.156 2.514 -14.232 1.00 88.75 188 ASN A O 1
ATOM 1563 N N . ILE A 1 189 ? 21.861 0.384 -14.935 1.00 90.00 189 ILE A N 1
ATOM 1564 C CA . ILE A 1 189 ? 23.087 0.265 -15.747 1.00 90.00 189 ILE A CA 1
ATOM 1565 C C . ILE A 1 189 ? 22.944 0.962 -17.108 1.00 90.00 189 ILE A C 1
ATOM 1567 O O . ILE A 1 189 ? 23.959 1.343 -17.691 1.00 90.00 189 ILE A O 1
ATOM 1571 N N . CYS A 1 190 ? 21.718 1.138 -17.612 1.00 88.44 190 CYS A N 1
ATOM 1572 C CA . CYS A 1 190 ? 21.478 1.821 -18.881 1.00 88.44 190 CYS A CA 1
ATOM 1573 C C . CYS A 1 190 ? 22.095 3.233 -18.892 1.00 88.44 190 CYS A C 1
ATOM 1575 O O . CYS A 1 190 ? 22.040 3.971 -17.900 1.00 88.44 190 CYS A O 1
ATOM 1577 N N . THR A 1 191 ? 22.730 3.561 -20.020 1.00 81.75 191 THR A N 1
ATOM 1578 C CA . THR A 1 191 ? 23.492 4.798 -20.263 1.00 81.75 191 THR A CA 1
ATOM 1579 C C . THR A 1 191 ? 22.770 5.769 -21.189 1.00 81.75 191 THR A C 1
ATOM 1581 O O . THR A 1 191 ? 23.361 6.757 -21.623 1.00 81.75 191 THR A O 1
ATOM 1584 N N . ASP A 1 192 ? 21.520 5.478 -21.546 1.00 78.56 192 ASP A N 1
ATOM 1585 C CA . ASP A 1 192 ? 20.683 6.419 -22.268 1.00 78.56 192 ASP A CA 1
ATOM 1586 C C . ASP A 1 192 ? 20.571 7.728 -21.475 1.00 78.56 192 ASP A C 1
ATOM 1588 O O . ASP A 1 192 ? 20.403 7.736 -20.255 1.00 78.56 192 ASP A O 1
ATOM 1592 N N . ASN A 1 193 ? 20.739 8.852 -22.179 1.00 61.53 193 ASN A N 1
ATOM 1593 C CA . ASN A 1 193 ? 20.680 10.199 -21.608 1.00 61.53 193 ASN A CA 1
ATOM 1594 C C . ASN A 1 193 ? 19.223 10.573 -21.294 1.00 61.53 193 ASN A C 1
ATOM 1596 O O . ASN A 1 193 ? 18.682 11.523 -21.861 1.00 61.53 193 ASN A O 1
ATOM 1600 N N . ASP A 1 194 ? 18.568 9.807 -20.424 1.00 65.50 194 ASP A N 1
ATOM 1601 C CA . ASP A 1 194 ? 17.280 10.195 -19.878 1.00 65.50 194 ASP A CA 1
ATOM 1602 C C . ASP A 1 194 ? 17.517 11.298 -18.841 1.00 65.50 194 ASP A C 1
ATOM 1604 O O . ASP A 1 194 ? 17.852 11.047 -17.682 1.00 65.50 194 ASP A O 1
ATOM 1608 N N . GLU A 1 195 ? 17.354 12.553 -19.268 1.00 60.44 195 GLU A N 1
ATOM 1609 C CA . GLU A 1 195 ? 17.390 13.730 -18.388 1.00 60.44 195 GLU A CA 1
ATOM 1610 C C . GLU A 1 195 ? 16.357 13.640 -17.242 1.00 60.44 195 GLU A C 1
ATOM 1612 O O . GLU A 1 195 ? 16.439 14.398 -16.272 1.00 60.44 195 GLU A O 1
ATOM 1617 N N . ASN A 1 196 ? 15.397 12.706 -17.326 1.00 62.56 196 ASN A N 1
ATOM 1618 C CA . ASN A 1 196 ? 14.398 12.422 -16.300 1.00 62.56 196 ASN A CA 1
ATOM 1619 C C . ASN A 1 196 ? 14.712 11.180 -15.453 1.00 62.56 196 ASN A C 1
ATOM 1621 O O . ASN A 1 196 ? 13.832 10.741 -14.713 1.00 62.56 196 ASN A O 1
ATOM 1625 N N . LYS A 1 197 ? 15.930 10.623 -15.507 1.00 69.88 197 LYS A N 1
ATOM 1626 C CA . LYS A 1 197 ? 16.327 9.502 -14.645 1.00 69.88 197 LYS A CA 1
ATOM 1627 C C . LYS A 1 197 ? 16.200 9.895 -13.169 1.00 69.88 197 LYS A C 1
ATOM 1629 O O . LYS A 1 197 ? 16.984 10.665 -12.615 1.00 69.88 197 LYS A O 1
ATOM 1634 N N . GLU A 1 198 ? 15.167 9.377 -12.516 1.00 73.75 198 GLU A N 1
ATOM 1635 C CA . GLU A 1 198 ? 14.905 9.611 -11.101 1.00 73.75 198 GLU A CA 1
ATOM 1636 C C . GLU A 1 198 ? 15.624 8.555 -10.254 1.00 73.75 198 GLU A C 1
ATOM 1638 O O . GLU A 1 198 ? 15.017 7.582 -9.805 1.00 73.75 198 GLU A O 1
ATOM 1643 N N . ASP A 1 199 ? 16.921 8.745 -10.001 1.00 81.56 199 ASP A N 1
ATOM 1644 C CA . ASP A 1 199 ? 17.759 7.779 -9.262 1.00 81.56 199 ASP A CA 1
ATOM 1645 C C . ASP A 1 199 ? 17.177 7.387 -7.885 1.00 81.56 199 ASP A C 1
ATOM 1647 O O . ASP A 1 199 ? 17.278 6.239 -7.436 1.00 81.56 199 ASP A O 1
ATOM 1651 N N . TRP A 1 200 ? 16.475 8.316 -7.227 1.00 88.50 200 TRP A N 1
ATOM 1652 C CA . TRP A 1 200 ? 15.779 8.056 -5.964 1.00 88.50 200 TRP A CA 1
ATOM 1653 C C . TRP A 1 200 ? 14.634 7.032 -6.112 1.00 88.50 200 TRP A C 1
ATOM 1655 O O . TRP A 1 200 ? 14.377 6.260 -5.182 1.00 88.50 200 TRP A O 1
ATOM 1665 N N . THR A 1 201 ? 13.963 6.979 -7.269 1.00 86.88 201 THR A N 1
ATOM 1666 C CA . THR A 1 201 ? 12.854 6.054 -7.555 1.00 86.88 201 THR A CA 1
ATOM 1667 C C . THR A 1 201 ? 13.360 4.617 -7.653 1.00 86.88 201 THR A C 1
ATOM 1669 O O . THR A 1 201 ? 12.742 3.709 -7.084 1.00 86.88 201 THR A O 1
ATOM 1672 N N . TYR A 1 202 ? 14.516 4.405 -8.292 1.00 89.81 202 TYR A N 1
ATOM 1673 C CA . TYR A 1 202 ? 15.196 3.107 -8.319 1.00 89.81 202 TYR A CA 1
ATOM 1674 C C . TYR A 1 202 ? 15.526 2.627 -6.898 1.00 89.81 202 TYR A C 1
ATOM 1676 O O . TYR A 1 202 ? 15.112 1.533 -6.498 1.00 89.81 202 TYR A O 1
ATOM 1684 N N . LEU A 1 203 ? 16.193 3.463 -6.092 1.00 92.88 203 LEU A N 1
ATOM 1685 C CA . LEU A 1 203 ? 16.559 3.123 -4.712 1.00 92.88 203 LEU A CA 1
ATOM 1686 C C . LEU A 1 203 ? 15.332 2.794 -3.852 1.00 92.88 203 LEU A C 1
ATOM 1688 O O . LEU A 1 203 ? 15.328 1.794 -3.125 1.00 92.88 203 LEU A O 1
ATOM 1692 N N . TYR A 1 204 ? 14.263 3.583 -3.979 1.00 92.38 204 TYR A N 1
ATOM 1693 C CA . TYR A 1 204 ? 12.992 3.345 -3.297 1.00 92.38 204 TYR A CA 1
ATOM 1694 C C . TYR A 1 204 ? 12.376 1.986 -3.656 1.00 92.38 204 TYR A C 1
ATOM 1696 O O . TYR A 1 204 ? 11.919 1.248 -2.772 1.00 92.38 204 TYR A O 1
ATOM 1704 N N . MET A 1 205 ? 12.350 1.635 -4.943 1.00 91.75 205 MET A N 1
ATOM 1705 C CA . MET A 1 205 ? 11.777 0.367 -5.395 1.00 91.75 205 MET A CA 1
ATOM 1706 C C . MET A 1 205 ? 12.642 -0.827 -4.986 1.00 91.75 205 MET A C 1
ATOM 1708 O O . MET A 1 205 ? 12.100 -1.814 -4.477 1.00 91.75 205 MET A O 1
ATOM 1712 N N . MET A 1 206 ? 13.967 -0.710 -5.072 1.00 92.81 206 MET A N 1
ATOM 1713 C CA . MET A 1 206 ? 14.903 -1.728 -4.589 1.00 92.81 206 MET A CA 1
ATOM 1714 C C . MET A 1 206 ? 14.761 -1.976 -3.085 1.00 92.81 206 MET A C 1
ATOM 1716 O O . MET A 1 206 ? 14.652 -3.128 -2.659 1.00 92.81 206 MET A O 1
ATOM 1720 N N . ALA A 1 207 ? 14.657 -0.918 -2.275 1.00 93.69 207 ALA A N 1
ATOM 1721 C CA . ALA A 1 207 ? 14.413 -1.035 -0.837 1.00 93.69 207 ALA A CA 1
ATOM 1722 C C . ALA A 1 207 ? 13.102 -1.783 -0.535 1.00 93.69 207 ALA A C 1
ATOM 1724 O O . ALA A 1 207 ? 13.060 -2.681 0.311 1.00 93.69 207 ALA A O 1
ATOM 1725 N N . LYS A 1 208 ? 12.025 -1.474 -1.272 1.00 91.69 208 LYS A N 1
ATOM 1726 C CA . LYS A 1 208 ? 10.728 -2.161 -1.142 1.00 91.69 208 LYS A CA 1
ATOM 1727 C C . LYS A 1 208 ? 10.795 -3.635 -1.521 1.00 91.69 208 LYS A C 1
ATOM 1729 O O . LYS A 1 208 ? 10.093 -4.441 -0.903 1.00 91.69 208 LYS A O 1
ATOM 1734 N N . ILE A 1 209 ? 11.563 -3.981 -2.549 1.00 92.31 209 ILE A N 1
ATOM 1735 C CA . ILE A 1 209 ? 11.754 -5.365 -2.990 1.00 92.31 209 ILE A CA 1
ATOM 1736 C C . ILE A 1 209 ? 12.538 -6.141 -1.933 1.00 92.31 209 ILE A C 1
ATOM 1738 O O . ILE A 1 209 ? 12.068 -7.185 -1.483 1.00 92.31 209 ILE A O 1
ATOM 1742 N N . GLU A 1 210 ? 13.660 -5.602 -1.456 1.00 92.81 210 GLU A N 1
ATOM 1743 C CA . GLU A 1 210 ? 14.481 -6.232 -0.418 1.00 92.81 210 GLU A CA 1
ATOM 1744 C C . GLU A 1 210 ? 13.715 -6.422 0.900 1.00 92.81 210 GLU A C 1
ATOM 1746 O O . GLU A 1 210 ? 13.728 -7.521 1.456 1.00 92.81 210 GLU A O 1
ATOM 1751 N N . GLU A 1 211 ? 12.953 -5.415 1.353 1.00 90.69 211 GLU A N 1
ATOM 1752 C CA . GLU A 1 211 ? 12.083 -5.528 2.537 1.00 90.69 211 GLU A CA 1
ATOM 1753 C C . GLU A 1 211 ? 11.037 -6.646 2.360 1.00 90.69 211 GLU A C 1
ATOM 1755 O O . GLU A 1 211 ? 10.685 -7.369 3.300 1.00 90.69 211 GLU A O 1
ATOM 1760 N N . LYS A 1 212 ? 10.505 -6.798 1.139 1.00 89.19 212 LYS A N 1
ATOM 1761 C CA . LYS A 1 212 ? 9.513 -7.828 0.817 1.00 89.19 212 LYS A CA 1
ATOM 1762 C C . LYS A 1 212 ? 10.119 -9.224 0.674 1.00 89.19 212 LYS A C 1
ATOM 1764 O O . LYS A 1 212 ? 9.364 -10.166 0.942 1.00 89.19 212 LYS A O 1
ATOM 1769 N N . LEU A 1 213 ? 11.373 -9.344 0.236 1.00 90.25 213 LEU A N 1
ATOM 1770 C CA . LEU A 1 213 ? 12.122 -10.597 0.104 1.00 90.25 213 LEU A CA 1
ATOM 1771 C C . LEU A 1 213 ? 12.567 -11.114 1.473 1.00 90.25 213 LEU A C 1
ATOM 1773 O O . LEU A 1 213 ? 12.337 -12.279 1.785 1.00 90.25 213 LEU A O 1
ATOM 1777 N N . ASN A 1 214 ? 13.140 -10.247 2.313 1.00 87.19 214 ASN A N 1
ATOM 1778 C CA . ASN A 1 214 ? 13.600 -10.618 3.646 1.00 87.19 214 ASN A CA 1
ATOM 1779 C C . ASN A 1 214 ? 13.163 -9.598 4.703 1.00 87.19 214 ASN A C 1
ATOM 1781 O O . ASN A 1 214 ? 13.793 -8.568 4.928 1.00 87.19 214 ASN A O 1
ATOM 1785 N N . ARG A 1 215 ? 12.099 -9.947 5.429 1.00 83.19 215 ARG A N 1
ATOM 1786 C CA . ARG A 1 215 ? 11.507 -9.096 6.469 1.00 83.19 215 ARG A CA 1
ATOM 1787 C C . ARG A 1 215 ? 12.361 -8.954 7.733 1.00 83.19 215 ARG A C 1
ATOM 1789 O O . ARG A 1 215 ? 12.066 -8.059 8.526 1.00 83.19 215 ARG A O 1
ATOM 1796 N N . ASN A 1 216 ? 13.367 -9.815 7.906 1.00 83.38 216 ASN A N 1
ATOM 1797 C CA . ASN A 1 216 ? 14.228 -9.875 9.090 1.00 83.38 216 ASN A CA 1
ATOM 1798 C C . ASN A 1 216 ? 15.564 -9.141 8.880 1.00 83.38 216 ASN A C 1
ATOM 1800 O O . ASN A 1 216 ? 16.299 -8.924 9.840 1.00 83.38 216 ASN A O 1
ATOM 1804 N N . LYS A 1 217 ? 15.891 -8.745 7.641 1.00 86.19 217 LYS A N 1
ATOM 1805 C CA . LYS A 1 217 ? 17.117 -8.010 7.305 1.00 86.19 217 LYS A CA 1
ATOM 1806 C C . LYS A 1 217 ? 16.774 -6.585 6.880 1.00 86.19 217 LYS A C 1
ATOM 1808 O O . LYS A 1 217 ? 16.529 -6.320 5.708 1.00 86.19 217 LYS A O 1
ATOM 1813 N N . LEU A 1 218 ? 16.752 -5.676 7.853 1.00 89.62 218 LEU A N 1
ATOM 1814 C CA . LEU A 1 218 ? 16.261 -4.314 7.649 1.00 89.62 218 LEU A CA 1
ATOM 1815 C C . LEU A 1 218 ? 17.360 -3.288 7.295 1.00 89.62 218 LEU A C 1
ATOM 1817 O O . LEU A 1 218 ? 17.056 -2.287 6.652 1.00 89.62 218 LEU A O 1
ATOM 1821 N N . SER A 1 219 ? 18.630 -3.547 7.626 1.00 90.88 219 SER A N 1
ATOM 1822 C CA . SER A 1 219 ? 19.728 -2.582 7.428 1.00 90.88 219 SER A CA 1
ATOM 1823 C C . SER A 1 219 ? 19.911 -2.141 5.970 1.00 90.88 219 SER A C 1
ATOM 1825 O O . SER A 1 219 ? 20.010 -0.948 5.692 1.00 90.88 219 SER A O 1
ATOM 1827 N N . SER A 1 220 ? 19.898 -3.081 5.016 1.00 93.25 220 SER A N 1
ATOM 1828 C CA . SER A 1 220 ? 20.093 -2.755 3.594 1.00 93.25 220 SER A CA 1
ATOM 1829 C C . SER A 1 220 ? 18.931 -1.950 2.983 1.00 93.25 220 SER A C 1
ATOM 1831 O O . SER A 1 220 ? 19.214 -0.917 2.371 1.00 93.25 220 SER A O 1
ATOM 1833 N N . PRO A 1 221 ? 17.647 -2.318 3.196 1.00 94.56 221 PRO A N 1
ATOM 1834 C CA . PRO A 1 221 ? 16.521 -1.475 2.792 1.00 94.56 221 PRO A CA 1
ATOM 1835 C C . PRO A 1 221 ? 16.541 -0.075 3.413 1.00 94.56 221 PRO A C 1
ATOM 1837 O O . PRO A 1 221 ? 16.273 0.899 2.715 1.00 94.56 221 PRO A O 1
ATOM 1840 N N . LEU A 1 222 ? 16.857 0.040 4.710 1.00 95.69 222 LEU A N 1
ATOM 1841 C CA . LEU A 1 222 ? 16.899 1.336 5.394 1.00 95.69 222 LEU A CA 1
ATOM 1842 C C . LEU A 1 222 ? 17.943 2.262 4.791 1.00 95.69 222 LEU A C 1
ATOM 1844 O O . LEU A 1 222 ? 17.614 3.407 4.496 1.00 95.69 222 LEU A O 1
ATOM 1848 N N . LYS A 1 223 ? 19.151 1.751 4.536 1.00 95.62 223 LYS A N 1
ATOM 1849 C CA . LYS A 1 223 ? 20.204 2.526 3.881 1.00 95.62 223 LYS A CA 1
ATOM 1850 C C . LYS A 1 223 ? 19.740 3.072 2.528 1.00 95.62 223 LYS A C 1
ATOM 1852 O O . LYS A 1 223 ? 19.843 4.266 2.299 1.00 95.62 223 LYS A O 1
ATOM 1857 N N . LYS A 1 224 ? 19.110 2.243 1.689 1.00 95.75 224 LYS A N 1
ATOM 1858 C CA . LYS A 1 224 ? 18.576 2.689 0.389 1.00 95.75 224 LYS A CA 1
ATOM 1859 C C . LYS A 1 224 ? 17.477 3.751 0.512 1.00 95.75 224 LYS A C 1
ATOM 1861 O O . LYS A 1 224 ? 17.421 4.654 -0.316 1.00 95.75 224 LYS A O 1
ATOM 1866 N N . TYR A 1 225 ? 16.601 3.663 1.518 1.00 96.31 225 TYR A N 1
ATOM 1867 C CA . TYR A 1 225 ? 15.614 4.722 1.765 1.00 96.31 225 TYR A CA 1
ATOM 1868 C C . TYR A 1 225 ? 16.277 6.039 2.200 1.00 96.31 225 TYR A C 1
ATOM 1870 O O . TYR A 1 225 ? 15.773 7.103 1.846 1.00 96.31 225 TYR A O 1
ATOM 1878 N N . VAL A 1 226 ? 17.381 5.977 2.953 1.00 96.31 226 VAL A N 1
ATOM 1879 C CA . VAL A 1 226 ? 18.171 7.160 3.333 1.00 96.31 226 VAL A CA 1
ATOM 1880 C C . VAL A 1 226 ? 18.886 7.746 2.125 1.00 96.31 226 VAL A C 1
ATOM 1882 O O . VAL A 1 226 ? 18.735 8.934 1.875 1.00 96.31 226 VAL A O 1
ATOM 1885 N N . ASP A 1 227 ? 19.555 6.917 1.326 1.00 95.31 227 ASP A N 1
ATOM 1886 C CA . ASP A 1 227 ? 20.224 7.350 0.097 1.00 95.31 227 ASP A CA 1
ATOM 1887 C C . ASP A 1 227 ? 19.214 8.034 -0.854 1.00 95.31 227 ASP A C 1
ATOM 1889 O O . ASP A 1 227 ? 19.472 9.110 -1.387 1.00 95.31 227 ASP A O 1
ATOM 1893 N N . ALA A 1 228 ? 18.002 7.478 -0.996 1.00 94.25 228 ALA A N 1
ATOM 1894 C CA . ALA A 1 228 ? 16.923 8.104 -1.764 1.00 94.25 228 ALA A CA 1
ATOM 1895 C C . ALA A 1 228 ? 16.461 9.448 -1.166 1.00 94.25 228 ALA A C 1
ATOM 1897 O O . ALA A 1 228 ? 16.157 10.383 -1.906 1.00 94.25 228 ALA A O 1
ATOM 1898 N N . LEU A 1 229 ? 16.391 9.557 0.165 1.00 94.25 229 LEU A N 1
ATOM 1899 C CA . LEU A 1 229 ? 16.049 10.804 0.856 1.00 94.25 229 LEU A CA 1
ATOM 1900 C C . LEU A 1 229 ? 17.121 11.884 0.642 1.00 94.25 229 LEU A C 1
ATOM 1902 O O . LEU A 1 229 ? 16.774 13.051 0.450 1.00 94.25 229 LEU A O 1
ATOM 1906 N N . ASP A 1 230 ? 18.395 11.499 0.654 1.00 94.19 230 ASP A N 1
ATOM 1907 C CA . ASP A 1 230 ? 19.522 12.400 0.428 1.00 94.19 230 ASP A CA 1
ATOM 1908 C C . ASP A 1 230 ? 19.541 12.890 -1.034 1.00 94.19 230 ASP A C 1
ATOM 1910 O O . ASP A 1 230 ? 19.593 14.099 -1.261 1.00 94.19 230 ASP A O 1
ATOM 1914 N N . LEU A 1 231 ? 19.321 12.008 -2.020 1.00 92.81 231 LEU A N 1
ATOM 1915 C CA . LEU A 1 231 ? 19.164 12.403 -3.432 1.00 92.81 231 LEU A CA 1
ATOM 1916 C C . LEU A 1 231 ? 18.002 13.384 -3.647 1.00 92.81 231 LEU A C 1
ATOM 1918 O O . LEU A 1 231 ? 18.127 14.370 -4.375 1.00 92.81 231 LEU A O 1
ATOM 1922 N N . LEU A 1 232 ? 16.858 13.160 -2.989 1.00 91.19 232 LEU A N 1
ATOM 1923 C CA . LEU A 1 232 ? 15.731 14.099 -3.043 1.00 91.19 232 LEU A CA 1
ATOM 1924 C C . LEU A 1 232 ? 16.128 15.482 -2.505 1.00 91.19 232 LEU A C 1
ATOM 1926 O O . LEU A 1 232 ? 15.719 16.508 -3.059 1.00 91.19 232 LEU A O 1
ATOM 1930 N N . HIS A 1 233 ? 16.939 15.527 -1.447 1.00 91.62 233 HIS A N 1
ATOM 1931 C CA . HIS A 1 233 ? 17.459 16.778 -0.909 1.00 91.62 233 HIS A CA 1
ATOM 1932 C C . HIS A 1 233 ? 18.423 17.473 -1.879 1.00 91.62 233 HIS A C 1
ATOM 1934 O O . HIS A 1 233 ? 18.301 18.682 -2.102 1.00 91.62 233 HIS A O 1
ATOM 1940 N N . GLU A 1 234 ? 19.334 16.719 -2.495 1.00 91.69 234 GLU A N 1
ATOM 1941 C CA . GLU A 1 234 ? 20.264 17.209 -3.518 1.00 91.69 234 GLU A CA 1
ATOM 1942 C C . GLU A 1 234 ? 19.517 17.809 -4.716 1.00 91.69 234 GLU A C 1
ATOM 1944 O O . GLU A 1 234 ? 19.845 18.914 -5.165 1.00 91.69 234 GLU A O 1
ATOM 1949 N N . HIS A 1 235 ? 18.413 17.172 -5.123 1.00 89.06 235 HIS A N 1
ATOM 1950 C CA . HIS A 1 235 ? 17.457 17.653 -6.129 1.00 89.06 235 HIS A CA 1
ATOM 1951 C C . HIS A 1 235 ? 16.597 18.849 -5.667 1.00 89.06 235 HIS A C 1
ATOM 1953 O O . HIS A 1 235 ? 15.618 19.218 -6.319 1.00 89.06 235 HIS A O 1
ATOM 1959 N N . LYS A 1 236 ? 16.977 19.506 -4.563 1.00 88.88 236 LYS A N 1
ATOM 1960 C CA . LYS A 1 236 ? 16.358 20.723 -4.015 1.00 88.88 236 LYS A CA 1
ATOM 1961 C C . LYS A 1 236 ? 14.919 20.519 -3.536 1.00 88.88 236 LYS A C 1
ATOM 1963 O O . LYS A 1 236 ? 14.092 21.426 -3.664 1.00 88.88 236 LYS A O 1
ATOM 1968 N N . ALA A 1 237 ? 14.608 19.359 -2.953 1.00 86.81 237 ALA A N 1
ATOM 1969 C CA . ALA A 1 237 ? 13.355 19.178 -2.225 1.00 86.81 237 ALA A CA 1
ATOM 1970 C C . ALA A 1 237 ? 13.204 20.230 -1.114 1.00 86.81 237 ALA A C 1
ATOM 1972 O O . ALA A 1 237 ? 14.140 20.521 -0.365 1.00 86.81 237 ALA A O 1
ATOM 1973 N N . VAL A 1 238 ? 12.001 20.795 -0.995 1.00 85.62 238 VAL A N 1
ATOM 1974 C CA . VAL A 1 238 ? 11.678 21.803 0.023 1.00 85.62 238 VAL A CA 1
ATOM 1975 C C . VAL A 1 238 ? 10.799 21.177 1.099 1.00 85.62 238 VAL A C 1
ATOM 1977 O O . VAL A 1 238 ? 9.826 20.484 0.804 1.00 85.62 238 VAL A O 1
ATOM 1980 N N . TYR A 1 239 ? 11.114 21.468 2.363 1.00 88.00 239 TYR A N 1
ATOM 1981 C CA . TYR A 1 239 ? 10.465 20.864 3.529 1.00 88.00 239 TYR A CA 1
ATOM 1982 C C . TYR A 1 239 ? 9.664 21.901 4.340 1.00 88.00 239 TYR A C 1
ATOM 1984 O O . TYR A 1 239 ? 10.062 22.284 5.448 1.00 88.00 239 TYR A O 1
ATOM 1992 N N . PRO A 1 240 ? 8.518 22.399 3.838 1.00 84.06 240 PRO A N 1
ATOM 1993 C CA . PRO A 1 240 ? 7.663 23.290 4.614 1.00 84.06 240 PRO A CA 1
ATOM 1994 C C . PRO A 1 240 ? 7.019 22.536 5.785 1.00 84.06 240 PRO A C 1
ATOM 1996 O O . PRO A 1 240 ? 6.819 21.321 5.733 1.00 84.06 240 PRO A O 1
ATOM 1999 N N . ARG A 1 241 ? 6.639 23.263 6.843 1.00 80.00 241 ARG A N 1
ATOM 2000 C CA . ARG A 1 241 ? 5.948 22.681 8.011 1.00 80.00 241 ARG A CA 1
ATOM 2001 C C . ARG A 1 241 ? 4.643 21.983 7.657 1.00 80.00 241 ARG A C 1
ATOM 2003 O O . ARG A 1 241 ? 4.261 21.050 8.347 1.00 80.00 241 ARG A O 1
ATOM 2010 N N . ARG A 1 242 ? 3.974 22.449 6.603 1.00 82.19 242 ARG A N 1
ATOM 2011 C CA . ARG A 1 242 ? 2.767 21.845 6.049 1.00 82.19 242 ARG A CA 1
ATOM 2012 C C . ARG A 1 242 ? 2.810 21.945 4.530 1.00 82.19 242 ARG A C 1
ATOM 2014 O O . ARG A 1 242 ? 2.968 23.040 3.994 1.00 82.19 242 ARG A O 1
ATOM 2021 N N . LEU A 1 243 ? 2.677 20.810 3.858 1.00 79.00 243 LEU A N 1
ATOM 2022 C CA . LEU A 1 243 ? 2.553 20.710 2.408 1.00 79.00 243 LEU A CA 1
ATOM 2023 C C . LEU A 1 243 ? 1.107 21.039 2.000 1.00 79.00 243 LEU A C 1
ATOM 2025 O O . LEU A 1 243 ? 0.148 20.635 2.665 1.00 79.00 243 LEU A O 1
ATOM 2029 N N . GLY A 1 244 ? 0.954 21.842 0.944 1.00 65.94 244 GLY A N 1
ATOM 2030 C CA . GLY A 1 244 ? -0.346 22.276 0.423 1.00 65.94 244 GLY A CA 1
ATOM 2031 C C . GLY A 1 244 ? -1.077 21.187 -0.373 1.00 65.94 244 GLY A C 1
ATOM 2032 O O . GLY A 1 244 ? -0.482 20.202 -0.788 1.00 65.94 244 GLY A O 1
ATOM 2033 N N . HIS A 1 245 ? -2.380 21.382 -0.610 1.00 55.41 245 HIS A N 1
ATOM 2034 C CA . HIS A 1 245 ? -3.247 20.430 -1.333 1.00 55.41 245 HIS A CA 1
ATOM 2035 C C . HIS A 1 245 ? -3.188 20.574 -2.864 1.00 55.41 245 HIS A C 1
ATOM 2037 O O . HIS A 1 245 ? -3.610 19.674 -3.586 1.00 55.41 245 HIS A O 1
ATOM 2043 N N . HIS A 1 246 ? -2.699 21.713 -3.363 1.00 51.94 246 HIS A N 1
ATOM 2044 C CA . HIS A 1 246 ? -2.607 22.045 -4.787 1.00 51.94 246 HIS A CA 1
ATOM 2045 C C . HIS A 1 246 ? -1.145 22.063 -5.239 1.00 51.94 246 HIS A C 1
ATOM 2047 O O . HIS A 1 246 ? -0.654 23.050 -5.768 1.00 51.94 246 HIS A O 1
ATOM 2053 N N . THR A 1 247 ? -0.430 20.963 -5.025 1.00 50.31 247 THR A N 1
ATOM 2054 C CA . THR A 1 247 ? 0.937 20.763 -5.536 1.00 50.31 247 THR A CA 1
ATOM 2055 C C . THR A 1 247 ? 0.986 20.375 -7.021 1.00 50.31 247 THR A C 1
ATOM 2057 O O . THR A 1 247 ? 2.058 20.088 -7.534 1.00 50.31 247 THR A O 1
ATOM 2060 N N . ALA A 1 248 ? -0.159 20.390 -7.723 1.00 43.97 248 ALA A N 1
ATOM 2061 C CA . ALA A 1 248 ? -0.287 19.967 -9.125 1.00 43.97 248 ALA A CA 1
ATOM 2062 C C . ALA A 1 248 ? -0.444 21.134 -10.124 1.00 43.97 248 ALA A C 1
ATOM 2064 O O . ALA A 1 248 ? -0.374 20.928 -11.330 1.00 43.97 248 ALA A O 1
ATOM 2065 N N . THR A 1 249 ? -0.630 22.372 -9.656 1.00 44.12 249 THR A N 1
ATOM 2066 C CA . THR A 1 249 ? -0.630 23.567 -10.517 1.00 44.12 249 THR A CA 1
ATOM 2067 C C . THR A 1 249 ? 0.753 24.185 -10.515 1.00 44.12 249 THR A C 1
ATOM 2069 O O . THR A 1 249 ? 0.991 25.038 -9.668 1.00 44.12 249 THR A O 1
ATOM 2072 N N . SER A 1 250 ? 1.647 23.730 -11.402 1.00 40.91 250 SER A N 1
ATOM 2073 C CA . SER A 1 250 ? 2.908 24.366 -11.869 1.00 40.91 250 SER A CA 1
ATOM 2074 C C . SER A 1 250 ? 3.885 24.953 -10.821 1.00 40.91 250 SER A C 1
ATOM 2076 O O . SER A 1 250 ? 4.951 25.455 -11.168 1.00 40.91 250 SER A O 1
ATOM 2078 N N . SER A 1 251 ? 3.560 24.897 -9.531 1.00 45.88 251 SER A N 1
ATOM 2079 C CA . SER A 1 251 ? 4.216 25.566 -8.413 1.00 45.88 251 SER A CA 1
ATOM 2080 C C . SER A 1 251 ? 5.167 24.578 -7.754 1.00 45.88 251 SER A C 1
ATOM 2082 O O . SER A 1 251 ? 4.924 23.976 -6.711 1.00 45.88 251 SER A O 1
ATOM 2084 N N . SER A 1 252 ? 6.292 24.481 -8.458 1.00 59.28 252 SER A N 1
ATOM 2085 C CA . SER A 1 252 ? 7.585 23.925 -8.090 1.00 59.28 252 SER A CA 1
ATOM 2086 C C . SER A 1 252 ? 7.634 22.411 -7.889 1.00 59.28 252 SER A C 1
ATOM 2088 O O . SER A 1 252 ? 7.241 21.886 -6.848 1.00 59.28 252 SER A O 1
ATOM 2090 N N . LYS A 1 253 ? 8.241 21.726 -8.870 1.00 67.81 253 LYS A N 1
ATOM 2091 C CA . LYS A 1 253 ? 8.803 20.361 -8.805 1.00 67.81 253 LYS A CA 1
ATOM 2092 C C . LYS A 1 253 ? 9.394 20.035 -7.419 1.00 67.81 253 LYS A C 1
ATOM 2094 O O . LYS A 1 253 ? 9.165 18.956 -6.887 1.00 67.81 253 LYS A O 1
ATOM 2099 N N . CYS A 1 254 ? 10.037 21.006 -6.768 1.00 61.78 254 CYS A N 1
ATOM 2100 C CA . CYS A 1 254 ? 10.593 20.905 -5.416 1.00 61.78 254 CYS A CA 1
ATOM 2101 C C . CYS A 1 254 ? 9.586 20.528 -4.308 1.00 61.78 254 CYS A C 1
ATOM 2103 O O . CYS A 1 254 ? 9.966 19.879 -3.333 1.00 61.78 254 CYS A O 1
ATOM 2105 N N . THR A 1 255 ? 8.311 20.914 -4.427 1.00 69.56 255 THR A N 1
ATOM 2106 C CA . THR A 1 255 ? 7.262 20.553 -3.455 1.00 69.56 255 THR A CA 1
ATOM 2107 C C . THR A 1 255 ? 6.825 19.098 -3.628 1.00 69.56 255 THR A C 1
ATOM 2109 O O . THR A 1 255 ? 6.551 18.419 -2.640 1.00 69.56 255 THR A O 1
ATOM 2112 N N . LEU A 1 256 ? 6.822 18.598 -4.870 1.00 77.06 256 LEU A N 1
ATOM 2113 C CA . LEU A 1 256 ? 6.565 17.191 -5.185 1.00 77.06 256 LEU A CA 1
ATOM 2114 C C . LEU A 1 256 ? 7.660 16.289 -4.608 1.00 77.06 256 LEU A C 1
ATOM 2116 O O . LEU A 1 256 ? 7.367 15.306 -3.932 1.00 77.06 256 LEU A O 1
ATOM 2120 N N . LEU A 1 257 ? 8.921 16.697 -4.777 1.00 82.69 257 LEU A N 1
ATOM 2121 C CA . LEU A 1 257 ? 10.073 16.045 -4.148 1.00 82.69 257 LEU A CA 1
ATOM 2122 C C . LEU A 1 257 ? 9.958 16.043 -2.614 1.00 82.69 257 LEU A C 1
ATOM 2124 O O . LEU A 1 257 ? 10.302 15.057 -1.968 1.00 82.69 257 LEU A O 1
ATOM 2128 N N . GLY A 1 258 ? 9.387 17.100 -2.025 1.00 84.62 258 GLY A N 1
ATOM 2129 C CA . GLY A 1 258 ? 9.033 17.138 -0.604 1.00 84.62 258 GLY A CA 1
ATOM 2130 C C . GLY A 1 258 ? 8.024 16.053 -0.198 1.00 84.62 258 GLY A C 1
ATOM 2131 O O . GLY A 1 258 ? 8.190 15.431 0.850 1.00 84.62 258 GLY A O 1
ATOM 2132 N N . CYS A 1 259 ? 7.013 15.767 -1.025 1.00 84.38 259 CYS A N 1
ATOM 2133 C CA . CYS A 1 259 ? 6.082 14.653 -0.800 1.00 84.38 259 CYS A CA 1
ATOM 2134 C C . CYS A 1 259 ? 6.778 13.285 -0.906 1.00 84.38 259 CYS A C 1
ATOM 2136 O O . CYS A 1 259 ? 6.518 12.404 -0.086 1.00 84.38 259 CYS A O 1
ATOM 2138 N N . HIS A 1 260 ? 7.694 13.109 -1.863 1.00 86.88 260 HIS A N 1
ATOM 2139 C CA . HIS A 1 260 ? 8.503 11.889 -1.964 1.00 86.88 260 HIS A CA 1
ATOM 2140 C C . HIS A 1 260 ? 9.408 11.700 -0.737 1.00 86.88 260 HIS A C 1
ATOM 2142 O O . HIS A 1 260 ? 9.505 10.592 -0.210 1.00 86.88 260 HIS A O 1
ATOM 2148 N N . ALA A 1 261 ? 9.977 12.785 -0.205 1.00 91.38 261 ALA A N 1
ATOM 2149 C CA . ALA A 1 261 ? 10.767 12.755 1.023 1.00 91.38 261 ALA A CA 1
ATOM 2150 C C . ALA A 1 261 ? 9.921 12.343 2.242 1.00 91.38 261 ALA A C 1
ATOM 2152 O O . ALA A 1 261 ? 10.383 11.556 3.068 1.00 91.38 261 ALA A O 1
ATOM 2153 N N . VAL A 1 262 ? 8.657 12.792 2.323 1.00 91.12 262 VAL A N 1
ATOM 2154 C CA . VAL A 1 262 ? 7.700 12.309 3.339 1.00 91.12 262 VAL A CA 1
ATOM 2155 C C . VAL A 1 262 ? 7.505 10.795 3.231 1.00 91.12 262 VAL A C 1
ATOM 2157 O O . VAL A 1 262 ? 7.519 10.118 4.256 1.00 91.12 262 VAL A O 1
ATOM 2160 N N . GLU A 1 263 ? 7.352 10.239 2.025 1.00 89.62 263 GLU A N 1
ATOM 2161 C CA . GLU A 1 263 ? 7.209 8.786 1.838 1.00 89.62 263 GLU A CA 1
ATOM 2162 C C . GLU A 1 263 ? 8.497 8.032 2.221 1.00 89.62 263 GLU A C 1
ATOM 2164 O O . GLU A 1 263 ? 8.395 6.994 2.876 1.00 89.62 263 GLU A O 1
ATOM 2169 N N . MET A 1 264 ? 9.697 8.540 1.896 1.00 93.94 264 MET A N 1
ATOM 2170 C CA . MET A 1 264 ? 10.962 7.913 2.330 1.00 93.94 264 MET A CA 1
ATOM 2171 C C . MET A 1 264 ? 11.073 7.900 3.857 1.00 93.94 264 MET A C 1
ATOM 2173 O O . MET A 1 264 ? 11.299 6.852 4.467 1.00 93.94 264 MET A O 1
ATOM 2177 N N . PHE A 1 265 ? 10.831 9.048 4.491 1.00 94.31 265 PHE A N 1
ATOM 2178 C CA . PHE A 1 265 ? 10.892 9.178 5.943 1.00 94.31 265 PHE A CA 1
ATOM 2179 C C . PHE A 1 265 ? 9.821 8.315 6.627 1.00 94.31 265 PHE A C 1
ATOM 2181 O O . PHE A 1 265 ? 10.105 7.638 7.617 1.00 94.31 265 PHE A O 1
ATOM 2188 N N . TYR A 1 266 ? 8.612 8.240 6.060 1.00 94.62 266 TYR A N 1
ATOM 2189 C CA . TYR A 1 266 ? 7.571 7.320 6.512 1.00 94.62 266 TYR A CA 1
ATOM 2190 C C . TYR A 1 266 ? 8.027 5.862 6.422 1.00 94.62 266 TYR A C 1
ATOM 2192 O O . TYR A 1 266 ? 7.822 5.110 7.374 1.00 94.62 266 TYR A O 1
ATOM 2200 N N . ARG A 1 267 ? 8.631 5.441 5.303 1.00 94.00 267 ARG A N 1
ATOM 2201 C CA . ARG A 1 267 ? 9.088 4.057 5.095 1.00 94.00 267 ARG A CA 1
ATOM 2202 C C . ARG A 1 267 ? 10.128 3.650 6.118 1.00 94.00 267 ARG A C 1
ATOM 2204 O O . ARG A 1 267 ? 9.968 2.584 6.705 1.00 94.00 267 ARG A O 1
ATOM 2211 N N . ILE A 1 268 ? 11.112 4.507 6.379 1.00 95.88 268 ILE A N 1
ATOM 2212 C CA . ILE A 1 268 ? 12.152 4.276 7.386 1.00 95.88 268 ILE A CA 1
ATOM 2213 C C . ILE A 1 268 ? 11.510 3.957 8.742 1.00 95.88 268 ILE A C 1
ATOM 2215 O O . ILE A 1 268 ? 11.651 2.848 9.258 1.00 95.88 268 ILE A O 1
ATOM 2219 N N . HIS A 1 269 ? 10.696 4.871 9.270 1.00 96.00 269 HIS A N 1
ATOM 2220 C CA . HIS A 1 269 ? 10.119 4.716 10.607 1.00 96.00 269 HIS A CA 1
ATOM 2221 C C . HIS A 1 269 ? 9.035 3.628 10.656 1.00 96.00 269 HIS A C 1
ATOM 2223 O O . HIS A 1 269 ? 8.956 2.861 11.615 1.00 96.00 269 HIS A O 1
ATOM 2229 N N . ALA A 1 270 ? 8.203 3.492 9.619 1.00 94.94 270 ALA A N 1
ATOM 2230 C CA . ALA A 1 270 ? 7.157 2.472 9.576 1.00 94.94 270 ALA A CA 1
ATOM 2231 C C . ALA A 1 270 ? 7.720 1.055 9.424 1.00 94.94 270 ALA A C 1
ATOM 2233 O O . ALA A 1 270 ? 7.124 0.112 9.954 1.00 94.94 270 ALA A O 1
ATOM 2234 N N . SER A 1 271 ? 8.803 0.871 8.668 1.00 94.56 271 SER A N 1
ATOM 2235 C CA . SER A 1 271 ? 9.437 -0.436 8.487 1.00 94.56 271 SER A CA 1
ATOM 2236 C C . SER A 1 271 ? 10.225 -0.839 9.732 1.00 94.56 271 SER A C 1
ATOM 2238 O O . SER A 1 271 ? 10.052 -1.974 10.181 1.00 94.56 271 SER A O 1
ATOM 2240 N N . THR A 1 272 ? 10.933 0.095 10.378 1.00 95.19 272 THR A N 1
ATOM 2241 C CA . THR A 1 272 ? 11.563 -0.138 11.688 1.00 95.19 272 THR A CA 1
ATOM 2242 C C . THR A 1 272 ? 10.535 -0.452 12.771 1.00 95.19 272 THR A C 1
ATOM 2244 O O . THR A 1 272 ? 10.667 -1.458 13.462 1.00 95.19 272 THR A O 1
ATOM 2247 N N . LEU A 1 273 ? 9.429 0.293 12.854 1.00 93.81 273 LEU A N 1
ATOM 2248 C CA . LEU A 1 273 ? 8.368 0.018 13.831 1.00 93.81 273 LEU A CA 1
ATOM 2249 C C . LEU A 1 273 ? 7.751 -1.378 13.657 1.00 93.81 273 LEU A C 1
ATOM 2251 O O . LEU A 1 273 ? 7.501 -2.083 14.633 1.00 93.81 273 LEU A O 1
ATOM 2255 N N . LYS A 1 274 ? 7.507 -1.808 12.410 1.00 91.75 274 LYS A N 1
ATOM 2256 C CA . LYS A 1 274 ? 7.023 -3.174 12.136 1.00 91.75 274 LYS A CA 1
ATOM 2257 C C . LYS A 1 274 ? 8.057 -4.230 12.513 1.00 91.75 274 LYS A C 1
ATOM 2259 O O . LYS A 1 274 ? 7.656 -5.311 12.924 1.00 91.75 274 LYS A O 1
ATOM 2264 N N . TYR A 1 275 ? 9.338 -3.957 12.282 1.00 92.06 275 TYR A N 1
ATOM 2265 C CA . TYR A 1 275 ? 10.428 -4.867 12.617 1.00 92.06 275 TYR A CA 1
ATOM 2266 C C . TYR A 1 275 ? 10.500 -5.075 14.131 1.00 92.06 275 TYR A C 1
ATOM 2268 O O . TYR A 1 275 ? 10.369 -6.209 14.583 1.00 92.06 275 TYR A O 1
ATOM 2276 N N . LEU A 1 276 ? 10.547 -3.985 14.903 1.00 90.44 276 LEU A N 1
ATOM 2277 C CA . LEU A 1 276 ? 10.525 -4.018 16.369 1.00 90.44 276 LEU A CA 1
ATOM 2278 C C . LEU A 1 276 ? 9.308 -4.794 16.902 1.00 90.44 276 LEU A C 1
ATOM 2280 O O . LEU A 1 276 ? 9.465 -5.699 17.714 1.00 90.44 276 LEU A O 1
ATOM 2284 N N . TYR A 1 277 ? 8.113 -4.523 16.366 1.00 87.50 277 TYR A N 1
ATOM 2285 C CA . TYR A 1 277 ? 6.879 -5.203 16.777 1.00 87.50 277 TYR A CA 1
ATOM 2286 C C . TYR A 1 277 ? 6.847 -6.711 16.472 1.00 87.50 277 TYR A C 1
ATOM 2288 O O . TYR A 1 277 ? 6.221 -7.476 17.201 1.00 87.50 277 TYR A O 1
ATOM 2296 N N . ARG A 1 278 ? 7.469 -7.165 15.375 1.00 86.31 278 ARG A N 1
ATOM 2297 C CA . ARG A 1 278 ? 7.556 -8.606 15.075 1.00 86.31 278 ARG A CA 1
ATOM 2298 C C . ARG A 1 278 ? 8.503 -9.296 16.047 1.00 86.31 278 ARG A C 1
ATOM 2300 O O . ARG A 1 278 ? 8.128 -10.290 16.663 1.00 86.31 278 ARG A O 1
ATOM 2307 N N . HIS A 1 279 ? 9.686 -8.714 16.234 1.00 84.00 279 HIS A N 1
ATOM 2308 C CA . HIS A 1 279 ? 10.707 -9.271 17.113 1.00 84.00 279 HIS A CA 1
ATOM 2309 C C . HIS A 1 279 ? 10.297 -9.256 18.594 1.00 84.00 279 HIS A C 1
ATOM 2311 O O . HIS A 1 279 ? 10.735 -10.129 19.337 1.00 84.00 279 HIS A O 1
ATOM 2317 N N . SER A 1 280 ? 9.396 -8.355 19.011 1.00 78.06 280 SER A N 1
ATOM 2318 C CA . SER A 1 280 ? 8.825 -8.377 20.364 1.00 78.06 280 SER A CA 1
ATOM 2319 C C . SER A 1 280 ? 7.839 -9.528 20.605 1.00 78.06 280 SER A C 1
ATOM 2321 O O . SER A 1 280 ? 7.637 -9.912 21.749 1.00 78.06 280 SER A O 1
ATOM 2323 N N . LYS A 1 281 ? 7.192 -10.064 19.557 1.00 69.44 281 LYS A N 1
ATOM 2324 C CA . LYS A 1 281 ? 6.178 -11.133 19.667 1.00 69.44 281 LYS A CA 1
ATOM 2325 C C . LYS A 1 281 ? 6.730 -12.535 19.465 1.00 69.44 281 LYS A C 1
ATOM 2327 O O . LYS A 1 281 ? 6.229 -13.481 20.058 1.00 69.44 281 LYS A O 1
ATOM 2332 N N . GLU A 1 282 ? 7.716 -12.669 18.587 1.00 60.12 282 GLU A N 1
ATOM 2333 C CA . GLU A 1 282 ? 8.200 -13.968 18.106 1.00 60.12 282 GLU A CA 1
ATOM 2334 C C . GLU A 1 282 ? 9.366 -14.528 18.948 1.00 60.12 282 GLU A C 1
ATOM 2336 O O . GLU A 1 282 ? 9.985 -15.508 18.545 1.00 60.12 282 GLU A O 1
ATOM 2341 N N . SER A 1 283 ? 9.672 -13.932 20.115 1.00 53.56 283 SER A N 1
ATOM 2342 C CA . SER A 1 283 ? 10.782 -14.335 21.007 1.00 53.56 283 SER A CA 1
ATOM 2343 C C . SER A 1 283 ? 12.102 -14.584 20.259 1.00 53.56 283 SER A C 1
ATOM 2345 O O . SER A 1 283 ? 12.789 -15.576 20.474 1.00 53.56 283 SER A O 1
ATOM 2347 N N . THR A 1 284 ? 12.421 -13.707 19.311 1.00 57.53 284 THR A N 1
ATOM 2348 C CA . THR A 1 284 ? 13.613 -13.796 18.450 1.00 57.53 284 THR A CA 1
ATOM 2349 C C . THR A 1 284 ? 14.733 -12.881 18.948 1.00 57.53 284 THR A C 1
ATOM 2351 O O . THR A 1 284 ? 14.435 -11.755 19.343 1.00 57.53 284 THR A O 1
ATOM 2354 N N . ASP A 1 285 ? 15.990 -13.333 18.822 1.00 65.38 285 ASP A N 1
ATOM 2355 C CA . ASP A 1 285 ? 17.277 -12.691 19.175 1.00 65.38 285 ASP A CA 1
ATOM 2356 C C . ASP A 1 285 ? 17.515 -11.285 18.566 1.00 65.38 285 ASP A C 1
ATOM 2358 O O . ASP A 1 285 ? 18.451 -11.052 17.785 1.00 65.38 285 ASP A O 1
ATOM 2362 N N . LEU A 1 2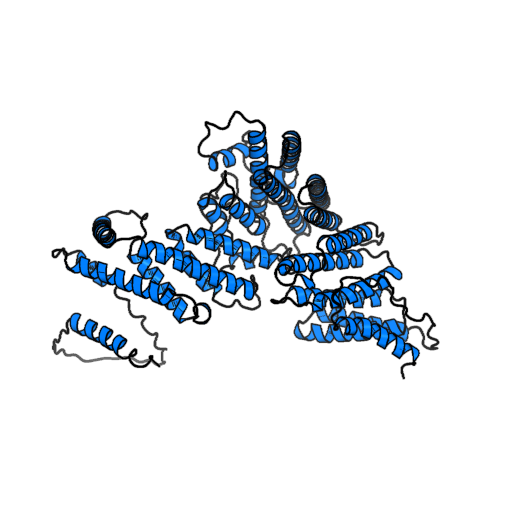86 ? 16.676 -10.302 18.892 1.00 83.81 286 LEU A N 1
ATOM 2363 C CA . LEU A 1 286 ? 17.030 -8.904 18.693 1.00 83.81 286 LEU A CA 1
ATOM 2364 C C . LEU A 1 286 ? 18.020 -8.525 19.795 1.00 83.81 286 LEU A C 1
ATOM 2366 O O . LEU A 1 286 ? 17.626 -8.164 20.899 1.00 83.81 286 LEU A O 1
ATOM 2370 N N . THR A 1 287 ? 19.311 -8.668 19.506 1.00 87.94 287 THR A N 1
ATOM 2371 C CA . THR A 1 287 ? 20.374 -8.365 20.466 1.00 87.94 287 THR A CA 1
ATOM 2372 C C . THR A 1 287 ? 20.383 -6.883 20.832 1.00 87.94 287 THR A C 1
ATOM 2374 O O . THR A 1 287 ? 19.972 -6.026 20.043 1.00 87.94 287 THR A O 1
ATOM 2377 N N . ILE A 1 288 ? 20.892 -6.576 22.027 1.00 87.62 288 ILE A N 1
ATOM 2378 C CA . ILE A 1 288 ? 21.102 -5.193 22.467 1.00 87.62 288 ILE A CA 1
ATOM 2379 C C . ILE A 1 288 ? 21.961 -4.406 21.465 1.00 87.62 288 ILE A C 1
ATOM 2381 O O . ILE A 1 288 ? 21.648 -3.257 21.177 1.00 87.62 288 ILE A O 1
ATOM 2385 N N . ASP A 1 289 ? 22.970 -5.040 20.859 1.00 90.06 289 ASP A N 1
ATOM 2386 C CA . ASP A 1 289 ? 23.852 -4.394 19.880 1.00 90.06 289 ASP A CA 1
ATOM 2387 C C . ASP A 1 289 ? 23.092 -3.947 18.629 1.00 90.06 289 ASP A C 1
ATOM 2389 O O . ASP A 1 289 ? 23.234 -2.809 18.192 1.00 90.06 289 ASP A O 1
ATOM 2393 N N . LYS A 1 290 ? 22.208 -4.802 18.095 1.00 90.25 290 LYS A N 1
ATOM 2394 C CA . LYS A 1 290 ? 21.349 -4.443 16.956 1.00 90.25 290 LYS A CA 1
ATOM 2395 C C . LYS A 1 290 ? 20.354 -3.345 17.318 1.00 90.25 290 LYS A C 1
ATOM 2397 O O . LYS A 1 290 ? 20.021 -2.517 16.476 1.00 90.25 290 LYS A O 1
ATOM 2402 N N . LEU A 1 291 ? 19.849 -3.340 18.553 1.00 90.69 291 LEU A N 1
ATOM 2403 C CA . LEU A 1 291 ? 19.002 -2.251 19.037 1.00 90.69 291 LEU A CA 1
ATOM 2404 C C . LEU A 1 291 ? 19.766 -0.937 19.148 1.00 90.69 291 LEU A C 1
ATOM 2406 O O . LEU A 1 291 ? 19.213 0.095 18.786 1.00 90.69 291 LEU A O 1
ATOM 2410 N N . ASN A 1 292 ? 21.009 -0.967 19.625 1.00 92.06 292 ASN A N 1
ATOM 2411 C CA . ASN A 1 292 ? 21.857 0.216 19.696 1.00 92.06 292 ASN A CA 1
ATOM 2412 C C . ASN A 1 292 ? 22.182 0.739 18.289 1.00 92.06 292 ASN A C 1
ATOM 2414 O O . ASN A 1 292 ? 22.007 1.928 18.051 1.00 92.06 292 ASN A O 1
ATOM 2418 N N . GLU A 1 293 ? 22.516 -0.137 17.335 1.00 93.38 293 GLU A N 1
ATOM 2419 C CA . GLU A 1 293 ? 22.709 0.232 15.922 1.00 93.38 293 GLU A CA 1
ATOM 2420 C C . GLU A 1 293 ? 21.448 0.898 15.341 1.00 93.38 293 GLU A C 1
ATOM 2422 O O . GLU A 1 293 ? 21.516 1.952 14.709 1.00 93.38 293 GLU A O 1
ATOM 2427 N N . LEU A 1 294 ? 20.266 0.326 15.600 1.00 93.69 294 LEU A N 1
ATOM 2428 C CA . LEU A 1 294 ? 18.994 0.919 15.179 1.00 93.69 294 LEU A CA 1
ATOM 2429 C C . LEU A 1 294 ? 18.708 2.252 15.877 1.00 93.69 294 LEU A C 1
ATOM 2431 O O . LEU A 1 294 ? 18.164 3.158 15.250 1.00 93.69 294 LEU A O 1
ATOM 2435 N N . TYR A 1 295 ? 19.037 2.375 17.160 1.00 92.50 295 TYR A N 1
ATOM 2436 C CA . TYR A 1 295 ? 18.856 3.605 17.922 1.00 92.50 295 TYR A CA 1
ATOM 2437 C C . TYR A 1 295 ? 19.745 4.730 17.386 1.00 92.50 295 TYR A C 1
ATOM 2439 O O . TYR A 1 295 ? 19.255 5.840 17.172 1.00 92.50 295 TYR A O 1
ATOM 2447 N N . GLU A 1 296 ? 21.021 4.446 17.129 1.00 93.81 296 GLU A N 1
ATOM 2448 C CA . GLU A 1 296 ? 21.965 5.384 16.519 1.00 93.81 296 GLU A CA 1
ATOM 2449 C C . GLU A 1 296 ? 21.483 5.809 15.132 1.00 93.81 296 GLU A C 1
ATOM 2451 O O . GLU A 1 296 ? 21.353 7.005 14.870 1.00 93.81 296 GLU A O 1
ATOM 2456 N N . PHE A 1 297 ? 21.089 4.846 14.294 1.00 95.69 297 PHE A N 1
ATOM 2457 C CA . PHE A 1 297 ? 20.515 5.110 12.976 1.00 95.69 297 PHE A CA 1
ATOM 2458 C C . PHE A 1 297 ? 19.270 6.011 13.052 1.00 95.69 297 PHE A C 1
ATOM 2460 O O . PHE A 1 297 ? 19.162 7.006 12.340 1.00 95.69 297 PHE A O 1
ATOM 2467 N N . LEU A 1 298 ? 18.314 5.709 13.936 1.00 94.31 298 LEU A N 1
ATOM 2468 C CA . LEU A 1 298 ? 17.108 6.527 14.104 1.00 94.31 298 LEU A CA 1
ATOM 2469 C C . LEU A 1 298 ? 17.421 7.921 14.666 1.00 94.31 298 LEU A C 1
ATOM 2471 O O . LEU A 1 298 ? 16.722 8.879 14.341 1.00 94.31 298 LEU A O 1
ATOM 2475 N N . THR A 1 299 ? 18.459 8.047 15.492 1.00 91.12 299 THR A N 1
ATOM 2476 C CA . THR A 1 299 ? 18.926 9.340 16.006 1.00 91.12 299 THR A CA 1
ATOM 2477 C C . THR A 1 299 ? 19.550 10.171 14.884 1.00 91.12 299 THR A C 1
ATOM 2479 O O . THR A 1 299 ? 19.265 11.362 14.778 1.00 91.12 299 THR A O 1
ATOM 2482 N N . GLU A 1 300 ? 20.321 9.550 13.987 1.00 93.19 300 GLU A N 1
ATOM 2483 C CA . GLU A 1 300 ? 20.825 10.198 12.770 1.00 93.19 300 GLU A CA 1
ATOM 2484 C C . GLU A 1 300 ? 19.673 10.731 11.906 1.00 93.19 300 GLU A C 1
ATOM 2486 O O . GLU A 1 300 ? 19.720 11.869 11.434 1.00 93.19 300 GLU A O 1
ATOM 2491 N N . MET A 1 301 ? 18.586 9.962 11.771 1.00 93.19 301 MET A N 1
ATOM 2492 C CA . MET A 1 301 ? 17.409 10.388 11.008 1.00 93.19 301 MET A CA 1
ATOM 2493 C C . MET A 1 301 ? 16.757 11.666 11.546 1.00 93.19 301 MET A C 1
ATOM 2495 O O . MET A 1 301 ? 16.239 12.451 10.748 1.00 93.19 301 MET A O 1
ATOM 2499 N N . GLN A 1 302 ? 16.804 11.915 12.859 1.00 87.25 302 GLN A N 1
ATOM 2500 C CA . GLN A 1 302 ? 16.297 13.162 13.452 1.00 87.25 302 GLN A CA 1
ATOM 2501 C C . GLN A 1 302 ? 17.147 14.385 13.080 1.00 87.25 302 GLN A C 1
ATOM 2503 O O . GLN A 1 302 ? 16.645 15.509 13.076 1.00 87.25 302 GLN A O 1
ATOM 2508 N N . ASN A 1 303 ? 18.409 14.169 12.705 1.00 88.94 303 ASN A N 1
ATOM 2509 C CA . ASN A 1 303 ? 19.341 15.222 12.306 1.00 88.94 303 ASN A CA 1
ATOM 2510 C C . ASN A 1 303 ? 19.346 15.482 10.790 1.00 88.94 303 ASN A C 1
ATOM 2512 O O . ASN A 1 303 ? 19.996 16.418 10.326 1.00 88.94 303 ASN A O 1
ATOM 2516 N N . LYS A 1 304 ? 18.616 14.688 9.995 1.00 91.94 304 LYS A N 1
ATOM 2517 C CA . LYS A 1 304 ? 18.496 14.917 8.548 1.00 91.94 304 LYS A CA 1
ATOM 2518 C C . LYS A 1 304 ? 17.734 16.228 8.270 1.00 91.94 304 LYS A C 1
ATOM 2520 O O . LYS A 1 304 ? 16.771 16.525 8.984 1.00 91.94 304 LYS A O 1
ATOM 2525 N N . PRO A 1 305 ? 18.043 16.958 7.174 1.00 91.19 305 PRO A N 1
ATOM 2526 C CA . PRO A 1 305 ? 17.378 18.221 6.812 1.00 91.19 305 PRO A CA 1
ATOM 2527 C C . PRO A 1 305 ? 15.843 18.149 6.779 1.00 91.19 305 PRO A C 1
ATOM 2529 O O . PRO A 1 305 ? 15.139 19.120 7.077 1.00 91.19 305 PRO A O 1
ATOM 2532 N N . PHE A 1 306 ? 15.302 16.980 6.427 1.00 90.69 306 PHE A N 1
ATOM 2533 C CA . PHE A 1 306 ? 13.867 16.718 6.450 1.00 90.69 306 PHE A CA 1
ATOM 2534 C C . PHE A 1 306 ? 13.262 16.798 7.861 1.00 90.69 306 PHE A C 1
ATOM 2536 O O . PHE A 1 306 ? 12.145 17.286 8.012 1.00 90.69 306 PHE A O 1
ATOM 2543 N N . ALA A 1 307 ? 13.958 16.341 8.901 1.00 88.00 307 ALA A N 1
ATOM 2544 C CA . ALA A 1 307 ? 13.489 16.421 10.281 1.00 88.00 307 ALA A CA 1
ATOM 2545 C C . ALA A 1 307 ? 13.812 17.795 10.888 1.00 88.00 307 ALA A C 1
ATOM 2547 O O . ALA A 1 307 ? 12.899 18.494 11.329 1.00 88.00 307 ALA A O 1
ATOM 2548 N N . THR A 1 308 ? 15.064 18.254 10.802 1.00 86.56 308 THR A N 1
ATOM 2549 C CA . THR A 1 308 ? 15.532 19.503 11.439 1.00 86.56 308 THR A CA 1
ATOM 2550 C C . THR A 1 308 ? 14.765 20.744 10.987 1.00 86.56 308 THR A C 1
ATOM 2552 O O . THR A 1 308 ? 14.317 21.531 11.821 1.00 86.56 308 THR A O 1
ATOM 2555 N N . SER A 1 309 ? 14.478 20.875 9.687 1.00 82.94 309 SER A N 1
ATOM 2556 C CA . SER A 1 309 ? 13.714 22.011 9.138 1.00 82.94 309 SER A CA 1
ATOM 2557 C C . SER A 1 309 ? 12.294 22.152 9.712 1.00 82.94 309 SER A C 1
ATOM 2559 O O . SER A 1 309 ? 11.641 23.189 9.551 1.00 82.94 309 SER A O 1
ATOM 2561 N N . TYR A 1 310 ? 11.780 21.109 10.368 1.00 77.31 310 TYR A N 1
ATOM 2562 C CA . TYR A 1 310 ? 10.512 21.150 11.083 1.00 77.31 310 TYR A CA 1
ATOM 2563 C C . TYR A 1 310 ? 10.649 21.923 12.404 1.00 77.31 310 TYR A C 1
ATOM 2565 O O . TYR A 1 310 ? 9.809 22.780 12.730 1.00 77.31 310 TYR A O 1
ATOM 2573 N N . TYR A 1 311 ? 11.734 21.629 13.126 1.00 70.69 311 TYR A N 1
ATOM 2574 C CA . TYR A 1 311 ? 12.083 22.174 14.433 1.00 70.69 311 TYR A CA 1
ATOM 2575 C C . TYR A 1 311 ? 12.676 23.587 14.336 1.00 70.69 311 TYR A C 1
ATOM 2577 O O . TYR A 1 311 ? 12.303 24.443 15.126 1.00 70.69 311 TYR A O 1
ATOM 2585 N N . GLU A 1 312 ? 13.492 23.900 13.328 1.00 63.34 312 GLU A N 1
ATOM 2586 C CA . GLU A 1 312 ? 14.122 25.229 13.164 1.00 63.34 312 GLU A CA 1
ATOM 2587 C C . GLU A 1 312 ? 13.115 26.375 12.964 1.00 63.34 312 GLU A C 1
ATOM 2589 O O . GLU A 1 312 ? 13.358 27.515 13.344 1.00 63.34 312 GLU A O 1
ATOM 2594 N N . LYS A 1 313 ? 11.941 26.083 12.391 1.00 55.03 313 LYS A N 1
ATOM 2595 C CA . LYS A 1 313 ? 10.842 27.057 12.239 1.00 55.03 313 LYS A CA 1
ATOM 2596 C C . LYS A 1 313 ? 9.921 27.113 13.463 1.00 55.03 313 LYS A C 1
ATOM 2598 O O . LYS A 1 313 ? 8.864 27.745 13.408 1.00 55.03 313 LYS A O 1
ATOM 2603 N N . SER A 1 314 ? 10.261 26.392 14.531 1.00 51.28 314 SER A N 1
ATOM 2604 C CA . SER A 1 314 ? 9.571 26.443 15.816 1.00 51.28 314 SER A CA 1
ATOM 2605 C C . SER A 1 314 ? 10.182 27.558 16.655 1.00 51.28 314 SER A C 1
ATOM 2607 O O . SER A 1 314 ? 11.394 27.660 16.774 1.00 51.28 314 SER A O 1
ATOM 2609 N N . THR A 1 315 ? 9.355 28.422 17.231 1.00 44.78 315 THR A N 1
ATOM 2610 C CA . THR A 1 315 ? 9.784 29.436 18.204 1.00 44.78 315 THR A CA 1
ATOM 2611 C C . THR A 1 315 ? 10.076 28.777 19.557 1.00 44.78 315 THR A C 1
ATOM 2613 O O . THR A 1 315 ? 9.411 29.086 20.544 1.00 44.78 315 THR A O 1
ATOM 2616 N N . ILE A 1 316 ? 10.982 27.796 19.596 1.00 47.66 316 ILE A N 1
ATOM 2617 C CA . ILE A 1 316 ? 11.246 26.969 20.779 1.00 47.66 316 ILE A CA 1
ATOM 2618 C C . ILE A 1 316 ? 12.737 27.052 21.132 1.00 47.66 316 ILE A C 1
ATOM 2620 O O . ILE A 1 316 ? 13.571 26.907 20.238 1.00 47.66 316 ILE A O 1
ATOM 2624 N N . PRO A 1 317 ? 13.087 27.274 22.413 1.00 39.47 317 PRO A N 1
ATOM 2625 C CA . PRO A 1 317 ? 14.462 27.186 22.894 1.00 39.47 317 PRO A CA 1
ATOM 2626 C C . PRO A 1 317 ? 15.052 25.788 22.667 1.00 39.47 317 PRO A C 1
ATOM 2628 O O . PRO A 1 317 ? 14.388 24.777 22.912 1.00 39.47 317 PRO A O 1
ATOM 2631 N N . SER A 1 318 ? 16.319 25.750 22.261 1.00 41.28 318 SER A N 1
ATOM 2632 C CA . SER A 1 318 ? 17.132 24.563 21.947 1.00 41.28 318 SER A CA 1
ATOM 2633 C C . SER A 1 318 ? 17.190 23.483 23.035 1.00 41.28 318 SER A C 1
ATOM 2635 O O . SER A 1 318 ? 17.538 22.345 22.737 1.00 41.28 318 SER A O 1
ATOM 2637 N N . ASP A 1 319 ? 16.821 23.811 24.275 1.00 36.81 319 ASP A N 1
ATOM 2638 C CA . ASP A 1 319 ? 17.135 22.996 25.456 1.00 36.81 319 ASP A CA 1
ATOM 2639 C C . ASP A 1 319 ? 16.006 22.036 25.871 1.00 36.81 319 ASP A C 1
ATOM 2641 O O . ASP A 1 319 ? 16.122 21.311 26.857 1.00 36.81 319 ASP A O 1
ATOM 2645 N N . SER A 1 320 ? 14.904 21.994 25.117 1.00 40.75 320 SER A N 1
ATOM 2646 C CA . SER A 1 320 ? 13.808 21.044 25.347 1.00 40.75 320 SER A CA 1
ATOM 2647 C C . SER A 1 320 ? 13.704 20.060 24.186 1.00 40.75 320 SER A C 1
ATOM 2649 O O . SER A 1 320 ? 12.923 20.247 23.256 1.00 40.75 320 SER A O 1
ATOM 2651 N N . HIS A 1 321 ? 14.511 18.997 24.227 1.00 42.28 321 HIS A N 1
ATOM 2652 C CA . HIS A 1 321 ? 14.363 17.870 23.310 1.00 42.28 321 HIS A CA 1
ATOM 2653 C C . HIS A 1 321 ? 12.893 17.410 23.294 1.00 42.28 321 HIS A C 1
ATOM 2655 O O . HIS A 1 321 ? 12.350 16.967 24.310 1.00 42.28 321 HIS A O 1
ATOM 2661 N N . SER A 1 322 ? 12.245 17.505 22.127 1.00 47.19 322 SER A N 1
ATOM 2662 C CA . SER A 1 322 ? 10.860 17.079 21.854 1.00 47.19 322 SER A CA 1
ATOM 2663 C C . SER A 1 322 ? 10.569 15.633 22.289 1.00 47.19 322 SER A C 1
ATOM 2665 O O . SER A 1 322 ? 9.417 15.308 22.589 1.00 47.19 322 SER A O 1
ATOM 2667 N N . GLY A 1 323 ? 11.640 14.836 22.431 1.00 40.59 323 GLY A N 1
ATOM 2668 C CA . GLY A 1 323 ? 11.823 13.655 23.291 1.00 40.59 323 GLY A CA 1
ATOM 2669 C C . GLY A 1 323 ? 10.879 13.540 24.477 1.00 40.59 323 GLY A C 1
ATOM 2670 O O . GLY A 1 323 ? 10.063 12.621 24.590 1.00 40.59 323 GLY A O 1
ATOM 2671 N N . GLN A 1 324 ? 11.018 14.494 25.392 1.00 40.28 324 GLN A N 1
ATOM 2672 C CA . GLN A 1 324 ? 10.413 14.403 26.715 1.00 40.28 324 GLN A CA 1
ATOM 2673 C C . GLN A 1 324 ? 8.881 14.495 26.642 1.00 40.28 324 GLN A C 1
ATOM 2675 O O . GLN A 1 324 ? 8.180 13.696 27.257 1.00 40.28 324 GLN A O 1
ATOM 2680 N N . LEU A 1 325 ? 8.347 15.401 25.814 1.00 44.69 325 LEU A N 1
ATOM 2681 C CA . LEU A 1 325 ? 6.925 15.769 25.797 1.00 44.69 325 LEU A CA 1
ATOM 2682 C C . LEU A 1 325 ? 5.999 14.652 25.298 1.00 44.69 325 LEU A C 1
ATOM 2684 O O . LEU A 1 325 ? 4.933 14.448 25.874 1.00 44.69 325 LEU A O 1
ATOM 2688 N N . ILE A 1 326 ? 6.387 13.905 24.259 1.00 46.84 326 ILE A N 1
ATOM 2689 C CA . ILE A 1 326 ? 5.591 12.755 23.787 1.00 46.84 326 ILE A CA 1
ATOM 2690 C C . ILE A 1 326 ? 5.786 11.563 24.737 1.00 46.84 326 ILE A C 1
ATOM 2692 O O . ILE A 1 326 ? 4.847 10.802 24.952 1.00 46.84 326 ILE A O 1
ATOM 2696 N N . SER A 1 327 ? 6.977 11.397 25.332 1.00 49.59 327 SER A N 1
ATOM 2697 C CA . SER A 1 327 ? 7.206 10.327 26.313 1.00 49.59 327 SER A CA 1
ATOM 2698 C C . SER A 1 327 ? 6.351 10.504 27.575 1.00 49.59 327 SER A C 1
ATOM 2700 O O . SER A 1 327 ? 5.756 9.542 28.048 1.00 49.59 327 SER A O 1
ATOM 2702 N N . ASP A 1 328 ? 6.192 11.734 28.069 1.00 49.59 328 ASP A N 1
ATOM 2703 C CA . ASP A 1 328 ? 5.449 11.996 29.303 1.00 49.59 328 ASP A CA 1
ATOM 2704 C C . ASP A 1 328 ? 3.919 11.972 29.086 1.00 49.59 328 ASP A C 1
ATOM 2706 O O . ASP A 1 328 ? 3.175 11.670 30.016 1.00 49.59 328 ASP A O 1
ATOM 2710 N N . LEU A 1 329 ? 3.426 12.221 27.861 1.00 50.25 329 LEU A N 1
ATOM 2711 C CA . LEU A 1 329 ? 1.989 12.152 27.534 1.00 50.25 329 LEU A CA 1
ATOM 2712 C C . LEU A 1 329 ? 1.446 10.721 27.386 1.00 50.25 329 LEU A C 1
ATOM 2714 O O . LEU A 1 329 ? 0.252 10.500 27.593 1.00 50.25 329 LEU A O 1
ATOM 2718 N N . TYR A 1 330 ? 2.288 9.758 26.998 1.00 52.09 330 TYR A N 1
ATOM 2719 C CA . TYR A 1 330 ? 1.844 8.402 26.643 1.00 52.09 330 TYR A CA 1
ATOM 2720 C C . TYR A 1 330 ? 2.343 7.299 27.587 1.00 52.09 330 TYR A C 1
ATOM 2722 O O . TYR A 1 330 ? 1.952 6.145 27.410 1.00 52.09 330 TYR A O 1
ATOM 2730 N N . PHE A 1 331 ? 3.116 7.652 28.620 1.00 53.41 331 PHE A N 1
ATOM 2731 C CA . PHE A 1 331 ? 3.486 6.766 29.728 1.00 53.41 331 PHE A CA 1
ATOM 2732 C C . PHE A 1 331 ? 2.975 7.301 31.082 1.00 53.41 331 PHE A C 1
ATOM 2734 O O . PHE A 1 331 ? 3.731 7.938 31.820 1.00 53.41 331 PHE A O 1
ATOM 2741 N N . PRO A 1 332 ? 1.722 7.019 31.481 1.00 43.66 332 PRO A N 1
ATOM 2742 C CA . PRO A 1 332 ? 1.371 7.047 32.892 1.00 43.66 332 PRO A CA 1
ATOM 2743 C C . PRO A 1 332 ? 1.994 5.805 33.562 1.00 43.66 332 PRO A C 1
ATOM 2745 O O . PRO A 1 332 ? 1.786 4.690 33.096 1.00 43.66 332 PRO A O 1
ATOM 2748 N N . HIS A 1 333 ? 2.740 6.013 34.653 1.00 41.94 333 HIS A N 1
ATOM 2749 C CA . HIS A 1 333 ? 3.473 5.024 35.474 1.00 41.94 333 HIS A CA 1
ATOM 2750 C C . HIS A 1 333 ? 4.942 4.750 35.100 1.00 41.94 333 HIS A C 1
ATOM 2752 O O . HIS A 1 333 ? 5.357 3.646 34.756 1.00 41.94 333 HIS A O 1
ATOM 2758 N N . LYS A 1 334 ? 5.766 5.786 35.305 1.00 51.28 334 LYS A N 1
ATOM 2759 C CA . LYS A 1 334 ? 7.159 5.649 35.758 1.00 51.28 334 LYS A CA 1
ATOM 2760 C C . LYS A 1 334 ? 7.163 5.160 37.216 1.00 51.28 334 LYS A C 1
ATOM 2762 O O . LYS A 1 334 ? 6.877 5.958 38.103 1.00 51.28 334 LYS A O 1
ATOM 2767 N N . SER A 1 335 ? 7.530 3.904 37.461 1.00 42.31 335 SER A N 1
ATOM 2768 C CA . SER A 1 335 ? 8.232 3.531 38.707 1.00 42.31 335 SER A CA 1
ATOM 2769 C C . SER A 1 335 ? 8.990 2.201 38.625 1.00 42.31 335 SER A C 1
ATOM 2771 O O . SER A 1 335 ? 10.028 2.094 39.266 1.00 42.31 335 SER A O 1
ATOM 2773 N N . ASP A 1 336 ? 8.583 1.241 37.781 1.00 44.47 336 ASP A N 1
ATOM 2774 C CA . ASP A 1 336 ? 9.073 -0.147 37.945 1.00 44.47 336 ASP A CA 1
ATOM 2775 C C . ASP A 1 336 ? 9.925 -0.702 36.778 1.00 44.47 336 ASP A C 1
ATOM 2777 O O . ASP A 1 336 ? 10.214 -1.893 36.736 1.00 44.47 336 ASP A O 1
ATOM 2781 N N . LEU A 1 337 ? 10.359 0.126 35.817 1.00 52.91 337 LEU A N 1
ATOM 2782 C CA . LEU A 1 337 ? 10.963 -0.352 34.552 1.00 52.91 337 LEU A CA 1
ATOM 2783 C C . LEU A 1 337 ? 12.450 -0.006 34.327 1.00 52.91 337 LEU A C 1
ATOM 2785 O O . LEU A 1 337 ? 12.935 -0.107 33.205 1.00 52.91 337 LEU A O 1
ATOM 2789 N N . ILE A 1 338 ? 13.199 0.405 35.353 1.00 55.47 338 ILE A N 1
ATOM 2790 C CA . ILE A 1 338 ? 14.544 0.992 35.155 1.00 55.47 338 ILE A CA 1
ATOM 2791 C C . ILE A 1 338 ? 15.704 -0.035 35.164 1.00 55.47 338 ILE A C 1
ATOM 2793 O O . ILE A 1 338 ? 16.857 0.342 34.988 1.00 55.47 338 ILE A O 1
ATOM 2797 N N . THR A 1 339 ? 15.470 -1.342 35.282 1.00 62.84 339 THR A N 1
ATOM 2798 C CA . THR A 1 339 ? 16.585 -2.308 35.420 1.00 62.84 339 THR A CA 1
ATOM 2799 C C . THR A 1 339 ? 17.113 -2.941 34.130 1.00 62.84 339 THR A C 1
ATOM 2801 O O . THR A 1 339 ? 18.248 -3.406 34.150 1.00 62.84 339 THR A O 1
ATOM 2804 N N . ASP A 1 340 ? 16.371 -2.946 33.014 1.00 79.06 340 ASP A N 1
ATOM 2805 C CA . ASP A 1 340 ? 16.810 -3.613 31.774 1.00 79.06 340 ASP A CA 1
ATOM 2806 C C . ASP A 1 340 ? 17.282 -2.617 30.684 1.00 79.06 340 ASP A C 1
ATOM 2808 O O . ASP A 1 340 ? 16.469 -1.851 30.136 1.00 79.06 340 ASP A O 1
ATOM 2812 N N . PRO A 1 341 ? 18.584 -2.624 30.320 1.00 83.25 341 PRO A N 1
ATOM 2813 C CA . PRO A 1 341 ? 19.115 -1.831 29.213 1.00 83.25 341 PRO A CA 1
ATOM 2814 C C . PRO A 1 341 ? 18.425 -2.113 27.875 1.00 83.25 341 PRO A C 1
ATOM 2816 O O . PRO A 1 341 ? 18.204 -1.182 27.097 1.00 83.25 341 PRO A O 1
ATOM 2819 N N . TRP A 1 342 ? 18.042 -3.367 27.611 1.00 87.62 342 TRP A N 1
ATOM 2820 C CA . TRP A 1 342 ? 17.387 -3.754 26.361 1.00 87.62 342 TRP A CA 1
ATOM 2821 C C . TRP A 1 342 ? 16.040 -3.070 26.213 1.00 87.62 342 TRP A C 1
ATOM 2823 O O . TRP A 1 342 ? 15.794 -2.387 25.216 1.00 87.62 342 TRP A O 1
ATOM 2833 N N . LEU A 1 343 ? 15.198 -3.169 27.240 1.00 82.88 343 LEU A N 1
ATOM 2834 C CA . LEU A 1 343 ? 13.875 -2.560 27.235 1.00 82.88 343 LEU A CA 1
ATOM 2835 C C . LEU A 1 343 ? 13.955 -1.033 27.141 1.00 82.88 343 LEU A C 1
ATOM 2837 O O . LEU A 1 343 ? 13.154 -0.403 26.448 1.00 82.88 343 LEU A O 1
ATOM 2841 N N . THR A 1 344 ? 14.967 -0.438 27.774 1.00 82.50 344 THR A N 1
ATOM 2842 C CA . THR A 1 344 ? 15.239 0.998 27.679 1.00 82.50 344 THR A CA 1
ATOM 2843 C C . THR A 1 344 ? 15.553 1.419 26.240 1.00 82.50 344 THR A C 1
ATOM 2845 O O . THR A 1 344 ? 14.913 2.338 25.720 1.00 82.50 344 THR A O 1
ATOM 2848 N N . THR A 1 345 ? 16.495 0.753 25.565 1.00 86.19 345 THR A N 1
ATOM 2849 C CA . THR A 1 345 ? 16.849 1.073 24.170 1.00 86.19 345 THR A CA 1
ATOM 2850 C C . THR A 1 345 ? 15.703 0.760 23.207 1.00 86.19 345 THR A C 1
ATOM 2852 O O . THR A 1 345 ? 15.413 1.555 22.311 1.00 86.19 345 THR A O 1
ATOM 2855 N N . TYR A 1 346 ? 14.985 -0.345 23.420 1.00 88.38 346 TYR A N 1
ATOM 2856 C CA . TYR A 1 346 ? 13.801 -0.705 22.642 1.00 88.38 346 TYR A CA 1
ATOM 2857 C C . TYR A 1 346 ? 12.733 0.398 22.696 1.00 88.38 346 TYR A C 1
ATOM 2859 O O . TYR A 1 346 ? 12.267 0.868 21.654 1.00 88.38 346 TYR A O 1
ATOM 2867 N N . ASN A 1 347 ? 12.401 0.880 23.899 1.00 85.31 347 ASN A N 1
ATOM 2868 C CA . ASN A 1 347 ? 11.443 1.970 24.101 1.00 85.31 347 ASN A CA 1
ATOM 2869 C C . ASN A 1 347 ? 11.876 3.254 23.380 1.00 85.31 347 ASN A C 1
ATOM 2871 O O . ASN A 1 347 ? 11.052 3.907 22.735 1.00 85.31 347 ASN A O 1
ATOM 2875 N N . LYS A 1 348 ? 13.169 3.598 23.438 1.00 86.81 348 LYS A N 1
ATOM 2876 C CA . LYS A 1 348 ? 13.722 4.751 22.711 1.00 86.81 348 LYS A CA 1
ATOM 2877 C C . LYS A 1 348 ? 13.549 4.607 21.195 1.00 86.81 348 LYS A C 1
ATOM 2879 O O . LYS A 1 348 ? 13.098 5.548 20.546 1.00 86.81 348 LYS A O 1
ATOM 2884 N N . CYS A 1 349 ? 13.832 3.430 20.633 1.00 90.69 349 CYS A N 1
ATOM 2885 C CA . CYS A 1 349 ? 13.647 3.166 19.202 1.00 90.69 349 CYS A CA 1
ATOM 2886 C C . CYS A 1 349 ? 12.178 3.292 18.772 1.00 90.69 349 CYS A C 1
ATOM 2888 O O . CYS A 1 349 ? 11.878 3.914 17.750 1.00 90.69 349 CYS A O 1
ATOM 2890 N N . ILE A 1 350 ? 11.251 2.727 19.556 1.00 90.62 350 ILE A N 1
ATOM 2891 C CA . ILE A 1 350 ? 9.805 2.850 19.316 1.00 90.62 350 ILE A CA 1
ATOM 2892 C C . ILE A 1 350 ? 9.391 4.320 19.298 1.00 90.62 350 ILE A C 1
ATOM 2894 O O . ILE A 1 350 ? 8.645 4.743 18.414 1.00 90.62 350 ILE A O 1
ATOM 2898 N N . TRP A 1 351 ? 9.894 5.104 20.246 1.00 85.31 351 TRP A N 1
ATOM 2899 C CA . TRP A 1 351 ? 9.547 6.509 20.366 1.00 85.31 351 TRP A CA 1
ATOM 2900 C C . TRP A 1 351 ? 10.065 7.341 19.186 1.00 85.31 351 TRP A C 1
ATOM 2902 O O . TRP A 1 351 ? 9.283 8.076 18.587 1.00 85.31 351 TRP A O 1
ATOM 2912 N N . LEU A 1 352 ? 11.318 7.137 18.761 1.00 89.06 352 LEU A N 1
ATOM 2913 C CA . LEU A 1 352 ? 11.866 7.768 17.553 1.00 89.06 352 LEU A CA 1
ATOM 2914 C C . LEU A 1 352 ? 11.063 7.387 16.297 1.00 89.06 352 LEU A C 1
ATOM 2916 O O . LEU A 1 352 ? 10.804 8.232 15.442 1.00 89.06 352 LEU A O 1
ATOM 2920 N N . CYS A 1 353 ? 10.592 6.136 16.204 1.00 93.62 353 CYS A N 1
ATOM 2921 C CA . CYS A 1 353 ? 9.675 5.712 15.143 1.00 93.62 353 CYS A CA 1
ATOM 2922 C C . CYS A 1 353 ? 8.347 6.476 15.180 1.00 93.62 353 CYS A C 1
ATOM 2924 O O . CYS A 1 353 ? 7.867 6.930 14.142 1.00 93.62 353 CYS A O 1
ATOM 2926 N N . ILE A 1 354 ? 7.742 6.616 16.359 1.00 89.19 354 ILE A N 1
ATOM 2927 C CA . ILE A 1 354 ? 6.477 7.333 16.532 1.00 89.19 354 ILE A CA 1
ATOM 2928 C C . ILE A 1 354 ? 6.652 8.816 16.192 1.00 89.19 354 ILE A C 1
ATOM 2930 O O . ILE A 1 354 ? 5.854 9.340 15.416 1.00 89.19 354 ILE A O 1
ATOM 2934 N N . GLU A 1 355 ? 7.697 9.473 16.700 1.00 85.88 355 GLU A N 1
ATOM 2935 C CA . GLU A 1 355 ? 8.000 10.874 16.393 1.00 85.88 355 GLU A CA 1
ATOM 2936 C C . GLU A 1 355 ? 8.208 11.075 14.889 1.00 85.88 355 GLU A C 1
ATOM 2938 O O . GLU A 1 355 ? 7.576 11.945 14.291 1.00 85.88 355 GLU A O 1
ATOM 2943 N N . GLY A 1 356 ? 8.992 10.214 14.232 1.00 89.50 356 GLY A N 1
ATOM 2944 C CA . GLY A 1 356 ? 9.209 10.332 12.793 1.00 89.50 356 GLY A CA 1
ATOM 2945 C C . GLY A 1 356 ? 7.928 10.164 11.964 1.00 89.50 356 GLY A C 1
ATOM 2946 O O . GLY A 1 356 ? 7.701 10.890 10.990 1.00 89.50 356 GLY A O 1
ATOM 2947 N N . LEU A 1 357 ? 7.024 9.271 12.386 1.00 91.12 357 LEU A N 1
ATOM 2948 C CA . LEU A 1 357 ? 5.688 9.145 11.792 1.00 91.12 357 LEU A CA 1
ATOM 2949 C C . LEU A 1 357 ? 4.826 10.391 12.040 1.00 91.12 357 LEU A C 1
ATOM 2951 O O . LEU A 1 357 ? 4.096 10.813 11.140 1.00 91.12 357 LEU A O 1
ATOM 2955 N N . TYR A 1 358 ? 4.918 10.995 13.224 1.00 86.69 358 TYR A N 1
ATOM 2956 C CA . TYR A 1 358 ? 4.246 12.252 13.544 1.00 86.69 358 TYR A CA 1
ATOM 2957 C C . TYR A 1 358 ? 4.742 13.406 12.675 1.00 86.69 358 TYR A C 1
ATOM 2959 O O . TYR A 1 358 ? 3.909 14.138 12.147 1.00 86.69 358 TYR A O 1
ATOM 2967 N N . ILE A 1 359 ? 6.053 13.543 12.451 1.00 86.88 359 ILE A N 1
ATOM 2968 C CA . ILE A 1 359 ? 6.618 14.555 11.541 1.00 86.88 359 ILE A CA 1
ATOM 2969 C C . ILE A 1 359 ? 6.027 14.389 10.135 1.00 86.88 359 ILE A C 1
ATOM 2971 O O . ILE A 1 359 ? 5.593 15.371 9.529 1.00 86.88 359 ILE A O 1
ATOM 2975 N N . CYS A 1 360 ? 5.932 13.151 9.633 1.00 89.56 360 CYS A N 1
ATOM 2976 C CA . CYS A 1 360 ? 5.311 12.870 8.333 1.00 89.56 360 CYS A CA 1
ATOM 2977 C C . CYS A 1 360 ? 3.854 13.348 8.277 1.00 89.56 360 CYS A C 1
ATOM 2979 O O . CYS A 1 360 ? 3.452 14.006 7.319 1.00 89.56 360 CYS A O 1
ATOM 2981 N N . ILE A 1 361 ? 3.064 13.036 9.309 1.00 86.81 361 ILE A N 1
ATOM 2982 C CA . ILE A 1 361 ? 1.645 13.412 9.393 1.00 86.81 361 ILE A CA 1
ATOM 2983 C C . ILE A 1 361 ? 1.487 14.925 9.575 1.00 86.81 361 ILE A C 1
ATOM 2985 O O . ILE A 1 361 ? 0.613 15.529 8.969 1.00 86.81 361 ILE A O 1
ATOM 2989 N N . ALA A 1 362 ? 2.327 15.567 10.381 1.00 83.88 362 ALA A N 1
ATOM 2990 C CA . ALA A 1 362 ? 2.277 17.007 10.595 1.00 83.88 362 ALA A CA 1
ATOM 2991 C C . ALA A 1 362 ? 2.591 17.778 9.305 1.00 83.88 362 ALA A C 1
ATOM 2993 O O . ALA A 1 362 ? 1.886 18.733 8.964 1.00 83.88 362 ALA A O 1
ATOM 2994 N N . ARG A 1 363 ? 3.601 17.320 8.552 1.00 85.31 363 ARG A N 1
ATOM 2995 C CA . ARG A 1 363 ? 3.964 17.884 7.245 1.00 85.31 363 ARG A CA 1
ATOM 2996 C C . ARG A 1 363 ? 2.909 17.604 6.187 1.00 85.31 363 ARG A C 1
ATOM 2998 O O . ARG A 1 363 ? 2.557 18.509 5.434 1.00 85.31 363 ARG A O 1
ATOM 3005 N N . TYR A 1 364 ? 2.371 16.390 6.146 1.00 83.56 364 TYR A N 1
ATOM 3006 C CA . TYR A 1 364 ? 1.299 16.006 5.237 1.00 83.56 364 TYR A CA 1
ATOM 3007 C C . TYR A 1 364 ? 0.098 15.481 6.027 1.00 83.56 364 TYR A C 1
ATOM 3009 O O . TYR A 1 364 ? -0.039 14.287 6.285 1.00 83.56 364 TYR A O 1
ATOM 3017 N N . ASN A 1 365 ? -0.814 16.387 6.397 1.00 76.69 365 ASN A N 1
ATOM 3018 C CA . ASN A 1 365 ? -1.943 16.088 7.292 1.00 76.69 365 ASN A CA 1
ATOM 3019 C C . ASN A 1 365 ? -2.925 15.033 6.760 1.00 76.69 365 ASN A C 1
ATOM 3021 O O . ASN A 1 365 ? -3.772 14.563 7.513 1.00 76.69 365 ASN A O 1
ATOM 3025 N N . ARG A 1 366 ? -2.828 14.664 5.479 1.00 75.12 366 ARG A N 1
ATOM 3026 C CA . ARG A 1 366 ? -3.611 13.586 4.865 1.00 75.12 366 ARG A CA 1
ATOM 3027 C C . ARG A 1 366 ? -2.796 12.321 4.610 1.00 75.12 366 ARG A C 1
ATOM 3029 O O . ARG A 1 366 ? -3.197 11.484 3.804 1.00 75.12 366 ARG A O 1
ATOM 3036 N N . HIS A 1 367 ? -1.662 12.154 5.290 1.00 85.62 367 HIS A N 1
ATOM 3037 C CA . HIS A 1 367 ? -0.828 10.962 5.193 1.00 85.62 367 HIS A CA 1
ATOM 3038 C C . HIS A 1 367 ? -1.527 9.739 5.820 1.00 85.62 367 HIS A C 1
ATOM 3040 O O . HIS A 1 367 ? -1.244 9.313 6.946 1.00 85.62 367 HIS A O 1
ATOM 3046 N N . TYR A 1 368 ? -2.463 9.154 5.070 1.00 87.06 368 TYR A N 1
ATOM 3047 C CA . TYR A 1 368 ? -3.356 8.087 5.522 1.00 87.06 368 TYR A CA 1
ATOM 3048 C C . TYR A 1 368 ? -2.604 6.849 6.021 1.00 87.06 368 TYR A C 1
ATOM 3050 O O . TYR A 1 368 ? -3.010 6.230 7.005 1.00 87.06 368 TYR A O 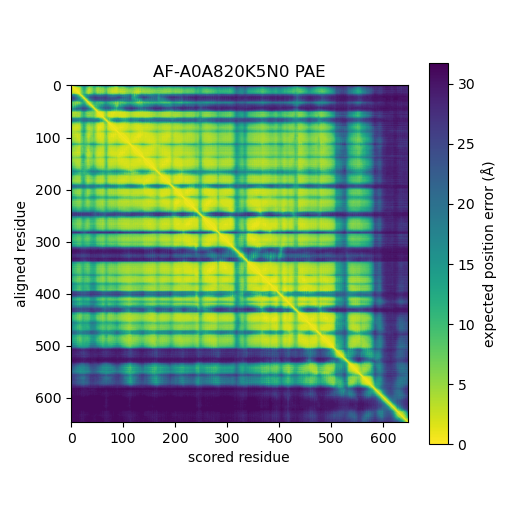1
ATOM 3058 N N . ARG A 1 369 ? -1.467 6.509 5.395 1.00 88.56 369 ARG A N 1
ATOM 3059 C CA . ARG A 1 369 ? -0.621 5.375 5.799 1.00 88.56 369 ARG A CA 1
ATOM 3060 C C . ARG A 1 369 ? 0.030 5.590 7.168 1.00 88.56 369 ARG A C 1
ATOM 3062 O O . ARG A 1 369 ? 0.261 4.616 7.884 1.00 88.56 369 ARG A O 1
ATOM 3069 N N . GLY A 1 370 ? 0.330 6.841 7.517 1.00 90.81 370 GLY A N 1
ATOM 3070 C CA . GLY A 1 370 ? 0.921 7.245 8.797 1.00 90.81 370 GLY A CA 1
ATOM 3071 C C . GLY A 1 370 ? -0.114 7.224 9.908 1.00 90.81 370 GLY A C 1
ATOM 3072 O O . GLY A 1 370 ? 0.083 6.528 10.900 1.00 90.81 370 GLY A O 1
ATOM 3073 N N . LEU A 1 371 ? -1.253 7.889 9.681 1.00 91.38 371 LEU A N 1
ATOM 3074 C CA . LEU A 1 371 ? -2.390 7.890 10.607 1.00 91.38 371 LEU A CA 1
ATOM 3075 C C . LEU A 1 371 ? -2.843 6.461 10.929 1.00 91.38 371 LEU A C 1
ATOM 3077 O O . LEU A 1 371 ? -2.930 6.083 12.094 1.00 91.38 371 LEU A O 1
ATOM 3081 N N . TYR A 1 372 ? -3.032 5.625 9.901 1.00 93.75 372 TYR A N 1
ATOM 3082 C CA . TYR A 1 372 ? -3.358 4.212 10.094 1.00 93.75 372 TYR A CA 1
ATOM 3083 C C . TYR A 1 372 ? -2.261 3.451 10.850 1.00 93.75 372 TYR A C 1
ATOM 3085 O O . TYR A 1 372 ? -2.579 2.620 11.697 1.00 93.75 372 TYR A O 1
ATOM 3093 N N . ARG A 1 373 ? -0.974 3.696 10.557 1.00 94.38 373 ARG A N 1
ATOM 3094 C CA . ARG A 1 373 ? 0.139 2.992 11.215 1.00 94.38 373 ARG A CA 1
ATOM 3095 C C . ARG A 1 373 ? 0.168 3.271 12.714 1.00 94.38 373 ARG A C 1
ATOM 3097 O O . ARG A 1 373 ? 0.303 2.315 13.474 1.00 94.38 373 ARG A O 1
ATOM 3104 N N . LEU A 1 374 ? 0.023 4.534 13.115 1.00 92.12 374 LEU A N 1
ATOM 3105 C CA . LEU A 1 374 ? -0.031 4.925 14.523 1.00 92.12 374 LEU A CA 1
ATOM 3106 C C . LEU A 1 374 ? -1.296 4.384 15.193 1.00 92.12 374 LEU A C 1
ATOM 3108 O O . LEU A 1 374 ? -1.192 3.715 16.219 1.00 92.12 374 LEU A O 1
ATOM 3112 N N . ALA A 1 375 ? -2.467 4.559 14.571 1.00 93.62 375 ALA A N 1
ATOM 3113 C CA . ALA A 1 375 ? -3.718 4.007 15.088 1.00 93.62 375 ALA A CA 1
ATOM 3114 C C . ALA A 1 375 ? -3.612 2.491 15.318 1.00 93.62 375 ALA A C 1
ATOM 3116 O O . ALA A 1 375 ? -3.911 1.993 16.402 1.00 93.62 375 ALA A O 1
ATOM 3117 N N . HIS A 1 376 ? -3.121 1.748 14.325 1.00 95.12 376 HIS A N 1
ATOM 3118 C CA . HIS A 1 376 ? -2.933 0.307 14.437 1.00 95.12 376 HIS A CA 1
ATOM 3119 C C . HIS A 1 376 ? -1.942 -0.047 15.547 1.00 95.12 376 HIS A C 1
ATOM 3121 O O . HIS A 1 376 ? -2.227 -0.942 16.334 1.00 95.12 376 HIS A O 1
ATOM 3127 N N . PHE A 1 377 ? -0.799 0.642 15.640 1.00 92.69 377 PHE A N 1
ATOM 3128 C CA . PHE A 1 377 ? 0.188 0.398 16.694 1.00 92.69 377 PHE A CA 1
ATOM 3129 C C . PHE A 1 377 ? -0.444 0.509 18.087 1.00 92.69 377 PHE A C 1
ATOM 3131 O O . PHE A 1 377 ? -0.413 -0.466 18.834 1.00 92.69 377 PHE A O 1
ATOM 3138 N N . PHE A 1 378 ? -1.115 1.622 18.395 1.00 90.69 378 PHE A N 1
ATOM 3139 C CA . PHE A 1 378 ? -1.764 1.820 19.696 1.00 90.69 378 PHE A CA 1
ATOM 3140 C C . PHE A 1 378 ? -2.967 0.896 19.933 1.00 90.69 378 PHE A C 1
ATOM 3142 O O . PHE A 1 378 ? -3.361 0.688 21.073 1.00 90.69 378 PHE A O 1
ATOM 3149 N N . HIS A 1 379 ? -3.555 0.300 18.896 1.00 92.56 379 HIS A N 1
ATOM 3150 C CA . HIS A 1 379 ? -4.612 -0.698 19.072 1.00 92.56 379 HIS A CA 1
ATOM 3151 C C . HIS A 1 379 ? -4.065 -2.109 19.354 1.00 92.56 379 HIS A C 1
ATOM 3153 O O . HIS A 1 379 ? -4.632 -2.848 20.158 1.00 92.56 379 HIS A O 1
ATOM 3159 N N . THR A 1 380 ? -2.978 -2.498 18.678 1.00 90.94 380 THR A N 1
ATOM 3160 C CA . THR A 1 380 ? -2.485 -3.890 18.653 1.00 90.94 380 THR A CA 1
ATOM 3161 C C . THR A 1 380 ? -1.250 -4.152 19.508 1.00 90.94 380 THR A C 1
ATOM 3163 O O . THR A 1 380 ? -0.847 -5.307 19.654 1.00 90.94 380 THR A O 1
ATOM 3166 N N . SER A 1 381 ? -0.587 -3.100 19.983 1.00 86.00 381 SER A N 1
ATOM 3167 C CA . SER A 1 381 ? 0.579 -3.218 20.853 1.00 86.00 381 SER A CA 1
ATOM 3168 C C . SER A 1 381 ? 0.166 -3.697 22.235 1.00 86.00 381 SER A C 1
ATOM 3170 O O . SER A 1 381 ? -0.828 -3.216 22.763 1.00 86.00 381 SER A O 1
ATOM 3172 N N . GLU A 1 382 ? 0.899 -4.648 22.810 1.00 81.44 382 GLU A N 1
ATOM 3173 C CA . GLU A 1 382 ? 0.567 -5.220 24.122 1.00 81.44 382 GLU A CA 1
ATOM 3174 C C . GLU A 1 382 ? 0.918 -4.245 25.248 1.00 81.44 382 GLU A C 1
ATOM 3176 O O . GLU A 1 382 ? 0.076 -3.951 26.090 1.00 81.44 382 GLU A O 1
ATOM 3181 N N . HIS A 1 383 ? 2.116 -3.660 25.197 1.00 79.00 383 HIS A N 1
ATOM 3182 C CA . HIS A 1 383 ? 2.608 -2.736 26.225 1.00 79.00 383 HIS A CA 1
ATOM 3183 C C . HIS A 1 383 ? 2.156 -1.284 26.029 1.00 79.00 383 HIS A C 1
ATOM 3185 O O . HIS A 1 383 ? 2.129 -0.515 26.981 1.00 79.00 383 HIS A O 1
ATOM 3191 N N . TYR A 1 384 ? 1.789 -0.904 24.803 1.00 81.69 384 TYR A N 1
ATOM 3192 C CA . TYR A 1 384 ? 1.443 0.480 24.451 1.00 81.69 384 TYR A CA 1
ATOM 3193 C C . TYR A 1 384 ? -0.019 0.612 24.026 1.00 81.69 384 TYR A C 1
ATOM 3195 O O . TYR A 1 384 ? -0.373 1.506 23.256 1.00 81.69 384 TYR A O 1
ATOM 3203 N N . ARG A 1 385 ? -0.876 -0.322 24.447 1.00 87.69 385 ARG A N 1
ATOM 3204 C CA . ARG A 1 385 ? -2.271 -0.329 24.020 1.00 87.69 385 ARG A CA 1
ATOM 3205 C C . ARG A 1 385 ? -2.992 0.917 24.525 1.00 87.69 385 ARG A C 1
ATOM 3207 O O . ARG A 1 385 ? -3.197 1.085 25.721 1.00 87.69 385 ARG A O 1
ATOM 3214 N N . ASN A 1 386 ? -3.465 1.748 23.607 1.00 88.38 386 ASN A N 1
ATOM 3215 C CA . ASN A 1 386 ? -4.333 2.876 23.892 1.00 88.38 386 ASN A CA 1
ATOM 3216 C C . ASN A 1 386 ? -5.385 3.019 22.783 1.00 88.38 386 ASN A C 1
ATOM 3218 O O . ASN A 1 386 ? -5.188 3.685 21.765 1.00 88.38 386 ASN A O 1
ATOM 3222 N N . ASN A 1 387 ? -6.537 2.380 22.993 1.00 90.38 387 ASN A N 1
ATOM 3223 C CA . ASN A 1 387 ? -7.646 2.400 22.040 1.00 90.38 387 ASN A CA 1
ATOM 3224 C C . ASN A 1 387 ? -8.257 3.798 21.865 1.00 90.38 387 ASN A C 1
ATOM 3226 O O . ASN A 1 387 ? -8.767 4.103 20.789 1.00 90.38 387 ASN A O 1
ATOM 3230 N N . ARG A 1 388 ? -8.208 4.653 22.897 1.00 87.75 388 ARG A N 1
ATOM 3231 C CA . ARG A 1 388 ? -8.754 6.012 22.817 1.00 87.75 388 ARG A CA 1
ATOM 3232 C C . ARG A 1 388 ? -7.904 6.862 21.884 1.00 87.75 388 ARG A C 1
ATOM 3234 O O . ARG A 1 388 ? -8.429 7.427 20.934 1.00 87.75 388 ARG A O 1
ATOM 3241 N N . LEU A 1 389 ? -6.591 6.851 22.095 1.00 86.75 389 LEU A N 1
ATOM 3242 C CA . LEU A 1 389 ? -5.629 7.509 21.217 1.00 86.75 389 LEU A CA 1
ATOM 3243 C C . LEU A 1 389 ? -5.684 6.953 19.790 1.00 86.75 389 LEU A C 1
ATOM 3245 O O . LEU A 1 389 ? -5.681 7.709 18.821 1.00 86.75 389 LEU A O 1
ATOM 3249 N N . SER A 1 390 ? -5.776 5.628 19.656 1.00 91.06 390 SER A N 1
ATOM 3250 C CA . SER A 1 390 ? -5.955 4.968 18.362 1.00 91.06 390 SER A CA 1
ATOM 3251 C C . SER A 1 390 ? -7.186 5.496 17.617 1.00 91.06 390 SER A C 1
ATOM 3253 O O . SER A 1 390 ? -7.100 5.811 16.428 1.00 91.06 390 SER A O 1
ATOM 3255 N N . LEU A 1 391 ? -8.312 5.659 18.323 1.00 91.56 391 LEU A N 1
ATOM 3256 C CA . LEU A 1 391 ? -9.522 6.241 17.758 1.00 91.56 391 LEU A CA 1
ATOM 3257 C C . LEU A 1 391 ? -9.319 7.708 17.378 1.00 91.56 391 LEU A C 1
ATOM 3259 O O . LEU A 1 391 ? -9.796 8.099 16.321 1.00 91.56 391 LEU A O 1
ATOM 3263 N N . GLU A 1 392 ? -8.597 8.510 18.160 1.00 88.94 392 GLU A N 1
ATOM 3264 C CA . GLU A 1 392 ? -8.364 9.919 17.817 1.00 88.94 392 GLU A CA 1
ATOM 3265 C C . GLU A 1 392 ? -7.590 10.095 16.506 1.00 88.94 392 GLU A C 1
ATOM 3267 O O . GLU A 1 392 ? -7.966 10.945 15.700 1.00 88.94 392 GLU A O 1
ATOM 3272 N N . PHE A 1 393 ? -6.591 9.255 16.208 1.00 90.38 393 PHE A N 1
ATOM 3273 C CA . PHE A 1 393 ? -5.910 9.280 14.899 1.00 90.38 393 PHE A CA 1
ATOM 3274 C C . PHE A 1 393 ? -6.860 9.057 13.711 1.00 90.38 393 PHE A C 1
ATOM 3276 O O . PHE A 1 393 ? -6.566 9.467 12.584 1.00 90.38 393 PHE A O 1
ATOM 3283 N N . LEU A 1 394 ? -8.000 8.403 13.940 1.00 93.00 394 LEU A N 1
ATOM 3284 C CA . LEU A 1 394 ? -8.989 8.105 12.908 1.00 93.00 394 LEU A CA 1
ATOM 3285 C C . LEU A 1 394 ? -10.170 9.080 12.933 1.00 93.00 394 LEU A C 1
ATOM 3287 O O . LEU A 1 394 ? -10.573 9.560 11.883 1.00 93.00 394 LEU A O 1
ATOM 3291 N N . LEU A 1 395 ? -10.725 9.396 14.098 1.00 91.19 395 LEU A N 1
ATOM 3292 C CA . LEU A 1 395 ? -11.920 10.225 14.261 1.00 91.19 395 LEU A CA 1
ATOM 3293 C C . LEU A 1 395 ? -11.601 11.721 14.386 1.00 91.19 395 LEU A C 1
ATOM 3295 O O . LEU A 1 395 ? -12.442 12.557 14.056 1.00 91.19 395 LEU A O 1
ATOM 3299 N N . GLY A 1 396 ? -10.393 12.048 14.841 1.00 85.69 396 GLY A N 1
ATOM 3300 C CA . GLY A 1 396 ? -10.028 13.358 15.364 1.00 85.69 396 GLY A CA 1
ATOM 3301 C C . GLY A 1 396 ? -10.300 13.462 16.866 1.00 85.69 396 GLY A C 1
ATOM 3302 O O . GLY A 1 396 ? -11.101 12.710 17.422 1.00 85.69 396 GLY A O 1
ATOM 3303 N N . GLY A 1 397 ? -9.629 14.402 17.527 1.00 76.62 397 GLY A N 1
ATOM 3304 C CA . GLY A 1 397 ? -9.743 14.617 18.968 1.00 76.62 397 GLY A CA 1
ATOM 3305 C C . GLY A 1 397 ? -8.782 15.692 19.471 1.00 76.62 397 GLY A C 1
ATOM 3306 O O . GLY A 1 397 ? -8.082 16.322 18.676 1.00 76.62 397 GLY A O 1
ATOM 3307 N N . GLY A 1 398 ? -8.807 15.940 20.781 1.00 63.28 398 GLY A N 1
ATOM 3308 C CA . GLY A 1 398 ? -7.971 16.953 21.434 1.00 63.28 398 GLY A CA 1
ATOM 3309 C C . GLY A 1 398 ? -6.610 16.433 21.906 1.00 63.28 398 GLY A C 1
ATOM 3310 O O . GLY A 1 398 ? -5.699 17.232 22.084 1.00 63.28 398 GLY A O 1
ATOM 3311 N N . VAL A 1 399 ? -6.432 15.116 22.074 1.00 60.25 399 VAL A N 1
ATOM 3312 C CA . VAL A 1 399 ? -5.181 14.516 22.586 1.00 60.25 399 VAL A CA 1
ATOM 3313 C C . VAL A 1 399 ? -4.070 14.559 21.534 1.00 60.25 399 VAL A C 1
ATOM 3315 O O . VAL A 1 399 ? -2.890 14.585 21.869 1.00 60.25 399 VAL A O 1
ATOM 3318 N N . LEU A 1 400 ? -4.433 14.643 20.253 1.00 61.41 400 LEU A N 1
ATOM 3319 C CA . LEU A 1 400 ? -3.475 14.798 19.155 1.00 61.41 400 LEU A CA 1
ATOM 3320 C C . LEU A 1 400 ? -2.828 16.191 19.075 1.00 61.41 400 LEU A C 1
ATOM 3322 O O . LEU A 1 400 ? -1.928 16.396 18.256 1.00 61.41 400 LEU A O 1
ATOM 3326 N N . GLU A 1 401 ? -3.268 17.154 19.889 1.00 59.25 401 GLU A N 1
ATOM 3327 C CA . GLU A 1 401 ? -2.613 18.456 20.023 1.00 59.25 401 GLU A CA 1
ATOM 3328 C C . GLU A 1 401 ? -1.380 18.318 20.921 1.00 59.25 401 GLU A C 1
ATOM 3330 O O . GLU A 1 401 ? -1.351 18.713 22.086 1.00 59.25 401 GLU A O 1
ATOM 3335 N N . LEU A 1 402 ? -0.324 17.732 20.360 1.00 57.34 402 LEU A N 1
ATOM 3336 C CA . LEU A 1 402 ? 0.991 17.782 20.978 1.00 57.34 402 LEU A CA 1
ATOM 3337 C C . LEU A 1 402 ? 1.458 19.237 20.977 1.00 57.34 402 LEU A C 1
ATOM 3339 O O . LEU A 1 402 ? 1.514 19.875 19.920 1.00 57.34 402 LEU A O 1
ATOM 3343 N N . LYS A 1 403 ? 1.828 19.758 22.157 1.00 50.28 403 LYS A N 1
ATOM 3344 C CA . LYS A 1 403 ? 2.530 21.045 22.253 1.00 50.28 403 LYS A CA 1
ATOM 3345 C C . LYS A 1 403 ? 3.663 21.016 21.226 1.00 50.28 403 LYS A C 1
ATOM 3347 O O . LYS A 1 403 ? 4.451 20.074 21.230 1.00 50.28 403 LYS A O 1
ATOM 3352 N N . ASN A 1 404 ? 3.714 22.025 20.354 1.00 53.47 404 ASN A N 1
ATOM 3353 C CA . ASN A 1 404 ? 4.728 22.222 19.304 1.00 53.47 404 ASN A CA 1
ATOM 3354 C C . ASN A 1 404 ? 4.491 21.535 17.944 1.00 53.47 404 ASN A C 1
ATOM 3356 O O . ASN A 1 404 ? 5.261 21.779 17.013 1.00 53.47 404 ASN A O 1
ATOM 3360 N N . TYR A 1 405 ? 3.413 20.764 17.778 1.00 59.91 405 TYR A N 1
ATOM 3361 C CA . TYR A 1 405 ? 2.995 20.211 16.483 1.00 59.91 405 TYR A CA 1
ATOM 3362 C C . TYR A 1 405 ? 1.680 20.868 16.016 1.00 59.91 405 TYR A C 1
ATOM 3364 O O . TYR A 1 405 ? 0.856 21.252 16.847 1.00 59.91 405 TYR A O 1
ATOM 3372 N N . PRO A 1 406 ? 1.451 21.053 14.698 1.00 65.06 406 PRO A N 1
ATOM 3373 C CA . PRO A 1 406 ? 0.178 21.531 14.199 1.00 65.06 406 PRO A CA 1
ATOM 3374 C C . PRO A 1 406 ? -0.894 20.499 14.528 1.00 65.06 406 PRO A C 1
ATOM 3376 O O . PRO A 1 406 ? -0.638 19.294 14.542 1.00 65.06 406 PRO A O 1
ATOM 3379 N N . LYS A 1 407 ? -2.117 20.987 14.732 1.00 74.25 407 LYS A N 1
ATOM 3380 C CA . LYS A 1 407 ? -3.279 20.140 14.970 1.00 74.25 407 LYS A CA 1
ATOM 3381 C C . LYS A 1 407 ? -3.394 19.074 13.880 1.00 74.25 407 LYS A C 1
ATOM 3383 O O . LYS A 1 407 ? -3.598 19.388 12.702 1.00 74.25 407 LYS A O 1
ATOM 3388 N N . ILE A 1 408 ? -3.275 17.819 14.293 1.00 79.62 408 ILE A N 1
ATOM 3389 C CA . ILE A 1 408 ? -3.445 16.670 13.413 1.00 79.62 408 ILE A CA 1
ATOM 3390 C C . ILE A 1 408 ? -4.935 16.474 13.178 1.00 79.62 408 ILE A C 1
ATOM 3392 O O . ILE A 1 408 ? -5.743 16.518 14.104 1.00 79.62 408 ILE A O 1
ATOM 3396 N N . ILE A 1 409 ? -5.290 16.276 11.913 1.00 84.62 409 ILE A N 1
ATOM 3397 C CA . ILE A 1 409 ? -6.661 15.992 11.508 1.00 84.62 409 ILE A CA 1
ATOM 3398 C C . ILE A 1 409 ? -6.797 14.476 11.413 1.00 84.62 409 ILE A C 1
ATOM 3400 O O . ILE A 1 409 ? -6.028 13.831 10.699 1.00 84.62 409 ILE A O 1
ATOM 3404 N N . GLY A 1 410 ? -7.757 13.909 12.141 1.00 89.44 410 GLY A N 1
ATOM 3405 C CA . GLY A 1 410 ? -8.045 12.480 12.080 1.00 89.44 410 GLY A CA 1
ATOM 3406 C C . GLY A 1 410 ? -8.483 12.057 10.678 1.00 89.44 410 GLY A C 1
ATOM 3407 O O . GLY A 1 410 ? -9.135 12.818 9.958 1.00 89.44 410 GLY A O 1
ATOM 3408 N N . LEU A 1 411 ? -8.149 10.827 10.288 1.00 90.88 411 LEU A N 1
ATOM 3409 C CA . LEU A 1 411 ? -8.344 10.329 8.919 1.00 90.88 411 LEU A CA 1
ATOM 3410 C C . LEU A 1 411 ? -9.791 10.478 8.389 1.00 90.88 411 LEU A C 1
ATOM 3412 O O . LEU A 1 411 ? -9.995 10.822 7.226 1.00 90.88 411 LEU A O 1
ATOM 3416 N N . TYR A 1 412 ? -10.786 10.260 9.249 1.00 92.00 412 TYR A N 1
ATOM 3417 C CA . TYR A 1 412 ? -12.229 10.360 8.991 1.00 92.00 412 TYR A CA 1
ATOM 3418 C C . TYR A 1 412 ? -12.885 11.554 9.705 1.00 92.00 412 TYR A C 1
ATOM 3420 O O . TYR A 1 412 ? -14.114 11.619 9.820 1.00 92.00 412 TYR A O 1
ATOM 3428 N N . GLN A 1 413 ? -12.089 12.507 10.200 1.00 90.62 413 GLN A N 1
ATOM 3429 C CA . GLN A 1 413 ? -12.600 13.680 10.912 1.00 90.62 413 GLN A CA 1
ATOM 3430 C C . GLN A 1 413 ? -13.433 14.581 9.992 1.00 90.62 413 GLN A C 1
ATOM 3432 O O . GLN A 1 413 ? -14.484 15.074 10.386 1.00 90.62 413 GLN A O 1
ATOM 3437 N N . GLU A 1 414 ? -13.003 14.746 8.739 1.00 88.62 414 GLU A N 1
ATOM 3438 C CA . GLU A 1 414 ? -13.688 15.560 7.724 1.00 88.62 414 GLU A CA 1
ATOM 3439 C C . GLU A 1 414 ? -14.773 14.779 6.949 1.00 88.62 414 GLU A C 1
ATOM 3441 O O . GLU A 1 414 ? -15.154 15.179 5.842 1.00 88.62 414 GLU A O 1
ATOM 3446 N N . ARG A 1 415 ? -15.266 13.649 7.483 1.00 89.56 415 ARG A N 1
ATOM 3447 C CA . ARG A 1 415 ? -16.378 12.900 6.872 1.00 89.56 415 ARG A CA 1
ATOM 3448 C C . ARG A 1 415 ? -17.624 13.783 6.766 1.00 89.56 415 ARG A C 1
ATOM 3450 O O . ARG A 1 415 ? -17.909 14.597 7.642 1.00 89.56 415 ARG A O 1
ATOM 3457 N N . SER A 1 416 ? -18.393 13.604 5.700 1.00 85.62 416 SER A N 1
ATOM 3458 C CA . SER A 1 416 ? -19.689 14.272 5.535 1.00 85.62 416 SER A CA 1
ATOM 3459 C C . SER A 1 416 ? -20.826 13.299 5.831 1.00 85.62 416 SER A C 1
ATOM 3461 O O . SER A 1 416 ? -20.602 12.097 5.922 1.00 85.62 416 SER A O 1
ATOM 3463 N N . LYS A 1 417 ? -22.072 13.782 5.894 1.00 81.00 417 LYS A N 1
ATOM 3464 C CA . LYS A 1 417 ? -23.247 12.915 6.097 1.00 81.00 417 LYS A CA 1
ATOM 3465 C C . LYS A 1 417 ? -23.343 11.776 5.071 1.00 81.00 417 LYS A C 1
ATOM 3467 O O . LYS A 1 417 ? -23.811 10.704 5.444 1.00 81.00 417 LYS A O 1
ATOM 3472 N N . HIS A 1 418 ? -22.913 12.002 3.830 1.00 80.50 418 HIS A N 1
ATOM 3473 C CA . HIS A 1 418 ? -23.100 11.085 2.696 1.00 80.50 418 HIS A CA 1
ATOM 3474 C C . HIS A 1 418 ? -21.800 10.449 2.191 1.00 80.50 418 HIS A C 1
ATOM 3476 O O . HIS A 1 418 ? -21.834 9.609 1.306 1.00 80.50 418 HIS A O 1
ATOM 3482 N N . ASN A 1 419 ? -20.645 10.863 2.715 1.00 84.38 419 ASN A N 1
ATOM 3483 C CA . ASN A 1 419 ? -19.355 10.375 2.243 1.00 84.38 419 ASN A CA 1
ATOM 3484 C C . ASN A 1 419 ? -18.369 10.274 3.407 1.00 84.38 419 ASN A C 1
ATOM 3486 O O . ASN A 1 419 ? -17.920 11.299 3.937 1.00 84.38 419 ASN A O 1
ATOM 3490 N N . LEU A 1 420 ? -18.013 9.034 3.751 1.00 88.81 420 LEU A N 1
ATOM 3491 C CA . LEU A 1 420 ? -17.006 8.704 4.758 1.00 88.81 420 LEU A CA 1
ATOM 3492 C C . LEU A 1 420 ? -15.621 9.251 4.385 1.00 88.81 420 LEU A C 1
ATOM 3494 O O . LEU A 1 420 ? -14.886 9.746 5.236 1.00 88.81 420 LEU A O 1
ATOM 3498 N N . PHE A 1 421 ? -15.289 9.211 3.097 1.00 88.00 421 PHE A N 1
ATOM 3499 C CA . PHE A 1 421 ? -13.981 9.542 2.538 1.00 88.00 421 PHE A CA 1
ATOM 3500 C C . PHE A 1 421 ? -13.887 11.002 2.066 1.00 88.00 421 PHE A C 1
ATOM 3502 O O . PHE A 1 421 ? -13.018 11.353 1.274 1.00 88.00 421 PHE A O 1
ATOM 3509 N N . ASN A 1 422 ? -14.763 11.889 2.546 1.00 85.00 422 ASN A N 1
ATOM 3510 C CA . ASN A 1 422 ? -14.842 13.276 2.075 1.00 85.00 422 ASN A CA 1
ATOM 3511 C C . ASN A 1 422 ? -13.523 14.066 2.236 1.00 85.00 422 ASN A C 1
ATOM 3513 O O . ASN A 1 422 ? -13.118 14.781 1.322 1.00 85.00 422 ASN A O 1
ATOM 3517 N N . GLY A 1 423 ? -12.810 13.899 3.356 1.00 78.06 423 GLY A N 1
ATOM 3518 C CA . GLY A 1 423 ? -11.462 14.464 3.522 1.00 78.06 423 GLY A CA 1
ATOM 3519 C C . GLY A 1 423 ? -10.387 13.725 2.713 1.00 78.06 423 GLY A C 1
ATOM 3520 O O . GLY A 1 423 ? -9.336 14.272 2.390 1.00 78.06 423 GLY A O 1
ATOM 3521 N N . ILE A 1 424 ? -10.635 12.476 2.349 1.00 78.88 424 ILE A N 1
ATOM 3522 C CA . ILE A 1 424 ? -9.669 11.616 1.662 1.00 78.88 424 ILE A CA 1
ATOM 3523 C C . ILE A 1 424 ? -9.663 11.900 0.150 1.00 78.88 424 ILE A C 1
ATOM 3525 O O . ILE A 1 424 ? -8.609 11.798 -0.467 1.00 78.88 424 ILE A O 1
ATOM 3529 N N . TRP A 1 425 ? -10.772 12.390 -0.422 1.00 63.72 425 TRP A N 1
ATOM 3530 C CA . TRP A 1 425 ? -10.864 12.871 -1.816 1.00 63.72 425 TRP A CA 1
ATOM 3531 C C . TRP A 1 425 ? -9.753 13.835 -2.235 1.00 63.72 425 TRP A C 1
ATOM 3533 O O . TRP A 1 425 ? -9.365 13.900 -3.393 1.00 63.72 425 TRP A O 1
ATOM 3543 N N . ARG A 1 426 ? -9.261 14.629 -1.280 1.00 63.06 426 ARG A N 1
ATOM 3544 C CA . ARG A 1 426 ? -8.290 15.703 -1.519 1.00 63.06 426 ARG A CA 1
ATOM 3545 C C . ARG A 1 426 ? -6.835 15.229 -1.455 1.00 63.06 426 ARG A C 1
ATOM 3547 O O . ARG A 1 426 ? -5.935 16.064 -1.509 1.00 63.06 426 ARG A O 1
ATOM 3554 N N . ILE A 1 427 ? -6.596 13.932 -1.254 1.00 66.00 427 ILE A N 1
ATOM 3555 C CA . ILE A 1 427 ? -5.257 13.334 -1.275 1.00 66.00 427 ILE A CA 1
ATOM 3556 C C . ILE A 1 427 ? -4.815 13.269 -2.733 1.00 66.00 427 ILE A C 1
ATOM 3558 O O . ILE A 1 427 ? -5.478 12.626 -3.541 1.00 66.00 427 ILE A O 1
ATOM 3562 N N . GLN A 1 428 ? -3.715 13.946 -3.074 1.00 54.41 428 GLN A N 1
ATOM 3563 C CA . GLN A 1 428 ? -3.226 13.921 -4.449 1.00 54.41 428 GLN A CA 1
ATOM 3564 C C . GLN A 1 428 ? -2.793 12.503 -4.864 1.00 54.41 428 GLN A C 1
ATOM 3566 O O . GLN A 1 428 ? -2.223 11.789 -4.030 1.00 54.41 428 GLN A O 1
ATOM 3571 N N . PRO A 1 429 ? -2.999 12.106 -6.135 1.00 48.81 429 PRO A N 1
ATOM 3572 C CA . PRO A 1 429 ? -2.824 10.733 -6.612 1.00 48.81 429 PRO A CA 1
ATOM 3573 C C . PRO A 1 429 ? -1.397 10.179 -6.652 1.00 48.81 429 PRO A C 1
ATOM 3575 O O . PRO A 1 429 ? -1.215 9.114 -7.228 1.00 48.81 429 PRO A O 1
ATOM 3578 N N . LEU A 1 430 ? -0.397 10.810 -6.021 1.00 50.41 430 LEU A N 1
ATOM 3579 C CA . LEU A 1 430 ? 1.005 10.355 -6.089 1.00 50.41 430 LEU A CA 1
ATOM 3580 C C . LEU A 1 430 ? 1.186 8.862 -5.742 1.00 50.41 430 LEU A C 1
ATOM 3582 O O . LEU A 1 430 ? 2.125 8.219 -6.195 1.00 50.41 430 LEU A O 1
ATOM 3586 N N . ASP A 1 431 ? 0.263 8.324 -4.938 1.00 47.44 431 ASP A N 1
ATOM 3587 C CA . ASP A 1 431 ? 0.155 6.919 -4.537 1.00 47.44 431 ASP A CA 1
ATOM 3588 C C . ASP A 1 431 ? -1.155 6.228 -4.982 1.00 47.44 431 ASP A C 1
ATOM 3590 O O . ASP A 1 431 ? -1.304 5.025 -4.747 1.00 47.44 431 ASP A O 1
ATOM 3594 N N . ALA A 1 432 ? -2.136 6.968 -5.515 1.00 41.12 432 ALA A N 1
ATOM 3595 C CA . ALA A 1 432 ? -3.458 6.424 -5.847 1.00 41.12 432 ALA A CA 1
ATOM 3596 C C . ALA A 1 432 ? -3.453 5.692 -7.196 1.00 41.12 432 ALA A C 1
ATOM 3598 O O . ALA A 1 432 ? -4.144 4.682 -7.323 1.00 41.12 432 ALA A O 1
ATOM 3599 N N . ASP A 1 433 ? -2.603 6.132 -8.129 1.00 40.31 433 ASP A N 1
ATOM 3600 C CA . ASP A 1 433 ? -2.509 5.553 -9.476 1.00 40.31 433 ASP A CA 1
ATOM 3601 C C . ASP A 1 433 ? -1.618 4.299 -9.544 1.00 40.31 433 ASP A C 1
ATOM 3603 O O . ASP A 1 433 ? -1.646 3.565 -10.526 1.00 40.31 433 ASP A O 1
ATOM 3607 N N . ARG A 1 434 ? -0.900 3.952 -8.463 1.00 51.56 434 ARG A N 1
ATOM 3608 C CA . ARG A 1 434 ? -0.242 2.638 -8.343 1.00 51.56 434 ARG A CA 1
ATOM 3609 C C . ARG A 1 434 ? -1.279 1.595 -7.921 1.00 51.56 434 ARG A C 1
ATOM 3611 O O . ARG A 1 434 ? -1.524 1.374 -6.726 1.00 51.56 434 ARG A O 1
ATOM 3618 N N . THR A 1 435 ? -1.919 1.014 -8.931 1.00 46.72 435 THR A N 1
ATOM 3619 C CA . THR A 1 435 ? -3.041 0.062 -8.884 1.00 46.72 435 THR A CA 1
ATOM 3620 C C . THR A 1 435 ? -3.089 -0.814 -7.608 1.00 46.72 435 THR A C 1
ATOM 3622 O O . THR A 1 435 ? -2.200 -1.600 -7.277 1.00 46.72 435 THR A O 1
ATOM 3625 N N . GLY A 1 436 ? -4.162 -0.652 -6.819 1.00 53.84 436 GLY A N 1
ATOM 3626 C CA . GLY A 1 436 ? -4.560 -1.561 -5.729 1.00 53.84 436 GLY A CA 1
ATOM 3627 C C . GLY A 1 436 ? -4.015 -1.302 -4.308 1.00 53.84 436 GLY A C 1
ATOM 3628 O O . GLY A 1 436 ? -4.569 -1.853 -3.347 1.00 53.84 436 GLY A O 1
ATOM 3629 N N . SER A 1 437 ? -2.990 -0.459 -4.118 1.00 66.38 437 SER A N 1
ATOM 3630 C CA . SER A 1 437 ? -2.412 -0.162 -2.784 1.00 66.38 437 SER A CA 1
ATOM 3631 C C . SER A 1 437 ? -3.311 0.733 -1.916 1.00 66.38 437 SER A C 1
ATOM 3633 O O . SER A 1 437 ? -3.472 0.512 -0.704 1.00 66.38 437 SER A O 1
ATOM 3635 N N . PHE A 1 438 ? -3.923 1.740 -2.542 1.00 78.12 438 PHE A N 1
ATOM 3636 C CA . PHE A 1 438 ? -4.762 2.721 -1.864 1.00 78.12 438 PHE A CA 1
ATOM 3637 C C . PHE A 1 438 ? -6.030 2.079 -1.277 1.00 78.12 438 PHE A C 1
ATOM 3639 O O . PHE A 1 438 ? -6.230 2.139 -0.062 1.00 78.12 438 PHE A O 1
ATOM 3646 N N . ASN A 1 439 ? -6.811 1.351 -2.086 1.00 80.00 439 ASN A N 1
ATOM 3647 C CA . ASN A 1 439 ? -8.046 0.681 -1.648 1.00 80.00 439 ASN A CA 1
ATOM 3648 C C . ASN A 1 439 ? -7.782 -0.301 -0.500 1.00 80.00 439 ASN A C 1
ATOM 3650 O O . ASN A 1 439 ? -8.519 -0.331 0.484 1.00 80.00 439 ASN A O 1
ATOM 3654 N N . ALA A 1 440 ? -6.683 -1.062 -0.570 1.00 80.06 440 ALA A N 1
ATOM 3655 C CA . ALA A 1 440 ? -6.295 -1.981 0.498 1.00 80.06 440 ALA A CA 1
ATOM 3656 C C . ALA A 1 440 ? -5.963 -1.250 1.810 1.00 80.06 440 ALA A C 1
ATOM 3658 O O . ALA A 1 440 ? -6.232 -1.767 2.898 1.00 80.06 440 ALA A O 1
ATOM 3659 N N . SER A 1 441 ? -5.373 -0.057 1.724 1.00 84.62 441 SER A N 1
ATOM 3660 C CA . SER A 1 441 ? -5.104 0.787 2.889 1.00 84.62 441 SER A CA 1
ATOM 3661 C C . SER A 1 441 ? -6.395 1.363 3.466 1.00 84.62 441 SER A C 1
ATOM 3663 O O . SER A 1 441 ? -6.590 1.267 4.675 1.00 84.62 441 SER A O 1
ATOM 3665 N N . MET A 1 442 ? -7.297 1.860 2.610 1.00 89.00 442 MET A N 1
ATOM 3666 C CA . MET A 1 442 ? -8.621 2.351 3.008 1.00 89.00 442 MET A CA 1
ATOM 3667 C C . MET A 1 442 ? -9.456 1.260 3.675 1.00 89.00 442 MET A C 1
ATOM 3669 O O . MET A 1 442 ? -10.074 1.499 4.711 1.00 89.00 442 MET A O 1
ATOM 3673 N N . TYR A 1 443 ? -9.432 0.036 3.144 1.00 90.62 443 TYR A N 1
ATOM 3674 C CA . TYR A 1 443 ? -10.116 -1.102 3.750 1.00 90.62 443 TYR A CA 1
ATOM 3675 C C . TYR A 1 443 ? -9.589 -1.383 5.162 1.00 90.62 443 TYR A C 1
ATOM 3677 O O . TYR A 1 443 ? -10.369 -1.492 6.108 1.00 90.62 443 TYR A O 1
ATOM 3685 N N . LYS A 1 444 ? -8.261 -1.445 5.331 1.00 91.69 444 LYS A N 1
ATOM 3686 C CA . LYS A 1 444 ? -7.627 -1.699 6.635 1.00 91.69 444 LYS A CA 1
ATOM 3687 C C . LYS A 1 444 ? -7.924 -0.598 7.651 1.00 91.69 444 LYS A C 1
ATOM 3689 O O . LYS A 1 444 ? -8.281 -0.910 8.786 1.00 91.69 444 LYS A O 1
ATOM 3694 N N . SER A 1 445 ? -7.813 0.671 7.256 1.00 94.12 445 SER A N 1
ATOM 3695 C CA . SER A 1 445 ? -8.106 1.794 8.146 1.00 94.12 445 SER A CA 1
ATOM 3696 C C . SER A 1 445 ? -9.587 1.883 8.491 1.00 94.12 445 SER A C 1
ATOM 3698 O O . SER A 1 445 ? -9.919 2.205 9.625 1.00 94.12 445 SER A O 1
ATOM 3700 N N . THR A 1 446 ? -10.485 1.586 7.547 1.00 95.38 446 THR A N 1
ATOM 3701 C CA . THR A 1 446 ? -11.939 1.592 7.792 1.00 95.38 446 THR A CA 1
ATOM 3702 C C . THR A 1 446 ? -12.337 0.449 8.715 1.00 95.38 446 THR A C 1
ATOM 3704 O O . THR A 1 446 ? -13.113 0.655 9.643 1.00 95.38 446 THR A O 1
ATOM 3707 N N . ARG A 1 447 ? -11.763 -0.744 8.522 1.00 95.94 447 ARG A N 1
ATOM 3708 C CA . ARG A 1 447 ? -11.993 -1.886 9.412 1.00 95.94 447 ARG A CA 1
ATOM 3709 C C . ARG A 1 447 ? -11.567 -1.576 10.845 1.00 95.94 447 ARG A C 1
ATOM 3711 O O . ARG A 1 447 ? -12.370 -1.750 11.753 1.00 95.94 447 ARG A O 1
ATOM 3718 N N . LEU A 1 448 ? -10.347 -1.063 11.030 1.00 96.81 448 LEU A N 1
ATOM 3719 C CA . LEU A 1 448 ? -9.855 -0.658 12.349 1.00 96.81 448 LEU A CA 1
ATOM 3720 C C . LEU A 1 448 ? -10.744 0.426 12.973 1.00 96.81 448 LEU A C 1
ATOM 3722 O O . LEU A 1 448 ? -11.050 0.363 14.158 1.00 96.81 448 LEU A O 1
ATOM 3726 N N . PHE A 1 449 ? -11.190 1.398 12.175 1.00 96.50 449 PHE A N 1
ATOM 3727 C CA . PHE A 1 449 ? -12.096 2.443 12.641 1.00 96.50 449 PHE A CA 1
ATOM 3728 C C . PHE A 1 449 ? -13.418 1.864 13.157 1.00 96.50 449 PHE A C 1
ATOM 3730 O O . PHE A 1 449 ? -13.821 2.184 14.270 1.00 96.50 449 PHE A O 1
ATOM 3737 N N . ILE A 1 450 ? -14.046 0.957 12.403 1.00 95.81 450 ILE A N 1
ATOM 3738 C CA . ILE A 1 450 ? -15.258 0.240 12.830 1.00 95.81 450 ILE A CA 1
ATOM 3739 C C . ILE A 1 450 ? -15.004 -0.531 14.134 1.00 95.81 450 ILE A C 1
ATOM 3741 O O . ILE A 1 450 ? -15.796 -0.424 15.069 1.00 95.81 450 ILE A O 1
ATOM 3745 N N . ASP A 1 451 ? -13.893 -1.268 14.217 1.00 95.12 451 ASP A N 1
ATOM 3746 C CA . ASP A 1 451 ? -13.529 -2.064 15.396 1.00 95.12 451 ASP A CA 1
ATOM 3747 C C . ASP A 1 451 ? -13.300 -1.202 16.647 1.00 95.12 451 ASP A C 1
ATOM 3749 O O . ASP A 1 451 ? -13.613 -1.633 17.757 1.00 95.12 451 ASP A O 1
ATOM 3753 N N . LEU A 1 452 ? -12.780 0.018 16.488 1.00 95.06 452 LEU A N 1
ATOM 3754 C CA . LEU A 1 452 ? -12.605 0.974 17.582 1.00 95.06 452 LEU A CA 1
ATOM 3755 C C . LEU A 1 452 ? -13.929 1.625 17.985 1.00 95.06 452 LEU A C 1
ATOM 3757 O O . LEU A 1 452 ? -14.223 1.673 19.173 1.00 95.06 452 LEU A O 1
ATOM 3761 N N . LEU A 1 453 ? -14.763 2.064 17.035 1.00 93.19 453 LEU A N 1
ATOM 3762 C CA . LEU A 1 453 ? -16.086 2.627 17.345 1.00 93.19 453 LEU A CA 1
ATOM 3763 C C . LEU A 1 453 ? -16.969 1.625 18.107 1.00 93.19 453 LEU A C 1
ATOM 3765 O O . LEU A 1 453 ? -17.730 2.017 18.981 1.00 93.19 453 LEU A O 1
ATOM 3769 N N . LEU A 1 454 ? -16.842 0.327 17.814 1.00 89.44 454 LEU A N 1
ATOM 3770 C CA . LEU A 1 454 ? -17.553 -0.743 18.522 1.00 89.44 454 LEU A CA 1
ATOM 3771 C C . LEU A 1 454 ? -17.132 -0.918 19.989 1.00 89.44 454 LEU A C 1
ATOM 3773 O O . LEU A 1 454 ? -17.879 -1.540 20.745 1.00 89.44 454 LEU A O 1
ATOM 3777 N N . GLN A 1 455 ? -15.951 -0.426 20.379 1.00 89.25 455 GLN A N 1
ATOM 3778 C CA . GLN A 1 455 ? -15.431 -0.524 21.749 1.00 89.25 455 GLN A CA 1
ATOM 3779 C C . GLN A 1 455 ? -15.915 0.606 22.658 1.00 89.25 455 GLN A C 1
ATOM 3781 O O . GLN A 1 455 ? -15.806 0.474 23.873 1.00 89.25 455 GLN A O 1
ATOM 3786 N N . PHE A 1 456 ? -16.420 1.698 22.082 1.00 86.19 456 PHE A N 1
ATOM 3787 C CA . PHE A 1 456 ? -16.823 2.889 22.816 1.00 86.19 456 PHE A CA 1
ATOM 3788 C C . PHE A 1 456 ? -18.302 3.173 22.603 1.00 86.19 456 PHE A C 1
ATOM 3790 O O . PHE A 1 456 ? -18.789 3.384 21.491 1.00 86.19 456 PHE A O 1
ATOM 3797 N N . ASP A 1 457 ? -19.019 3.186 23.706 1.00 76.62 457 ASP A N 1
ATOM 3798 C CA . ASP A 1 457 ? -20.465 3.221 23.753 1.00 76.62 457 ASP A CA 1
ATOM 3799 C C . ASP A 1 457 ? -21.048 4.525 23.201 1.00 76.62 457 ASP A C 1
ATOM 3801 O O . ASP A 1 457 ? -22.019 4.510 22.441 1.00 76.62 457 ASP A O 1
ATOM 3805 N N . GLU A 1 458 ? -20.396 5.639 23.518 1.00 80.81 458 GLU A N 1
ATOM 3806 C CA . GLU A 1 458 ? -20.716 6.980 23.046 1.00 80.81 458 GLU A CA 1
ATOM 3807 C C . GLU A 1 458 ? -20.549 7.137 21.524 1.00 80.81 458 GLU A C 1
ATOM 3809 O O . GLU A 1 458 ? -21.149 8.021 20.911 1.00 80.81 458 GLU A O 1
ATOM 3814 N N . HIS A 1 459 ? -19.778 6.247 20.889 1.00 87.00 459 HIS A N 1
ATOM 3815 C CA . HIS A 1 459 ? -19.446 6.314 19.465 1.00 87.00 459 HIS A CA 1
ATOM 3816 C C . HIS A 1 459 ? -20.310 5.396 18.587 1.00 87.00 459 HIS A C 1
ATOM 3818 O O . HIS A 1 459 ? -20.164 5.392 17.361 1.00 87.00 459 HIS A O 1
ATOM 3824 N N . LEU A 1 460 ? -21.277 4.670 19.163 1.00 83.25 460 LEU A N 1
ATOM 3825 C CA . LEU A 1 460 ? -22.182 3.797 18.402 1.00 83.25 460 LEU A CA 1
ATOM 3826 C C . LEU A 1 460 ? -23.053 4.557 17.389 1.00 83.25 460 LEU A C 1
ATOM 3828 O O . LEU A 1 460 ? -23.336 4.033 16.312 1.00 83.25 460 LEU A O 1
ATOM 3832 N N . PHE A 1 461 ? -23.444 5.802 17.675 1.00 82.88 461 PHE A N 1
ATOM 3833 C CA . PHE A 1 461 ? -24.155 6.627 16.692 1.00 82.88 461 PHE A CA 1
ATOM 3834 C C . PHE A 1 461 ? -23.289 6.955 15.478 1.00 82.88 461 PHE A C 1
ATOM 3836 O O . PHE A 1 461 ? -23.764 6.861 14.346 1.00 82.88 461 PHE A O 1
ATOM 3843 N N . ILE A 1 462 ? -22.013 7.277 15.706 1.00 88.06 462 ILE A N 1
ATOM 3844 C CA . ILE A 1 462 ? -21.050 7.524 14.630 1.00 88.06 462 ILE A CA 1
ATOM 3845 C C . ILE A 1 462 ? -20.895 6.261 13.784 1.00 88.06 462 ILE A C 1
ATOM 3847 O O . ILE A 1 462 ? -20.887 6.345 12.561 1.00 88.06 462 ILE A O 1
ATOM 3851 N N . LEU A 1 463 ? -20.847 5.081 14.406 1.00 89.50 463 LEU A N 1
ATOM 3852 C CA . LEU A 1 463 ? -20.787 3.815 13.677 1.00 89.50 463 LEU A CA 1
ATOM 3853 C C . LEU A 1 463 ? -22.003 3.587 12.766 1.00 89.50 463 LEU A C 1
ATOM 3855 O O . LEU A 1 463 ? -21.837 3.100 11.651 1.00 89.50 463 LEU A O 1
ATOM 3859 N N . ILE A 1 464 ? -23.211 3.957 13.197 1.00 83.94 464 ILE A N 1
ATOM 3860 C CA . ILE A 1 464 ? -24.417 3.862 12.355 1.00 83.94 464 ILE A CA 1
ATOM 3861 C C . ILE A 1 464 ? -24.333 4.832 11.171 1.00 83.94 464 ILE A C 1
ATOM 3863 O O . ILE A 1 464 ? -24.703 4.472 10.054 1.00 83.94 464 ILE A O 1
ATOM 3867 N N . GLU A 1 465 ? -23.820 6.047 11.385 1.00 87.25 465 GLU A N 1
ATOM 3868 C CA . GLU A 1 465 ? -23.576 6.998 10.294 1.00 87.25 465 GLU A CA 1
ATOM 3869 C C . GLU A 1 465 ? -22.549 6.461 9.293 1.00 87.25 465 GLU A C 1
ATOM 3871 O O . GLU A 1 465 ? -22.783 6.531 8.087 1.00 87.25 465 GLU A O 1
ATOM 3876 N N . VAL A 1 466 ? -21.448 5.888 9.787 1.00 90.62 466 VAL A N 1
ATOM 3877 C CA . VAL A 1 466 ? -20.407 5.244 8.974 1.00 90.62 466 VAL A CA 1
ATOM 3878 C C . VAL A 1 466 ? -20.993 4.075 8.184 1.00 90.62 466 VAL A C 1
ATOM 3880 O O . VAL A 1 466 ? -20.751 3.968 6.986 1.00 90.62 466 VAL A O 1
ATOM 3883 N N . LEU A 1 467 ? -21.810 3.227 8.814 1.00 88.25 467 LEU A N 1
ATOM 3884 C CA . LEU A 1 467 ? -22.487 2.122 8.137 1.00 88.25 467 LEU A CA 1
ATOM 3885 C C . LEU A 1 467 ? -23.390 2.631 7.009 1.00 88.25 467 LEU A C 1
ATOM 3887 O O . LEU A 1 467 ? -23.322 2.117 5.898 1.00 88.25 467 LEU A O 1
ATOM 3891 N N . ARG A 1 468 ? -24.186 3.676 7.264 1.00 85.38 468 ARG A N 1
ATOM 3892 C CA . ARG A 1 468 ? -25.028 4.303 6.237 1.00 85.38 468 ARG A CA 1
ATOM 3893 C C . ARG A 1 468 ? -24.195 4.813 5.057 1.00 85.38 468 ARG A C 1
ATOM 3895 O O . ARG A 1 468 ? -24.535 4.542 3.914 1.00 85.38 468 ARG A O 1
ATOM 3902 N N . GLN A 1 469 ? -23.084 5.494 5.339 1.00 87.81 469 GLN A N 1
ATOM 3903 C CA . GLN A 1 469 ? -22.160 5.999 4.316 1.00 87.81 469 GLN A CA 1
ATOM 3904 C C . GLN A 1 469 ? -21.500 4.879 3.503 1.00 87.81 469 GLN A C 1
ATOM 3906 O O . GLN A 1 469 ? -21.157 5.095 2.347 1.00 87.81 469 GLN A O 1
ATOM 3911 N N . LEU A 1 470 ? -21.289 3.702 4.100 1.00 88.56 470 LEU A N 1
ATOM 3912 C CA . LEU A 1 470 ? -20.731 2.542 3.405 1.00 88.56 470 LEU A CA 1
ATOM 3913 C C . LEU A 1 470 ? -21.776 1.780 2.583 1.00 88.56 470 LEU A C 1
ATOM 3915 O O . LEU A 1 470 ? -21.392 1.134 1.611 1.00 88.56 470 LEU A O 1
ATOM 3919 N N . LEU A 1 471 ? -23.062 1.841 2.945 1.00 84.12 471 LEU A N 1
ATOM 3920 C CA . LEU A 1 471 ? -24.163 1.213 2.201 1.00 84.12 471 LEU A CA 1
ATOM 3921 C C . LEU A 1 471 ? -24.516 1.971 0.925 1.00 84.12 471 LEU A C 1
ATOM 3923 O O . LEU A 1 471 ? -24.787 1.343 -0.102 1.00 84.12 471 LEU A O 1
ATOM 3927 N N . ASP A 1 472 ? -24.421 3.298 0.957 1.00 79.94 472 ASP A N 1
ATOM 3928 C CA . ASP A 1 472 ? -24.558 4.124 -0.237 1.00 79.94 472 ASP A CA 1
ATOM 3929 C C . ASP A 1 472 ? -23.457 3.774 -1.245 1.00 79.94 472 ASP A C 1
ATOM 3931 O O . ASP A 1 472 ? -22.263 3.774 -0.930 1.00 79.94 472 ASP A O 1
ATOM 3935 N N . LYS A 1 473 ? -23.856 3.415 -2.471 1.00 71.19 473 LYS A N 1
ATOM 3936 C CA . LYS A 1 473 ? -22.897 3.134 -3.541 1.00 71.19 473 LYS A CA 1
ATOM 3937 C C . LYS A 1 473 ? -22.244 4.459 -3.952 1.00 71.19 473 LYS A C 1
ATOM 3939 O O . LYS A 1 473 ? -22.973 5.371 -4.339 1.00 71.19 473 LYS A O 1
ATOM 3944 N N . PRO A 1 474 ? -20.908 4.588 -3.872 1.00 72.81 474 PRO A N 1
ATOM 3945 C CA . PRO A 1 474 ? -20.249 5.827 -4.253 1.00 72.81 474 PRO A CA 1
ATOM 3946 C C . PRO A 1 474 ? -20.364 6.069 -5.763 1.00 72.81 474 PRO A C 1
ATOM 3948 O O . PRO A 1 474 ? -20.397 5.117 -6.552 1.00 72.81 474 PRO A O 1
ATOM 3951 N N . ASP A 1 475 ? -20.374 7.346 -6.150 1.00 67.00 475 ASP A N 1
ATOM 3952 C CA . ASP A 1 475 ? -20.221 7.777 -7.544 1.00 67.00 475 ASP A CA 1
ATOM 3953 C C . ASP A 1 475 ? -18.925 7.197 -8.152 1.00 67.00 475 ASP A C 1
ATOM 3955 O O . ASP A 1 475 ? -17.987 6.856 -7.423 1.00 67.00 475 ASP A O 1
ATOM 3959 N N . LEU A 1 476 ? -18.854 7.069 -9.485 1.00 62.72 476 LEU A N 1
ATOM 3960 C CA . LEU A 1 476 ? -17.702 6.458 -10.175 1.00 62.72 476 LEU A CA 1
ATOM 3961 C C . LEU A 1 476 ? -16.372 7.140 -9.833 1.00 62.72 476 LEU A C 1
ATOM 3963 O O . LEU A 1 476 ? -15.368 6.455 -9.659 1.00 62.72 476 LEU A O 1
ATOM 3967 N N . ASP A 1 477 ? -16.389 8.462 -9.687 1.00 62.47 477 ASP A N 1
ATOM 3968 C CA . ASP A 1 477 ? -15.244 9.283 -9.310 1.00 62.47 477 ASP A CA 1
ATOM 3969 C C . ASP A 1 477 ? -14.861 9.104 -7.831 1.00 62.47 477 ASP A C 1
ATOM 3971 O O . ASP A 1 477 ? -13.724 9.345 -7.469 1.00 62.47 477 ASP A O 1
ATOM 3975 N N . LYS A 1 478 ? -15.744 8.593 -6.965 1.00 67.31 478 LYS A N 1
ATOM 3976 C CA . LYS A 1 478 ? -15.550 8.513 -5.502 1.00 67.31 478 LYS A CA 1
ATOM 3977 C C . LYS A 1 478 ? -15.350 7.085 -4.987 1.00 67.31 478 LYS A C 1
ATOM 3979 O O . LYS A 1 478 ? -15.683 6.779 -3.838 1.00 67.31 478 LYS A O 1
ATOM 3984 N N . LYS A 1 479 ? -14.813 6.181 -5.806 1.00 72.25 479 LYS A N 1
ATOM 3985 C CA . LYS A 1 479 ? -14.537 4.790 -5.407 1.00 72.25 479 LYS A CA 1
ATOM 3986 C C . LYS A 1 479 ? -13.202 4.653 -4.658 1.00 72.25 479 LYS A C 1
ATOM 3988 O O . LYS A 1 479 ? -12.172 4.354 -5.246 1.00 72.25 479 LYS A O 1
ATOM 3993 N N . TYR A 1 480 ? -13.234 4.800 -3.332 1.00 78.94 480 TYR A N 1
ATOM 3994 C CA . TYR A 1 480 ? -12.062 4.589 -2.449 1.00 78.94 480 TYR A CA 1
ATOM 3995 C C . TYR A 1 480 ? -11.878 3.135 -1.996 1.00 78.94 480 TYR A C 1
ATOM 3997 O O . TYR A 1 480 ? -10.834 2.757 -1.465 1.00 78.94 480 TYR A O 1
ATOM 4005 N N . LEU A 1 481 ? -12.924 2.328 -2.155 1.00 82.38 481 LEU A N 1
ATOM 4006 C CA . LEU A 1 481 ? -12.971 0.915 -1.812 1.00 82.38 481 LEU A CA 1
ATOM 4007 C C . LEU A 1 481 ? -13.449 0.138 -3.033 1.00 82.38 481 LEU A C 1
ATOM 4009 O O . LEU A 1 481 ? -14.271 0.635 -3.803 1.00 82.38 481 LEU A O 1
ATOM 4013 N N . ARG A 1 482 ? -12.976 -1.102 -3.167 1.00 80.19 482 ARG A N 1
ATOM 4014 C CA . ARG A 1 482 ? -13.607 -2.065 -4.076 1.00 80.19 482 ARG A CA 1
ATOM 4015 C C . ARG A 1 482 ? -14.991 -2.429 -3.582 1.00 80.19 482 ARG A C 1
ATOM 4017 O O . ARG A 1 482 ? -15.244 -2.423 -2.374 1.00 80.19 482 ARG A O 1
ATOM 4024 N N . GLU A 1 483 ? -15.862 -2.821 -4.499 1.00 81.06 483 GLU A N 1
ATOM 4025 C CA . GLU A 1 483 ? -17.244 -3.137 -4.150 1.00 81.06 483 GLU A CA 1
ATOM 4026 C C . GLU A 1 483 ? -17.315 -4.344 -3.202 1.00 81.06 483 GLU A C 1
ATOM 4028 O O . GLU A 1 483 ? -18.030 -4.317 -2.199 1.00 81.06 483 GLU A O 1
ATOM 4033 N N . VAL A 1 484 ? -16.489 -5.366 -3.448 1.00 81.94 484 VAL A N 1
ATOM 4034 C CA . VAL A 1 484 ? -16.367 -6.546 -2.576 1.00 81.94 484 VAL A CA 1
ATOM 4035 C C . VAL A 1 484 ? -15.920 -6.147 -1.164 1.00 81.94 484 VAL A C 1
ATOM 4037 O O . VAL A 1 484 ? -16.506 -6.572 -0.170 1.00 81.94 484 VAL A O 1
ATOM 4040 N N . GLU A 1 485 ? -14.906 -5.287 -1.062 1.00 85.75 485 GLU A N 1
ATOM 4041 C CA . GLU A 1 485 ? -14.347 -4.828 0.216 1.00 85.75 485 GLU A CA 1
ATOM 4042 C C . GLU A 1 485 ? -15.338 -3.952 0.994 1.00 85.75 485 GLU A C 1
ATOM 4044 O O . GLU A 1 485 ? -15.470 -4.107 2.209 1.00 85.75 485 GLU A O 1
ATOM 4049 N N . ARG A 1 486 ? -16.086 -3.086 0.299 1.00 88.19 486 ARG A N 1
ATOM 4050 C CA . ARG A 1 486 ? -17.173 -2.280 0.872 1.00 88.19 486 ARG A CA 1
ATOM 4051 C C . ARG A 1 486 ? -18.254 -3.172 1.480 1.00 88.19 486 ARG A C 1
ATOM 4053 O O . ARG A 1 486 ? -18.597 -2.997 2.649 1.00 88.19 486 ARG A O 1
ATOM 4060 N N . LYS A 1 487 ? -18.727 -4.180 0.736 1.00 86.25 487 LYS A N 1
ATOM 4061 C CA . LYS A 1 487 ? -19.728 -5.144 1.227 1.00 86.25 487 LYS A CA 1
ATOM 4062 C C . LYS A 1 487 ? -19.236 -5.913 2.454 1.00 86.25 487 LYS A C 1
ATOM 4064 O O . LYS A 1 487 ? -19.982 -6.045 3.424 1.00 86.25 487 LYS A O 1
ATOM 4069 N N . MET A 1 488 ? -17.975 -6.352 2.454 1.00 88.06 488 MET A N 1
ATOM 4070 C CA . MET A 1 488 ? -17.361 -7.021 3.608 1.00 88.06 488 MET A CA 1
ATOM 4071 C C . MET A 1 488 ? -17.317 -6.121 4.852 1.00 88.06 488 MET A C 1
ATOM 4073 O O . MET A 1 488 ? -17.614 -6.590 5.952 1.00 88.06 488 MET A O 1
ATOM 4077 N N . LEU A 1 489 ? -16.979 -4.834 4.699 1.00 91.62 489 LEU A N 1
ATOM 4078 C CA . LEU A 1 489 ? -16.986 -3.871 5.807 1.00 91.62 489 LEU A CA 1
ATOM 4079 C C . LEU A 1 489 ? -18.396 -3.653 6.361 1.00 91.62 489 LEU A C 1
ATOM 4081 O O . LEU A 1 489 ? -18.563 -3.677 7.580 1.00 91.62 489 LEU A O 1
ATOM 4085 N N . CYS A 1 490 ? -19.405 -3.503 5.494 1.00 88.56 490 CYS A N 1
ATOM 4086 C CA . CYS A 1 490 ? -20.803 -3.391 5.916 1.00 88.56 490 CYS A CA 1
ATOM 4087 C C . CYS A 1 490 ? -21.229 -4.616 6.729 1.00 88.56 490 CYS A C 1
ATOM 4089 O O . CYS A 1 490 ? -21.691 -4.477 7.859 1.00 88.56 490 CYS A O 1
ATOM 4091 N N . GLN A 1 491 ? -21.006 -5.823 6.202 1.00 85.38 491 GLN A N 1
ATOM 4092 C CA . GLN A 1 491 ? -21.348 -7.071 6.890 1.00 85.38 491 GLN A CA 1
ATOM 4093 C C . GLN A 1 491 ? -20.633 -7.202 8.241 1.00 85.38 491 GLN A C 1
ATOM 4095 O O . GLN A 1 491 ? -21.246 -7.595 9.237 1.00 85.38 491 GLN A O 1
ATOM 4100 N N . HIS A 1 492 ? -19.347 -6.844 8.302 1.00 89.50 492 HIS A N 1
ATOM 4101 C CA . HIS A 1 492 ? -18.566 -6.846 9.540 1.00 89.50 492 HIS A CA 1
ATOM 4102 C C . HIS A 1 492 ? -19.113 -5.849 10.569 1.00 89.50 492 HIS A C 1
ATOM 4104 O O . HIS A 1 492 ? -19.314 -6.222 11.728 1.00 89.50 492 HIS A O 1
ATOM 4110 N N . ALA A 1 493 ? -19.404 -4.613 10.157 1.00 88.50 493 ALA A N 1
ATOM 4111 C CA . ALA A 1 493 ? -19.987 -3.588 11.019 1.00 88.50 493 ALA A CA 1
ATOM 4112 C C . ALA A 1 493 ? -21.352 -4.027 11.563 1.00 88.50 493 ALA A C 1
ATOM 4114 O O . ALA A 1 493 ? -21.555 -4.011 12.773 1.00 88.50 493 ALA A O 1
ATOM 4115 N N . ILE A 1 494 ? -22.251 -4.502 10.695 1.00 81.25 494 ILE A N 1
ATOM 4116 C CA . ILE A 1 494 ? -23.598 -4.967 11.059 1.00 81.25 494 ILE A CA 1
ATOM 4117 C C . ILE A 1 494 ? -23.523 -6.113 12.069 1.00 81.25 494 ILE A C 1
ATOM 4119 O O . ILE A 1 494 ? -24.131 -6.054 13.139 1.00 81.25 494 ILE A O 1
ATOM 4123 N N . LYS A 1 495 ? -22.744 -7.154 11.755 1.00 82.12 495 LYS A N 1
ATOM 4124 C CA . LYS A 1 495 ? -22.618 -8.356 12.587 1.00 82.12 495 LYS A CA 1
ATOM 4125 C C . LYS A 1 495 ? -22.093 -8.033 13.982 1.00 82.12 495 LYS A C 1
ATOM 4127 O O . LYS A 1 495 ? -22.587 -8.586 14.967 1.00 82.12 495 LYS A O 1
ATOM 4132 N N . ASN A 1 496 ? -21.081 -7.175 14.083 1.00 84.69 496 ASN A N 1
ATOM 4133 C CA . ASN A 1 496 ? -20.497 -6.838 15.377 1.00 84.69 496 ASN A CA 1
ATOM 4134 C C . ASN A 1 496 ? -21.319 -5.795 16.136 1.00 84.69 496 ASN A C 1
ATOM 4136 O O . ASN A 1 496 ? -21.466 -5.942 17.344 1.00 84.69 496 ASN A O 1
ATOM 4140 N N . LEU A 1 497 ? -21.956 -4.842 15.452 1.00 81.19 497 LEU A N 1
ATOM 4141 C CA . LEU A 1 497 ? -22.908 -3.920 16.071 1.00 81.19 497 LEU A CA 1
ATOM 4142 C C . LEU A 1 497 ? -24.086 -4.677 16.689 1.00 81.19 497 LEU A C 1
ATOM 4144 O O . LEU A 1 497 ? -24.413 -4.457 17.853 1.00 81.19 497 LEU A O 1
ATOM 4148 N N . PHE A 1 498 ? -24.648 -5.646 15.961 1.00 75.50 498 PHE A N 1
ATOM 4149 C CA . PHE A 1 498 ? -25.665 -6.552 16.489 1.00 75.50 498 PHE A CA 1
ATOM 4150 C C . PHE A 1 498 ? -25.183 -7.279 17.744 1.00 75.50 498 PHE A C 1
ATOM 4152 O O . PHE A 1 498 ? -25.888 -7.303 18.745 1.00 75.50 498 PHE A O 1
ATOM 4159 N N . ARG A 1 499 ? -23.974 -7.854 17.726 1.00 79.00 499 ARG A N 1
ATOM 4160 C CA . ARG A 1 499 ? -23.409 -8.541 18.900 1.00 79.00 499 ARG A CA 1
ATOM 4161 C C . ARG A 1 499 ? -23.233 -7.599 20.087 1.00 79.00 499 ARG A C 1
ATOM 4163 O O . ARG A 1 499 ? -23.552 -7.996 21.204 1.00 79.00 499 ARG A O 1
ATOM 4170 N N . THR A 1 500 ? -22.742 -6.383 19.860 1.00 80.00 500 THR A N 1
ATOM 4171 C CA . THR A 1 500 ? -22.533 -5.378 20.907 1.00 80.00 500 THR A CA 1
ATOM 4172 C C . THR A 1 500 ? -23.860 -4.950 21.521 1.00 80.00 500 THR A C 1
ATOM 4174 O O . THR A 1 500 ? -24.009 -5.008 22.740 1.00 80.00 500 THR A O 1
ATOM 4177 N N . ILE A 1 501 ? -24.857 -4.604 20.703 1.00 73.06 501 ILE A N 1
ATOM 4178 C CA . ILE A 1 501 ? -26.185 -4.221 21.198 1.00 73.06 501 ILE A CA 1
ATOM 4179 C C . ILE A 1 501 ? -26.861 -5.419 21.868 1.00 73.06 501 ILE A C 1
ATOM 4181 O O . ILE A 1 501 ? -27.333 -5.283 22.987 1.00 73.06 501 ILE A O 1
ATOM 4185 N N . LYS A 1 502 ? -26.839 -6.614 21.264 1.00 71.75 502 LYS A N 1
ATOM 4186 C CA . LYS A 1 502 ? -27.406 -7.834 21.858 1.00 71.75 502 LYS A CA 1
ATOM 4187 C C . LYS A 1 502 ? -26.796 -8.143 23.219 1.00 71.75 502 LYS A C 1
ATOM 4189 O O . LYS A 1 502 ? -27.542 -8.489 24.123 1.00 71.75 502 LYS A O 1
ATOM 4194 N N . LYS A 1 503 ? -25.478 -8.002 23.394 1.00 73.25 503 LYS A N 1
ATOM 4195 C CA . LYS A 1 503 ? -24.836 -8.133 24.711 1.00 73.25 503 LYS A CA 1
ATOM 4196 C C . LYS A 1 503 ? -25.384 -7.098 25.690 1.00 73.25 503 LYS A C 1
ATOM 4198 O O . LYS A 1 503 ? -25.824 -7.480 26.759 1.00 73.25 503 LYS A O 1
ATOM 4203 N N . LYS A 1 504 ? -25.426 -5.817 25.323 1.00 69.12 504 LYS A N 1
ATOM 4204 C CA . LYS A 1 504 ? -25.919 -4.745 26.209 1.00 69.12 504 LYS A CA 1
ATOM 4205 C C . LYS A 1 504 ? -27.390 -4.887 26.577 1.00 69.12 504 LYS A C 1
ATOM 4207 O O . LYS A 1 504 ? -27.776 -4.593 27.701 1.00 69.12 504 LYS A O 1
ATOM 4212 N N . VAL A 1 505 ? -28.193 -5.345 25.624 1.00 63.84 505 VAL A N 1
ATOM 4213 C CA . VAL A 1 505 ? -29.596 -5.669 25.830 1.00 63.84 505 VAL A CA 1
ATOM 4214 C C . VAL A 1 505 ? -29.670 -6.899 26.741 1.00 63.84 505 VAL A C 1
ATOM 4216 O O . VAL A 1 505 ? -30.175 -6.790 27.840 1.00 63.84 505 VAL A O 1
ATOM 4219 N N . LEU A 1 506 ? -29.085 -8.045 26.400 1.00 56.41 506 LEU A N 1
ATOM 4220 C CA . LEU A 1 506 ? -29.233 -9.279 27.189 1.00 56.41 506 LEU A CA 1
ATOM 4221 C C . LEU A 1 506 ? -28.533 -9.293 28.562 1.00 56.41 506 LEU A C 1
ATOM 4223 O O . LEU A 1 506 ? -28.960 -10.058 29.418 1.00 56.41 506 LEU A O 1
ATOM 4227 N N . LEU A 1 507 ? -27.496 -8.481 28.793 1.00 48.88 507 LEU A N 1
ATOM 4228 C CA . LEU A 1 507 ? -26.727 -8.471 30.050 1.00 48.88 507 LEU A CA 1
ATOM 4229 C C . LEU A 1 507 ? -27.438 -7.788 31.228 1.00 48.88 507 LEU A C 1
ATOM 4231 O O . LEU A 1 507 ? -26.968 -7.918 32.351 1.00 48.88 507 LEU A O 1
ATOM 4235 N N . LYS A 1 508 ? -28.551 -7.080 31.008 1.00 51.34 508 LYS A N 1
ATOM 4236 C CA . LYS A 1 508 ? -29.329 -6.464 32.097 1.00 51.34 508 LYS A CA 1
ATOM 4237 C C . LYS A 1 508 ? -30.493 -7.375 32.486 1.00 51.34 508 LYS A C 1
ATOM 4239 O O . LYS A 1 508 ? -31.354 -7.644 31.635 1.00 51.34 508 LYS A O 1
ATOM 4244 N N . THR A 1 509 ? -30.500 -7.854 33.734 1.00 47.62 509 THR A N 1
ATOM 4245 C CA . THR A 1 509 ? -31.627 -8.591 34.334 1.00 47.62 509 THR A CA 1
ATOM 4246 C C . THR A 1 509 ? -32.826 -7.658 34.544 1.00 47.62 509 THR A C 1
ATOM 4248 O O . THR A 1 509 ? -32.691 -6.438 34.447 1.00 47.62 509 THR A O 1
ATOM 4251 N N . ARG A 1 510 ? -34.021 -8.204 34.815 1.00 45.34 510 ARG A N 1
ATOM 4252 C CA . ARG A 1 510 ? -35.220 -7.396 35.114 1.00 45.34 510 ARG A CA 1
ATOM 4253 C C . ARG A 1 510 ? -34.970 -6.414 36.274 1.00 45.34 510 ARG A C 1
ATOM 4255 O O . ARG A 1 510 ? -35.337 -5.250 36.159 1.00 45.34 510 ARG A O 1
ATOM 4262 N N . ASP A 1 511 ? -34.232 -6.847 37.293 1.00 46.78 511 ASP A N 1
ATOM 4263 C CA . ASP A 1 511 ? -33.892 -6.048 38.479 1.00 46.78 511 ASP A CA 1
ATOM 4264 C C . ASP A 1 511 ? -32.854 -4.945 38.192 1.00 46.78 511 ASP A C 1
ATOM 4266 O O . ASP A 1 511 ? -32.856 -3.898 38.844 1.00 46.78 511 ASP A O 1
ATOM 4270 N N . ASP A 1 512 ? -31.968 -5.148 37.208 1.00 50.22 512 ASP A N 1
ATOM 4271 C CA . ASP A 1 512 ? -31.016 -4.122 36.750 1.00 50.22 512 ASP A CA 1
ATOM 4272 C C . ASP A 1 512 ? -31.720 -3.031 35.939 1.00 50.22 512 ASP A C 1
ATOM 4274 O O . ASP A 1 512 ? -31.366 -1.857 36.031 1.00 50.22 512 ASP A O 1
ATOM 4278 N N . ILE A 1 513 ? -32.740 -3.415 35.165 1.00 48.06 513 ILE A N 1
ATOM 4279 C CA . ILE A 1 513 ? -33.584 -2.502 34.386 1.00 48.06 513 ILE A CA 1
ATOM 4280 C C . ILE A 1 513 ? -34.446 -1.646 35.319 1.00 48.06 513 ILE A C 1
ATOM 4282 O O . ILE A 1 513 ? -34.601 -0.452 35.076 1.00 48.06 513 ILE A O 1
ATOM 4286 N N . GLU A 1 514 ? -34.978 -2.228 36.394 1.00 47.09 514 GLU A N 1
ATOM 4287 C CA . GLU A 1 514 ? -35.731 -1.497 37.418 1.00 47.09 514 GLU A CA 1
ATOM 4288 C C . GLU A 1 514 ? -34.820 -0.518 38.183 1.00 47.09 514 GLU A C 1
ATOM 4290 O O . GLU A 1 514 ? -35.157 0.660 38.313 1.00 47.09 514 GLU A O 1
ATOM 4295 N N . ARG A 1 515 ? -33.612 -0.943 38.590 1.00 50.12 515 ARG A N 1
ATOM 4296 C CA . ARG A 1 515 ? -32.614 -0.060 39.228 1.00 50.12 515 ARG A CA 1
ATOM 4297 C C . ARG A 1 515 ? -32.101 1.051 38.312 1.00 50.12 515 ARG A C 1
ATOM 4299 O O . ARG A 1 515 ? -31.907 2.173 38.778 1.00 50.12 515 ARG A O 1
ATOM 4306 N N . GLU A 1 516 ? -31.883 0.778 37.027 1.00 48.53 516 GLU A N 1
ATOM 4307 C CA . GLU A 1 516 ? -31.516 1.811 36.055 1.00 48.53 516 GLU A CA 1
ATOM 4308 C C . GLU A 1 516 ? -32.675 2.732 35.700 1.00 48.53 516 GLU A C 1
ATOM 4310 O O . GLU A 1 516 ? -32.448 3.924 35.546 1.00 48.53 516 GLU A O 1
ATOM 4315 N N . GLY A 1 517 ? -33.902 2.221 35.593 1.00 45.34 517 GLY A N 1
ATOM 4316 C CA . GLY A 1 517 ? -35.091 3.047 35.407 1.00 45.34 517 GLY A CA 1
ATOM 4317 C C . GLY A 1 517 ? -35.229 4.059 36.542 1.00 45.34 517 GLY A C 1
ATOM 4318 O O . GLY A 1 517 ? -35.407 5.246 36.286 1.00 45.34 517 GLY A O 1
ATOM 4319 N N . ILE A 1 518 ? -35.027 3.614 37.786 1.00 49.12 518 ILE A N 1
ATOM 4320 C CA . ILE A 1 518 ? -34.999 4.480 38.972 1.00 49.12 518 ILE A CA 1
ATOM 4321 C C . ILE A 1 518 ? -33.815 5.462 38.916 1.00 49.12 518 ILE A C 1
ATOM 4323 O O . ILE A 1 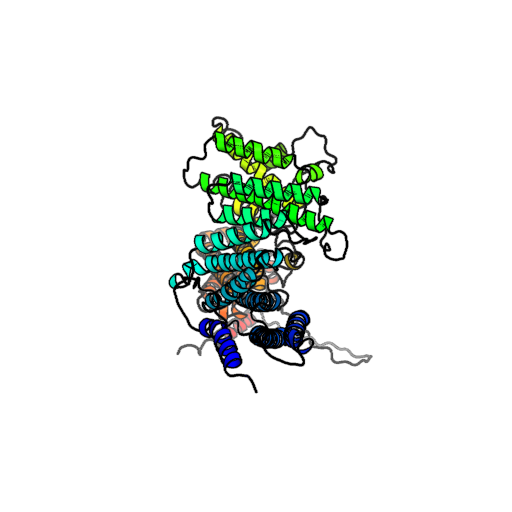518 ? -34.022 6.652 39.141 1.00 49.12 518 ILE A O 1
ATOM 4327 N N . LYS A 1 519 ? -32.603 5.011 38.547 1.00 47.12 519 LYS A N 1
ATOM 4328 C CA . LYS A 1 519 ? -31.429 5.892 38.386 1.00 47.12 519 LYS A CA 1
ATOM 4329 C C . LYS A 1 519 ? -31.628 6.961 37.314 1.00 47.12 519 LYS A C 1
ATOM 4331 O O . LYS A 1 519 ? -31.339 8.114 37.590 1.00 47.12 519 LYS A O 1
ATOM 4336 N N . ILE A 1 520 ? -32.146 6.602 36.139 1.00 44.75 520 ILE A N 1
ATOM 4337 C CA . ILE A 1 520 ? -32.436 7.518 35.025 1.00 44.75 520 ILE A CA 1
ATOM 4338 C C . ILE A 1 520 ? -33.491 8.538 35.448 1.00 44.75 520 ILE A C 1
ATOM 4340 O O . ILE A 1 520 ? -33.347 9.715 35.147 1.00 44.75 520 ILE A O 1
ATOM 4344 N N . ILE A 1 521 ? -34.528 8.114 36.176 1.00 45.56 521 ILE A N 1
ATOM 4345 C CA . ILE A 1 521 ? -35.543 9.027 36.717 1.00 45.56 521 ILE A CA 1
ATOM 4346 C C . ILE A 1 521 ? -34.927 9.975 37.763 1.00 45.56 521 ILE A C 1
ATOM 4348 O O . ILE A 1 521 ? -35.298 11.145 37.803 1.00 45.56 521 ILE A O 1
ATOM 4352 N N . SER A 1 522 ? -33.960 9.507 38.564 1.00 42.25 522 SER A N 1
ATOM 4353 C CA . SER A 1 522 ? -33.268 10.320 39.579 1.00 42.25 522 SER A CA 1
ATOM 4354 C C . SER A 1 522 ? -32.127 11.203 39.046 1.00 42.25 522 SER A C 1
ATOM 4356 O O . SER A 1 522 ? -31.851 12.238 39.636 1.00 42.25 522 SER A O 1
ATOM 4358 N N . SER A 1 523 ? -31.473 10.835 37.938 1.00 40.47 523 SER A N 1
ATOM 4359 C CA . SER A 1 523 ? -30.321 11.547 37.360 1.00 40.47 523 SER A CA 1
ATOM 4360 C C . SER A 1 523 ? -30.716 12.602 36.326 1.00 40.47 523 SER A C 1
ATOM 4362 O O . SER A 1 523 ? -29.851 13.241 35.742 1.00 40.47 523 SER A O 1
ATOM 4364 N N . ILE A 1 524 ? -32.013 12.802 36.072 1.00 43.91 524 ILE A N 1
ATOM 4365 C CA . ILE A 1 524 ? -32.501 13.891 35.209 1.00 43.91 524 ILE A CA 1
ATOM 4366 C C . ILE A 1 524 ? -32.176 15.280 35.801 1.00 43.91 524 ILE A C 1
ATOM 4368 O O . ILE A 1 524 ? -32.195 16.257 35.057 1.00 43.91 524 ILE A O 1
ATOM 4372 N N . ASP A 1 525 ? -31.800 15.366 37.084 1.00 37.53 525 ASP A N 1
ATOM 4373 C CA . ASP A 1 525 ? -31.310 16.603 37.708 1.00 37.53 525 ASP A CA 1
ATOM 4374 C C . ASP A 1 525 ? -29.777 16.810 37.611 1.00 37.53 525 ASP A C 1
ATOM 4376 O O . ASP A 1 525 ? -29.322 17.928 37.847 1.00 37.53 525 ASP A O 1
ATOM 4380 N N . GLU A 1 526 ? -28.955 15.822 37.209 1.00 38.69 526 GLU A N 1
ATOM 4381 C CA . GLU A 1 526 ? -27.484 15.976 37.198 1.00 38.69 526 GLU A CA 1
ATOM 4382 C C . GLU A 1 526 ? -26.792 15.411 35.937 1.00 38.69 526 GLU A C 1
ATOM 4384 O O . GLU A 1 526 ? -27.057 14.304 35.479 1.00 38.69 526 GLU A O 1
ATOM 4389 N N . ASN A 1 527 ? -25.872 16.214 35.386 1.00 40.56 527 ASN A N 1
ATOM 4390 C CA . ASN A 1 527 ? -25.162 16.125 34.094 1.00 40.56 527 ASN A CA 1
ATOM 4391 C C . ASN A 1 527 ? -24.267 14.878 33.843 1.00 40.56 527 ASN A C 1
ATOM 4393 O O . ASN A 1 527 ? -23.232 14.987 33.178 1.00 40.56 527 ASN A O 1
ATOM 4397 N N . ASP A 1 528 ? -24.612 13.685 34.322 1.00 34.19 528 ASP A N 1
ATOM 4398 C CA . ASP A 1 528 ? -23.734 12.516 34.199 1.00 34.19 528 ASP A CA 1
ATOM 4399 C C . ASP A 1 528 ? -23.985 11.712 32.904 1.00 34.19 528 ASP A C 1
ATOM 4401 O O . ASP A 1 528 ? -25.036 11.108 32.684 1.00 34.19 528 ASP A O 1
ATOM 4405 N N . THR A 1 529 ? -23.000 11.727 32.002 1.00 36.78 529 THR A N 1
ATOM 4406 C CA . THR A 1 529 ? -23.073 11.231 30.609 1.00 36.78 529 THR A CA 1
ATOM 4407 C C . THR A 1 529 ? -22.431 9.852 30.408 1.00 36.78 529 THR A C 1
ATOM 4409 O O . THR A 1 529 ? -22.164 9.443 29.278 1.00 36.78 529 THR A O 1
ATOM 4412 N N . THR A 1 530 ? -22.177 9.104 31.482 1.00 35.09 530 THR A N 1
ATOM 4413 C CA . THR A 1 530 ? -21.258 7.951 31.449 1.00 35.09 530 THR A CA 1
ATOM 4414 C C . THR A 1 530 ? -21.910 6.562 31.409 1.00 35.09 530 THR A C 1
ATOM 4416 O O . THR A 1 530 ? -21.204 5.572 31.236 1.00 35.09 530 THR A O 1
ATOM 4419 N N . ASN A 1 531 ? -23.242 6.448 31.458 1.00 40.53 531 ASN A N 1
ATOM 4420 C CA . ASN A 1 531 ? -23.951 5.181 31.233 1.00 40.53 531 ASN A CA 1
ATOM 4421 C C . ASN A 1 531 ? -24.852 5.279 30.004 1.00 40.53 531 ASN A C 1
ATOM 4423 O O . ASN A 1 531 ? -25.616 6.234 29.871 1.00 40.53 531 ASN A O 1
ATOM 4427 N N . VAL A 1 532 ? -24.793 4.283 29.111 1.00 47.22 532 VAL A N 1
ATOM 4428 C CA . VAL A 1 532 ? -25.681 4.196 27.941 1.00 47.22 532 VAL A CA 1
ATOM 4429 C C . VAL A 1 532 ? -27.122 4.127 28.417 1.00 47.22 532 VAL A C 1
ATOM 4431 O O . VAL A 1 532 ? -27.634 3.061 28.766 1.00 47.22 532 VAL A O 1
ATOM 4434 N N . SER A 1 533 ? -27.770 5.285 28.441 1.00 56.16 533 SER A N 1
ATOM 4435 C CA . SER A 1 533 ? -29.148 5.411 28.866 1.00 56.16 533 SER A CA 1
ATOM 4436 C C . SER A 1 533 ? -30.037 4.638 27.888 1.00 56.16 533 SER A C 1
ATOM 4438 O O . SER A 1 533 ? -29.816 4.619 26.674 1.00 56.16 533 SER A O 1
ATOM 4440 N N . LEU A 1 534 ? -31.057 3.961 28.411 1.00 53.66 534 LEU A N 1
ATOM 4441 C CA . LEU A 1 534 ? -32.034 3.212 27.617 1.00 53.66 534 LEU A CA 1
ATOM 4442 C C . LEU A 1 534 ? -32.616 3.996 26.405 1.00 53.66 534 LEU A C 1
ATOM 4444 O O . LEU A 1 534 ? -32.829 3.372 25.361 1.00 53.66 534 LEU A O 1
ATOM 4448 N N . PRO A 1 535 ? -32.811 5.335 26.469 1.00 60.91 535 PRO A N 1
ATOM 4449 C CA . PRO A 1 535 ? -33.175 6.160 25.311 1.00 60.91 535 PRO A CA 1
ATOM 4450 C C . PRO A 1 535 ? -32.189 6.091 24.133 1.00 60.91 535 PRO A C 1
ATOM 4452 O O . PRO A 1 535 ? -32.619 6.039 22.981 1.00 60.91 535 PRO A O 1
ATOM 4455 N N . ILE A 1 536 ? -30.879 6.023 24.398 1.00 61.00 536 ILE A N 1
ATOM 4456 C CA . ILE A 1 536 ? -29.842 5.933 23.357 1.00 61.00 536 ILE A CA 1
ATOM 4457 C C . ILE A 1 536 ? -29.928 4.589 22.624 1.00 61.00 536 ILE A C 1
ATOM 4459 O O . ILE A 1 536 ? -29.884 4.549 21.394 1.00 61.00 536 ILE A O 1
ATOM 4463 N N . LEU A 1 537 ? -30.110 3.481 23.354 1.00 61.72 537 LEU A N 1
ATOM 4464 C CA . LEU A 1 537 ? -30.274 2.148 22.753 1.00 61.72 537 LEU A CA 1
ATOM 4465 C C . LEU A 1 537 ? -31.536 2.056 21.888 1.00 61.72 537 LEU A C 1
ATOM 4467 O O . LEU A 1 537 ? -31.523 1.403 20.842 1.00 61.72 537 LEU A O 1
ATOM 4471 N N . PHE A 1 538 ? -32.611 2.727 22.298 1.00 66.56 538 PHE A N 1
ATOM 4472 C CA . PHE A 1 538 ? -33.847 2.806 21.528 1.00 66.56 538 PHE A CA 1
ATOM 4473 C C . PHE A 1 538 ? -33.663 3.595 20.224 1.00 66.56 538 PHE A C 1
ATOM 4475 O O . PHE A 1 538 ? -34.023 3.110 19.150 1.00 66.56 538 PHE A O 1
ATOM 4482 N N . GLU A 1 539 ? -33.030 4.769 20.282 1.00 68.25 539 GLU A N 1
ATOM 4483 C CA . GLU A 1 539 ? -32.748 5.572 19.087 1.00 68.25 539 GLU A CA 1
ATOM 4484 C C . GLU A 1 539 ? -31.815 4.837 18.108 1.00 68.25 539 GLU A C 1
ATOM 4486 O O . GLU A 1 539 ? -32.056 4.828 16.897 1.00 68.25 539 GLU A O 1
ATOM 4491 N N . ILE A 1 540 ? -30.785 4.161 18.629 1.00 68.62 540 ILE A N 1
ATOM 4492 C CA . ILE A 1 540 ? -29.902 3.278 17.856 1.00 68.62 540 ILE A CA 1
ATOM 4493 C C . ILE A 1 540 ? -30.712 2.182 17.152 1.00 68.62 540 ILE A C 1
ATOM 4495 O O . ILE A 1 540 ? -30.509 1.939 15.962 1.00 68.62 540 ILE A O 1
ATOM 4499 N N . SER A 1 541 ? -31.660 1.559 17.854 1.00 67.94 541 SER A N 1
ATOM 4500 C CA . SER A 1 541 ? -32.494 0.481 17.310 1.00 67.94 541 SER A CA 1
ATOM 4501 C C . SER A 1 541 ? -33.435 0.968 16.208 1.00 67.94 541 SER A C 1
ATOM 4503 O O . SER A 1 541 ? -33.562 0.301 15.184 1.00 67.94 541 SER A O 1
ATOM 4505 N N . ILE A 1 542 ? -34.026 2.161 16.349 1.00 68.62 542 ILE A N 1
ATOM 4506 C CA . ILE A 1 542 ? -34.836 2.789 15.289 1.00 68.62 542 ILE A CA 1
ATOM 4507 C C . ILE A 1 542 ? -33.982 3.093 14.058 1.00 68.62 542 ILE A C 1
ATOM 4509 O O . ILE A 1 542 ? -34.388 2.806 12.929 1.00 68.62 542 ILE A O 1
ATOM 4513 N N . LYS A 1 543 ? -32.800 3.689 14.252 1.00 74.25 543 LYS A N 1
ATOM 4514 C CA . LYS A 1 543 ? -31.896 4.004 13.140 1.00 74.25 543 LYS A CA 1
ATOM 4515 C C . LYS A 1 543 ? -31.454 2.735 12.416 1.00 74.25 543 LYS A C 1
ATOM 4517 O O . LYS A 1 543 ? -31.430 2.738 11.190 1.00 74.25 543 LYS A O 1
ATOM 4522 N N . LEU A 1 544 ? -31.177 1.658 13.150 1.00 70.88 544 LEU A N 1
ATOM 4523 C CA . LEU A 1 544 ? -30.859 0.354 12.574 1.00 70.88 544 LEU A CA 1
ATOM 4524 C C . LEU A 1 544 ? -32.032 -0.248 11.808 1.00 70.88 544 LEU A C 1
ATOM 4526 O O . LEU A 1 544 ? -31.838 -0.659 10.672 1.00 70.88 544 LEU A O 1
ATOM 4530 N N . TYR A 1 545 ? -33.238 -0.236 12.375 1.00 69.88 545 TYR A N 1
ATOM 4531 C CA . TYR A 1 545 ? -34.440 -0.727 11.700 1.00 69.88 545 TYR A CA 1
ATOM 4532 C C . TYR A 1 545 ? -34.688 -0.015 10.366 1.00 69.88 545 TYR A C 1
ATOM 4534 O O . TYR A 1 545 ? -34.866 -0.655 9.332 1.00 69.88 545 TYR A O 1
ATOM 4542 N N . ASN A 1 546 ? -34.628 1.320 10.362 1.00 73.75 546 ASN A N 1
ATOM 4543 C CA . ASN A 1 546 ? -34.797 2.107 9.139 1.00 73.75 546 ASN A CA 1
ATOM 4544 C C . ASN A 1 546 ? -33.736 1.776 8.084 1.00 73.75 546 ASN A C 1
ATOM 4546 O O . ASN A 1 546 ? -33.996 1.839 6.887 1.00 73.75 546 ASN A O 1
ATOM 4550 N N . LEU A 1 547 ? -32.533 1.439 8.530 1.00 74.00 547 LEU A N 1
ATOM 4551 C CA . LEU A 1 547 ? -31.397 1.153 7.673 1.00 74.00 547 LEU A CA 1
ATOM 4552 C C . LEU A 1 547 ? -31.477 -0.285 7.115 1.00 74.00 547 LEU A C 1
ATOM 4554 O O . LEU A 1 547 ? -31.222 -0.473 5.933 1.00 74.00 547 LEU A O 1
ATOM 4558 N N . ILE A 1 548 ? -31.983 -1.257 7.884 1.00 67.75 548 ILE A N 1
ATOM 4559 C CA . ILE A 1 548 ? -32.346 -2.601 7.388 1.00 67.75 548 ILE A CA 1
ATOM 4560 C C . ILE A 1 548 ? -33.439 -2.509 6.328 1.00 67.75 548 ILE A C 1
ATOM 4562 O O . ILE A 1 548 ? -33.301 -3.062 5.239 1.00 67.75 548 ILE A O 1
ATOM 4566 N N . LYS A 1 549 ? -34.504 -1.758 6.632 1.00 71.25 549 LYS A N 1
ATOM 4567 C CA . LYS A 1 549 ? -35.647 -1.569 5.735 1.00 71.25 549 LYS A CA 1
ATOM 4568 C C . LYS A 1 549 ? -35.234 -1.007 4.372 1.00 71.25 549 LYS A C 1
ATOM 4570 O O . LYS A 1 549 ? -35.835 -1.363 3.364 1.00 71.25 549 LYS A O 1
ATOM 4575 N N . ASN A 1 550 ? -34.234 -0.127 4.344 1.00 77.75 550 ASN A N 1
ATOM 4576 C CA . ASN A 1 550 ? -33.804 0.546 3.121 1.00 77.75 550 ASN A CA 1
ATOM 4577 C C . ASN A 1 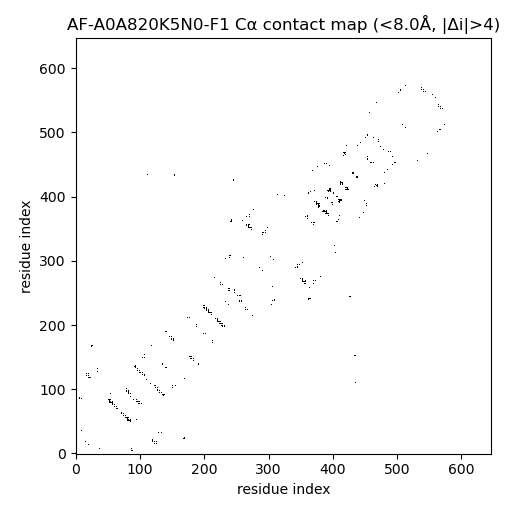550 ? -32.778 -0.249 2.290 1.00 77.75 550 ASN A C 1
ATOM 4579 O O . ASN A 1 550 ? -32.626 0.070 1.116 1.00 77.75 550 ASN A O 1
ATOM 4583 N N . TYR A 1 551 ? -32.089 -1.247 2.862 1.00 75.56 551 TYR A N 1
ATOM 4584 C CA . TYR A 1 551 ? -31.027 -2.009 2.173 1.00 75.56 551 TYR A CA 1
ATOM 4585 C C . TYR A 1 551 ? -31.104 -3.525 2.455 1.00 75.56 551 TYR A C 1
ATOM 4587 O O . TYR A 1 551 ? -30.116 -4.110 2.914 1.00 75.56 551 TYR A O 1
ATOM 4595 N N . PRO A 1 552 ? -32.258 -4.185 2.236 1.00 69.94 552 PRO A N 1
ATOM 4596 C CA . PRO A 1 552 ? -32.525 -5.553 2.696 1.00 69.94 552 PRO A CA 1
ATOM 4597 C C . PRO A 1 552 ? -31.493 -6.592 2.223 1.00 69.94 552 PRO A C 1
ATOM 4599 O O . PRO A 1 552 ? -31.222 -7.557 2.939 1.00 69.94 552 PRO A O 1
ATOM 4602 N N . GLU A 1 553 ? -30.852 -6.383 1.071 1.00 73.75 553 GLU A N 1
ATOM 4603 C CA . GLU A 1 553 ? -29.824 -7.260 0.499 1.00 73.75 553 GLU A CA 1
ATOM 4604 C C . GLU A 1 553 ? -28.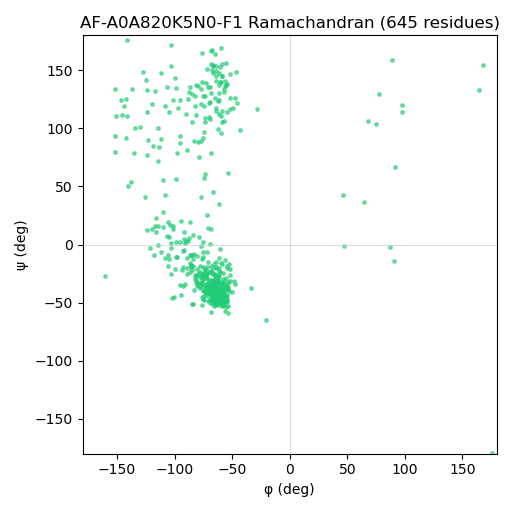579 -7.441 1.388 1.00 73.75 553 GLU A C 1
ATOM 4606 O O . GLU A 1 553 ? -27.892 -8.458 1.295 1.00 73.75 553 GLU A O 1
ATOM 4611 N N . PHE A 1 554 ? -28.297 -6.500 2.295 1.00 68.69 554 PHE A N 1
ATOM 4612 C CA . PHE A 1 554 ? -27.190 -6.611 3.252 1.00 68.69 554 PHE A CA 1
ATOM 4613 C C . PHE A 1 554 ? -27.574 -7.353 4.545 1.00 68.69 554 PHE A C 1
ATOM 4615 O O . PHE A 1 554 ? -26.690 -7.670 5.348 1.00 68.69 554 PHE A O 1
ATOM 4622 N N . TYR A 1 555 ? -28.867 -7.649 4.743 1.00 66.88 555 TYR A N 1
ATOM 4623 C CA . TYR A 1 555 ? -29.435 -8.103 6.020 1.00 66.88 555 TYR A CA 1
ATOM 4624 C C . TYR A 1 555 ? -30.130 -9.467 5.977 1.00 66.88 555 TYR A C 1
ATOM 4626 O O . TYR A 1 555 ? -30.495 -9.960 7.043 1.00 66.88 555 TYR A O 1
ATOM 4634 N N . GLN A 1 556 ? -30.240 -10.118 4.811 1.00 56.69 556 GLN A N 1
ATOM 4635 C CA . GLN A 1 556 ? -30.975 -11.386 4.611 1.00 56.69 556 GLN A CA 1
ATOM 4636 C C . GLN A 1 556 ? -30.566 -12.548 5.545 1.00 56.69 556 GLN A C 1
ATOM 4638 O O . GLN A 1 556 ? -31.324 -13.497 5.721 1.00 56.69 556 GLN A O 1
ATOM 4643 N N . HIS A 1 557 ? -29.391 -12.485 6.181 1.00 54.91 557 HIS A N 1
ATOM 4644 C CA . HIS A 1 557 ? -28.908 -13.495 7.140 1.00 54.91 557 HIS A CA 1
ATOM 4645 C C . HIS A 1 557 ? -28.645 -12.942 8.544 1.00 54.91 557 HIS A C 1
ATOM 4647 O O . HIS A 1 557 ? -27.978 -13.569 9.372 1.00 54.91 557 HIS A O 1
ATOM 4653 N N . SER A 1 558 ? -29.116 -11.732 8.819 1.00 57.41 558 SER A N 1
ATOM 4654 C CA . SER A 1 558 ? -28.868 -11.043 10.072 1.00 57.41 558 SER A CA 1
ATOM 4655 C C . SER A 1 558 ? -30.098 -11.164 10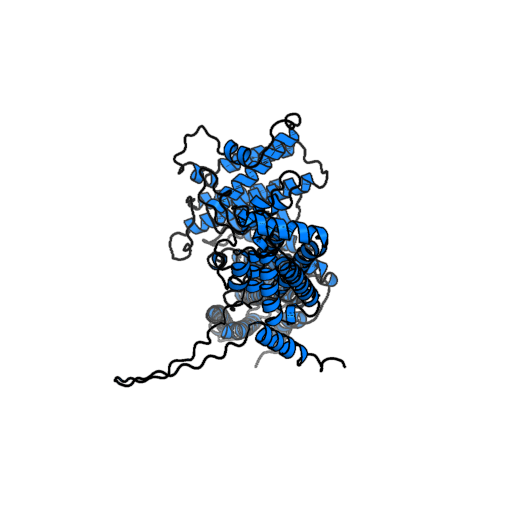.975 1.00 57.41 558 SER A C 1
ATOM 4657 O O . SER A 1 558 ? -31.193 -10.784 10.587 1.00 57.41 558 SER A O 1
ATOM 4659 N N . ARG A 1 559 ? -29.943 -11.678 12.204 1.00 62.03 559 ARG A N 1
ATOM 4660 C CA . ARG A 1 559 ? -31.030 -11.736 13.211 1.00 62.03 559 ARG A CA 1
ATOM 4661 C C . ARG A 1 559 ? -31.378 -10.345 13.778 1.00 62.03 559 ARG A C 1
ATOM 4663 O O . ARG A 1 559 ? -31.790 -10.243 14.929 1.00 62.03 559 ARG A O 1
ATOM 4670 N N . LEU A 1 560 ? -31.130 -9.261 13.031 1.00 62.50 560 LEU A N 1
ATOM 4671 C CA . LEU A 1 560 ? -31.288 -7.893 13.532 1.00 62.50 560 LEU A CA 1
ATOM 4672 C C . LEU A 1 560 ? -32.747 -7.553 13.850 1.00 62.50 560 LEU A C 1
ATOM 4674 O O . LEU A 1 560 ? -32.970 -6.843 14.828 1.00 62.50 560 LEU A O 1
ATOM 4678 N N . ASP A 1 561 ? -33.709 -8.086 13.097 1.00 62.72 561 ASP A N 1
ATOM 4679 C CA . ASP A 1 561 ? -35.141 -7.844 13.328 1.00 62.72 561 ASP A CA 1
ATOM 4680 C C . ASP A 1 561 ? -35.572 -8.307 14.728 1.00 62.72 561 ASP A C 1
ATOM 4682 O O . ASP A 1 561 ? -36.249 -7.583 15.456 1.00 62.72 561 ASP A O 1
ATOM 4686 N N . GLU A 1 562 ? -35.064 -9.461 15.169 1.00 65.62 562 GLU A N 1
ATOM 4687 C CA . GLU A 1 562 ? -35.282 -9.989 16.520 1.00 65.62 562 GLU A CA 1
ATOM 4688 C C . GLU A 1 562 ? -34.696 -9.072 17.604 1.00 65.62 562 GLU A C 1
ATOM 4690 O O . GLU A 1 562 ? -35.292 -8.890 18.662 1.00 65.62 562 GLU A O 1
ATOM 4695 N N . LEU A 1 563 ? -33.530 -8.463 17.365 1.00 63.16 563 LEU A N 1
ATOM 4696 C CA . LEU A 1 563 ? -32.917 -7.538 18.324 1.00 63.16 563 LEU A CA 1
ATOM 4697 C C . LEU A 1 563 ? -33.664 -6.210 18.403 1.00 63.16 563 LEU A C 1
ATOM 4699 O O . LEU A 1 563 ? -33.807 -5.661 19.498 1.00 63.16 563 LEU A O 1
ATOM 4703 N N . VAL A 1 564 ? -34.109 -5.688 17.261 1.00 64.94 564 VAL A N 1
ATOM 4704 C CA . VAL A 1 564 ? -34.949 -4.491 17.209 1.00 64.94 564 VAL A CA 1
ATOM 4705 C C . VAL A 1 564 ? -36.190 -4.755 18.058 1.00 64.94 564 VAL A C 1
ATOM 4707 O O . VAL A 1 564 ? -36.431 -4.018 19.013 1.00 64.94 564 VAL A O 1
ATOM 4710 N N . GLU A 1 565 ? -36.881 -5.868 17.817 1.00 66.81 565 GLU A N 1
ATOM 4711 C CA . GLU A 1 565 ? -38.066 -6.270 18.575 1.00 66.81 565 GLU A CA 1
ATOM 4712 C C . GLU A 1 565 ? -37.779 -6.434 20.080 1.00 66.81 565 GLU A C 1
ATOM 4714 O O . GLU A 1 565 ? -38.471 -5.843 20.909 1.00 66.81 565 GLU A O 1
ATOM 4719 N N . LEU A 1 566 ? -36.696 -7.119 20.463 1.00 63.09 566 LEU A N 1
ATOM 4720 C CA . LEU A 1 566 ? -36.272 -7.243 21.867 1.00 63.09 566 LEU A CA 1
ATOM 4721 C C . LEU A 1 566 ? -36.008 -5.882 22.532 1.00 63.09 566 LEU A C 1
ATOM 4723 O O . LEU A 1 566 ? -36.302 -5.693 23.717 1.00 63.09 566 LEU A O 1
ATOM 4727 N N . THR A 1 567 ? -35.457 -4.921 21.789 1.00 63.03 567 THR A N 1
ATOM 4728 C CA . THR A 1 567 ? -35.181 -3.575 22.311 1.00 63.03 567 THR A CA 1
ATOM 4729 C C . THR A 1 567 ? -36.469 -2.765 22.456 1.00 63.03 567 THR A C 1
ATOM 4731 O O . THR A 1 567 ? -36.655 -2.093 23.473 1.00 63.03 567 THR A O 1
ATOM 4734 N N . PHE A 1 568 ? -37.405 -2.891 21.509 1.00 66.31 568 PHE A N 1
ATOM 4735 C CA . PHE A 1 568 ? -38.750 -2.315 21.609 1.00 66.31 568 PHE A CA 1
ATOM 4736 C C . PHE A 1 568 ? -39.532 -2.893 22.795 1.00 66.31 568 PHE A C 1
ATOM 4738 O O . PHE A 1 568 ? -40.136 -2.135 23.556 1.00 66.31 568 PHE A O 1
ATOM 4745 N N . GLN A 1 569 ? -39.487 -4.211 23.006 1.00 63.28 569 GLN A N 1
ATOM 4746 C CA . GLN A 1 569 ? -40.132 -4.877 24.142 1.00 63.28 569 GLN A CA 1
ATOM 4747 C C . GLN A 1 569 ? -39.581 -4.381 25.484 1.00 63.28 569 GLN A C 1
ATOM 4749 O O . GLN A 1 569 ? -40.350 -4.061 26.391 1.00 63.28 569 GLN A O 1
ATOM 4754 N N . ARG A 1 570 ? -38.256 -4.239 25.603 1.00 60.62 570 ARG A N 1
ATOM 4755 C CA . ARG A 1 570 ? -37.610 -3.711 26.816 1.00 60.62 570 ARG A CA 1
ATOM 4756 C C . ARG A 1 570 ? -37.921 -2.241 27.069 1.00 60.62 570 ARG A C 1
ATOM 4758 O O . ARG A 1 570 ? -38.189 -1.871 28.208 1.00 60.62 570 ARG A O 1
ATOM 4765 N N . TYR A 1 571 ? -37.950 -1.416 26.027 1.00 62.19 571 TYR A N 1
ATOM 4766 C CA . TYR A 1 571 ? -38.355 -0.017 26.157 1.00 62.19 571 TYR A CA 1
ATOM 4767 C C . TYR A 1 571 ? -39.817 0.107 26.620 1.00 62.19 571 TYR A C 1
ATOM 4769 O O . TYR A 1 571 ? -40.111 0.860 27.549 1.00 62.19 571 TYR A O 1
ATOM 4777 N N . ARG A 1 572 ? -40.727 -0.707 26.058 1.00 62.41 572 ARG A N 1
ATOM 4778 C CA . ARG A 1 572 ? -42.129 -0.793 26.511 1.00 62.41 572 ARG A CA 1
ATOM 4779 C C . ARG A 1 572 ? -42.241 -1.207 27.982 1.00 62.41 572 ARG A C 1
ATOM 4781 O O . ARG A 1 572 ? -43.072 -0.651 28.694 1.00 62.41 572 ARG A O 1
A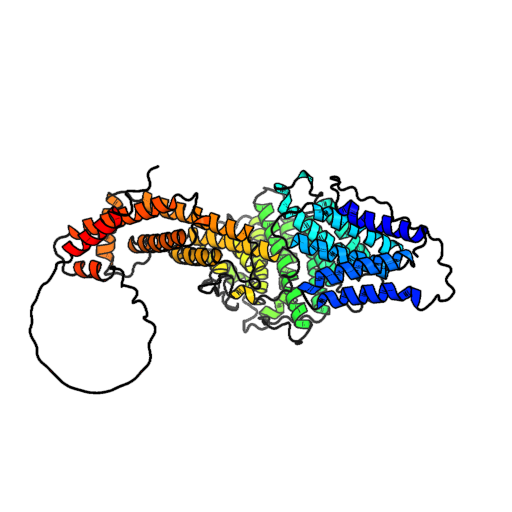TOM 4788 N N . ALA A 1 573 ? -41.412 -2.144 28.448 1.00 58.50 573 ALA A N 1
ATOM 4789 C CA . ALA A 1 573 ? -41.399 -2.567 29.849 1.00 58.50 573 ALA A CA 1
ATOM 4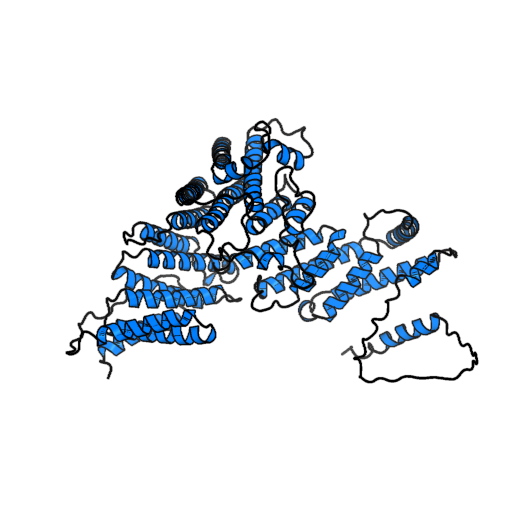790 C C . ALA A 1 573 ? -41.001 -1.425 30.805 1.00 58.50 573 ALA A C 1
ATOM 4792 O O . ALA A 1 573 ? -41.644 -1.246 31.837 1.00 58.50 573 ALA A O 1
ATOM 4793 N N . VAL A 1 574 ? -40.008 -0.609 30.435 1.00 54.78 574 VAL A N 1
ATOM 4794 C CA . VAL A 1 574 ? -39.582 0.551 31.240 1.00 54.78 574 VAL A CA 1
ATOM 4795 C C . VAL A 1 574 ? -40.634 1.656 31.268 1.00 54.78 574 VAL A C 1
ATOM 4797 O O . VAL A 1 574 ? -40.907 2.206 32.333 1.00 54.78 574 VAL A O 1
ATOM 4800 N N . LEU A 1 575 ? -41.295 1.931 30.140 1.00 55.72 575 LEU A N 1
ATOM 4801 C CA . LEU A 1 575 ? -42.420 2.872 30.106 1.00 55.72 575 LEU A CA 1
ATOM 4802 C C . LEU A 1 575 ? -43.589 2.406 30.987 1.00 55.72 575 LEU A C 1
ATOM 4804 O O . LEU A 1 575 ? -44.165 3.206 31.719 1.00 55.72 575 LEU A O 1
ATOM 4808 N N . LYS A 1 576 ? -43.907 1.105 30.965 1.00 56.66 576 LYS A N 1
ATOM 4809 C CA . LYS A 1 576 ? -44.965 0.524 31.803 1.00 56.66 576 LYS A CA 1
ATOM 4810 C C . LYS A 1 576 ? -44.636 0.624 33.299 1.00 56.66 576 LYS A C 1
ATOM 4812 O O . LYS A 1 576 ? -45.526 0.855 34.108 1.00 56.66 576 LYS A O 1
ATOM 4817 N N . TYR A 1 577 ? -43.364 0.502 33.674 1.00 49.09 577 TYR A N 1
ATOM 4818 C CA . TYR A 1 577 ? -42.928 0.700 35.058 1.00 49.09 577 TYR A CA 1
ATOM 4819 C C . TYR A 1 577 ? -43.005 2.176 35.486 1.00 49.09 577 TYR A C 1
ATOM 4821 O O . TYR A 1 577 ? -43.467 2.481 36.582 1.00 49.09 577 TYR A O 1
ATOM 4829 N N . SER A 1 578 ? -42.648 3.106 34.593 1.00 46.22 578 SER A N 1
ATOM 4830 C CA . SER A 1 578 ? -42.803 4.552 34.814 1.00 46.22 578 SER A CA 1
ATOM 4831 C C . SER A 1 578 ? -44.256 4.960 35.087 1.00 46.22 578 SER A C 1
ATOM 4833 O O . SER A 1 578 ? -44.475 5.878 35.872 1.00 46.22 578 SER A O 1
ATOM 4835 N N . SER A 1 579 ? -45.240 4.276 34.493 1.00 43.53 579 SER A N 1
ATOM 4836 C CA . SER A 1 579 ? -46.665 4.534 34.746 1.00 43.53 579 SER A CA 1
ATOM 4837 C C . SER A 1 579 ? -47.194 4.006 36.089 1.00 43.53 579 SER A C 1
ATOM 4839 O O . SER A 1 579 ? -48.342 4.273 36.427 1.00 43.53 579 SER A O 1
ATOM 4841 N N . HIS A 1 580 ? -46.387 3.260 36.853 1.00 44.00 580 HIS A N 1
ATOM 4842 C CA . HIS A 1 580 ? -46.748 2.740 38.180 1.00 44.00 580 HIS A CA 1
ATOM 4843 C C . HIS A 1 580 ? -46.111 3.524 39.344 1.00 44.00 580 HIS A C 1
ATOM 4845 O O . HIS A 1 580 ? -46.331 3.178 40.504 1.00 44.00 580 HIS A O 1
ATOM 4851 N N . LEU A 1 581 ? -45.338 4.578 39.059 1.00 40.12 581 LEU A N 1
ATOM 4852 C CA . LEU A 1 581 ? -44.856 5.513 40.078 1.00 40.12 581 LEU A CA 1
ATOM 4853 C C . LEU A 1 581 ? -45.998 6.454 40.511 1.00 40.12 581 LEU A C 1
ATOM 4855 O O . LEU A 1 581 ? -46.757 6.895 39.646 1.00 40.12 581 LEU A O 1
ATOM 4859 N N . PRO A 1 582 ? -46.129 6.779 41.815 1.00 36.09 582 PRO A N 1
ATOM 4860 C CA . PRO A 1 582 ? -47.138 7.721 42.296 1.00 36.09 582 PRO A CA 1
ATOM 4861 C C . PRO A 1 582 ? -47.023 9.048 41.544 1.00 36.09 582 PRO A C 1
ATOM 4863 O O . PRO A 1 582 ? -45.905 9.507 41.303 1.00 36.09 582 PRO A O 1
ATOM 4866 N N . GLU A 1 583 ? -48.165 9.633 41.176 1.00 38.22 583 GLU A N 1
ATOM 4867 C CA . GLU A 1 583 ? -48.293 10.863 40.388 1.00 38.22 583 GLU A CA 1
ATOM 4868 C C . GLU A 1 583 ? -47.306 11.948 40.848 1.00 38.22 583 GLU A C 1
ATOM 4870 O O . GLU A 1 583 ? -47.527 12.666 41.821 1.00 38.22 583 GLU A O 1
ATOM 4875 N N . ASN A 1 584 ? -46.188 12.062 40.130 1.00 36.41 584 ASN A N 1
ATOM 4876 C CA . ASN A 1 584 ? -45.261 13.171 40.257 1.00 36.41 584 ASN A CA 1
ATOM 4877 C C . ASN A 1 584 ? -45.410 14.017 38.982 1.00 36.41 584 ASN A C 1
ATOM 4879 O O . ASN A 1 584 ? -45.150 13.498 37.892 1.00 36.41 584 ASN A O 1
ATOM 4883 N N . PRO A 1 585 ? -45.811 15.300 39.068 1.00 38.59 585 PRO A N 1
ATOM 4884 C CA . PRO A 1 585 ? -46.149 16.150 37.915 1.00 38.59 585 PRO A CA 1
ATOM 4885 C C . PRO A 1 585 ? -45.004 16.380 36.909 1.00 38.59 585 PRO A C 1
ATOM 4887 O O . PRO A 1 585 ? -45.204 16.977 35.856 1.00 38.59 585 PRO A O 1
ATOM 4890 N N . LYS A 1 586 ? -43.791 15.880 37.181 1.00 37.53 586 LYS A N 1
ATOM 4891 C CA . LYS A 1 586 ? -42.668 15.864 36.230 1.00 37.53 586 LYS A CA 1
ATOM 4892 C C . LYS A 1 586 ? -42.687 14.667 35.256 1.00 37.53 586 LYS A C 1
ATOM 4894 O O . LYS A 1 586 ? -41.960 14.700 34.265 1.00 37.53 586 LYS A O 1
ATOM 4899 N N . ALA A 1 587 ? -43.512 13.639 35.492 1.00 34.25 587 ALA A N 1
ATOM 4900 C CA . ALA A 1 587 ? -43.601 12.438 34.652 1.00 34.25 587 ALA A CA 1
ATOM 4901 C C . ALA A 1 587 ? -44.361 12.659 33.326 1.00 34.25 587 ALA A C 1
ATOM 4903 O O . ALA A 1 587 ? -44.060 11.999 32.333 1.00 34.25 587 ALA A O 1
ATOM 4904 N N . GLU A 1 588 ? -45.275 13.633 33.255 1.00 35.41 588 GLU A N 1
ATOM 4905 C CA . GLU A 1 588 ? -46.012 13.954 32.019 1.00 35.41 588 GLU A CA 1
ATOM 4906 C C . GLU A 1 588 ? -45.098 14.461 30.886 1.00 35.41 588 GLU A C 1
ATOM 4908 O O . GLU A 1 588 ? -45.365 14.209 29.705 1.00 35.41 588 GLU A O 1
ATOM 4913 N N . ASN A 1 589 ? -43.963 15.084 31.230 1.00 36.38 589 ASN A N 1
ATOM 4914 C CA . ASN A 1 589 ? -42.967 15.543 30.258 1.00 36.38 589 ASN A CA 1
ATOM 4915 C C . ASN A 1 589 ? -42.243 14.388 29.535 1.00 36.38 589 ASN A C 1
ATOM 4917 O O . ASN A 1 589 ? -41.791 14.576 28.406 1.00 36.38 589 ASN A O 1
ATOM 4921 N N . LEU A 1 590 ? -42.179 13.180 30.113 1.00 34.44 590 LEU A N 1
ATOM 4922 C CA . LEU A 1 590 ? -41.567 12.005 29.465 1.00 34.44 590 LEU A CA 1
ATOM 4923 C C . LEU A 1 590 ? -42.366 11.545 28.233 1.00 34.44 590 LEU A C 1
ATOM 4925 O O . LEU A 1 590 ? -41.779 11.163 27.220 1.00 34.44 590 LEU A O 1
ATOM 4929 N N . THR A 1 591 ? -43.696 11.643 28.287 1.00 33.44 591 THR A N 1
ATOM 4930 C CA . THR A 1 591 ? -44.611 11.296 27.183 1.00 33.44 591 THR A CA 1
ATOM 4931 C C . THR A 1 591 ? -44.559 12.299 26.026 1.00 33.44 591 THR A C 1
ATOM 4933 O O . THR A 1 591 ? -44.697 11.913 24.867 1.00 33.44 591 THR A O 1
ATOM 4936 N N . LEU A 1 592 ? -44.325 13.583 26.321 1.00 33.91 592 LEU A N 1
ATOM 4937 C CA . LEU A 1 592 ? -44.325 14.682 25.344 1.00 33.91 592 LEU A CA 1
ATOM 4938 C C . LEU A 1 592 ? -43.002 14.832 24.576 1.00 33.91 592 LEU A C 1
ATOM 4940 O O . LEU A 1 592 ? -43.010 15.255 23.418 1.00 33.91 592 LEU A O 1
ATOM 4944 N N . ILE A 1 593 ? -41.866 14.466 25.180 1.00 33.09 593 ILE A N 1
ATOM 4945 C CA . ILE A 1 593 ? -40.543 14.596 24.543 1.00 33.09 593 ILE A CA 1
ATOM 4946 C C . ILE A 1 593 ? -40.315 13.508 23.471 1.00 33.09 593 ILE A C 1
ATOM 4948 O O . ILE A 1 593 ? -39.585 13.750 22.509 1.00 33.09 593 ILE A O 1
ATOM 4952 N N . TYR A 1 594 ? -40.983 12.348 23.567 1.00 33.22 594 TYR A N 1
ATOM 4953 C CA . TYR A 1 594 ? -40.664 11.158 22.756 1.00 33.22 594 TYR A CA 1
ATOM 4954 C C . TYR A 1 594 ? -41.812 10.572 21.916 1.00 33.22 594 TYR A C 1
ATOM 4956 O O . TYR A 1 594 ? -41.654 9.512 21.309 1.00 33.22 594 TYR A O 1
ATOM 4964 N N . THR A 1 595 ? -42.937 11.275 21.758 1.00 28.53 595 THR A N 1
ATOM 4965 C CA . THR A 1 595 ? -43.834 11.006 20.618 1.00 28.53 595 THR A CA 1
ATOM 4966 C C . THR A 1 595 ? -43.158 11.426 19.305 1.00 28.53 595 THR A C 1
ATOM 4968 O O . THR A 1 595 ? -42.685 12.564 19.214 1.00 28.53 595 THR A O 1
ATOM 4971 N N . PRO A 1 596 ? -43.113 10.576 18.259 1.00 27.17 596 PRO A N 1
ATOM 4972 C CA . PRO A 1 596 ? -42.496 10.943 16.991 1.00 27.17 596 PRO A CA 1
ATOM 4973 C C . PRO A 1 596 ? -43.243 12.138 16.389 1.00 27.17 596 PRO A C 1
ATOM 4975 O O . PRO A 1 596 ? -44.405 12.032 15.989 1.00 27.17 596 PRO A O 1
ATOM 4978 N N . LYS A 1 597 ? -42.582 13.301 16.316 1.00 27.33 597 LYS A N 1
ATOM 4979 C CA . LYS A 1 597 ? -43.115 14.465 15.599 1.00 27.33 597 LYS A CA 1
ATOM 4980 C C . LYS A 1 597 ? -43.329 14.060 14.140 1.00 27.33 597 LYS A C 1
ATOM 4982 O O . LYS A 1 597 ? -42.368 13.772 13.430 1.00 27.33 597 LYS A O 1
ATOM 4987 N N . LYS A 1 598 ? -44.592 14.039 13.694 1.00 27.81 598 LYS A N 1
ATOM 4988 C CA . LYS A 1 598 ? -44.972 13.812 12.290 1.00 27.81 598 LYS A CA 1
ATOM 4989 C C . LYS A 1 598 ? -44.083 14.660 11.371 1.00 27.81 598 LYS A C 1
ATOM 4991 O O . LYS A 1 598 ? -44.091 15.888 11.461 1.00 27.81 598 LYS A O 1
ATOM 4996 N N . LEU A 1 599 ? -43.368 14.009 10.451 1.00 24.91 599 LEU A N 1
ATOM 4997 C CA . LEU A 1 599 ? -42.813 14.656 9.264 1.00 24.91 599 LEU A CA 1
ATOM 4998 C C . LEU A 1 599 ? -43.983 15.296 8.509 1.00 24.91 599 LEU A C 1
ATOM 5000 O O . LEU A 1 599 ? -44.801 14.600 7.908 1.00 24.91 599 LEU A O 1
ATOM 5004 N N . LYS A 1 600 ? -44.097 16.628 8.567 1.00 26.19 600 LYS A N 1
ATOM 5005 C CA . LYS A 1 600 ? -45.003 17.366 7.685 1.00 26.19 600 LYS A CA 1
ATOM 5006 C C . LYS A 1 600 ? -44.560 17.082 6.251 1.00 26.19 600 LYS A C 1
ATOM 5008 O O . LYS A 1 600 ? -43.494 17.531 5.834 1.00 26.19 600 LYS A O 1
ATOM 5013 N N . GLN A 1 601 ? -45.372 16.335 5.508 1.00 25.89 601 GLN A N 1
ATOM 5014 C CA . GLN A 1 601 ? -45.244 16.237 4.060 1.00 25.89 601 GLN A CA 1
ATOM 5015 C C . GLN A 1 601 ? -45.275 17.663 3.492 1.00 25.89 601 GLN A C 1
ATOM 5017 O O . GLN A 1 601 ? -46.279 18.368 3.611 1.00 25.89 601 GLN A O 1
ATOM 5022 N N . LYS A 1 602 ? -44.160 18.109 2.905 1.00 25.55 602 LYS A N 1
ATOM 5023 C CA . LYS A 1 602 ? -44.125 19.309 2.067 1.00 25.55 602 LYS A CA 1
ATOM 5024 C C . LYS A 1 602 ? -45.035 19.044 0.864 1.00 25.55 602 LYS A C 1
ATOM 5026 O O . LYS A 1 602 ? -44.626 18.375 -0.081 1.00 25.55 602 LYS A O 1
ATOM 5031 N N . LYS A 1 603 ? -46.266 19.559 0.896 1.00 26.23 603 LYS A N 1
ATOM 5032 C CA . LYS A 1 603 ? -47.051 19.766 -0.326 1.00 26.23 603 LYS A CA 1
ATOM 5033 C C . LYS A 1 603 ? -46.280 20.754 -1.210 1.00 26.23 603 LYS A C 1
ATOM 5035 O O . LYS A 1 603 ? -45.826 21.789 -0.722 1.00 26.23 603 LYS A O 1
ATOM 5040 N N . ARG A 1 604 ? -46.093 20.401 -2.487 1.00 23.50 604 ARG A N 1
ATOM 5041 C CA . ARG A 1 604 ? -45.583 21.310 -3.528 1.00 23.50 604 ARG A CA 1
ATOM 5042 C C . ARG A 1 604 ? -46.482 22.555 -3.596 1.00 23.50 604 ARG A C 1
ATOM 5044 O O . ARG A 1 604 ? -47.697 22.389 -3.488 1.00 23.50 604 ARG A O 1
ATOM 5051 N N . PRO A 1 605 ? -45.935 23.766 -3.790 1.00 25.39 605 PRO A N 1
ATOM 5052 C CA . PRO A 1 605 ? -46.761 24.945 -3.983 1.00 25.39 605 PRO A CA 1
ATOM 5053 C C . PRO A 1 605 ? -47.322 24.953 -5.408 1.00 25.39 605 PRO A C 1
ATOM 5055 O O . PRO A 1 605 ? -46.570 24.945 -6.382 1.00 25.39 605 PRO A O 1
ATOM 5058 N N . THR A 1 606 ? -48.648 24.964 -5.516 1.00 24.22 606 THR A N 1
ATOM 5059 C CA . THR A 1 606 ? -49.354 25.523 -6.669 1.00 24.22 606 THR A CA 1
ATOM 5060 C C . THR A 1 606 ? -49.435 27.035 -6.497 1.00 24.22 606 THR A C 1
ATOM 5062 O O . THR A 1 606 ? -49.672 27.542 -5.403 1.00 24.22 606 THR A O 1
ATOM 5065 N N . THR A 1 607 ? -49.178 27.717 -7.600 1.00 25.42 607 THR A N 1
ATOM 5066 C CA . THR A 1 607 ? -49.198 29.160 -7.818 1.00 25.42 607 THR A CA 1
ATOM 5067 C C . THR A 1 607 ? -50.558 29.817 -7.556 1.00 25.42 607 THR A C 1
ATOM 5069 O O . THR A 1 607 ? -51.578 29.138 -7.482 1.00 25.42 607 THR A O 1
ATOM 5072 N N . THR A 1 608 ? -50.495 31.152 -7.544 1.00 24.11 608 THR A N 1
ATOM 5073 C CA . THR A 1 608 ? -51.517 32.202 -7.724 1.00 24.11 608 THR A CA 1
ATOM 5074 C C . THR A 1 608 ? -52.145 32.861 -6.495 1.00 24.11 608 THR A C 1
ATOM 5076 O O . THR A 1 608 ? -52.777 32.237 -5.647 1.00 24.11 608 THR A O 1
ATOM 5079 N N . ASP A 1 609 ? -51.921 34.177 -6.494 1.00 24.23 609 ASP A N 1
ATOM 5080 C CA . ASP A 1 609 ? -52.450 35.270 -5.693 1.00 24.23 609 ASP A CA 1
ATOM 5081 C C . ASP A 1 609 ? -53.977 35.266 -5.531 1.00 24.23 609 ASP A C 1
ATOM 5083 O O . ASP A 1 609 ? -54.700 34.936 -6.465 1.00 24.23 609 ASP A O 1
ATOM 5087 N N . GLN A 1 610 ? -54.472 35.760 -4.391 1.00 26.23 610 GLN A N 1
ATOM 5088 C CA . GLN A 1 610 ? -55.154 37.061 -4.289 1.00 26.23 610 GLN A CA 1
ATOM 5089 C C . GLN A 1 610 ? -55.874 37.234 -2.940 1.00 26.23 610 GLN A C 1
ATOM 5091 O O . GLN A 1 610 ? -56.234 36.301 -2.231 1.00 26.23 610 GLN A O 1
ATOM 5096 N N . SER A 1 611 ? -56.006 38.510 -2.608 1.00 24.70 611 SER A N 1
ATOM 5097 C CA . SER A 1 611 ? -56.501 39.180 -1.412 1.00 24.70 611 SER A CA 1
ATOM 5098 C C . SER A 1 611 ? -57.989 39.010 -1.059 1.00 24.70 611 SER A C 1
ATOM 5100 O O . SER A 1 611 ? -58.823 38.813 -1.935 1.00 24.70 611 SER A O 1
ATOM 5102 N N . ASN A 1 612 ? -58.277 39.365 0.203 1.00 24.47 612 ASN A N 1
ATOM 5103 C CA . ASN A 1 612 ? -59.486 40.016 0.743 1.00 24.47 612 ASN A CA 1
ATOM 5104 C C . ASN A 1 612 ? -60.615 39.187 1.400 1.00 24.47 612 ASN A C 1
ATOM 5106 O O . ASN A 1 612 ? -61.417 38.533 0.752 1.00 24.47 612 ASN A O 1
ATOM 5110 N N . ALA A 1 613 ? -60.734 39.454 2.711 1.00 24.56 613 ALA A N 1
ATOM 5111 C CA . ALA A 1 613 ? -61.916 39.942 3.438 1.00 24.56 613 ALA A CA 1
ATOM 5112 C C . ALA A 1 613 ? -63.091 39.006 3.823 1.00 24.56 613 ALA A C 1
ATOM 5114 O O . ALA A 1 613 ? -63.779 38.429 2.994 1.00 24.56 613 ALA A O 1
ATOM 5115 N N . ASN A 1 614 ? -63.423 39.109 5.124 1.00 24.78 614 ASN A N 1
ATOM 5116 C CA . ASN A 1 614 ? -64.763 39.101 5.742 1.00 24.78 614 ASN A CA 1
ATOM 5117 C C . ASN A 1 614 ? -65.563 37.784 5.875 1.00 24.78 614 ASN A C 1
ATOM 5119 O O . ASN A 1 614 ? -66.300 37.414 4.970 1.00 24.78 614 ASN A O 1
ATOM 5123 N N . LYS A 1 615 ? -65.609 37.219 7.101 1.00 24.33 615 LYS A N 1
ATOM 5124 C CA . LYS A 1 615 ? -66.782 37.215 8.030 1.00 24.33 615 LYS A CA 1
ATOM 5125 C C . LYS A 1 615 ? -66.634 36.174 9.168 1.00 24.33 615 LYS A C 1
ATOM 5127 O O . LYS A 1 615 ? -66.310 35.019 8.935 1.00 24.33 615 LYS A O 1
ATOM 5132 N N . ARG A 1 616 ? -66.908 36.617 10.406 1.00 24.16 616 ARG A N 1
ATOM 5133 C CA . ARG A 1 616 ? -67.261 35.828 11.621 1.00 24.16 616 ARG A CA 1
ATOM 5134 C C . ARG A 1 616 ? -68.659 35.164 11.446 1.00 24.16 616 ARG A C 1
ATOM 5136 O O . ARG A 1 616 ? -69.357 35.643 10.550 1.00 24.16 616 ARG A O 1
ATOM 5143 N N . PRO A 1 617 ? -69.137 34.187 12.272 1.00 26.34 617 PRO A N 1
ATOM 5144 C CA . PRO A 1 617 ? -68.860 34.000 13.712 1.00 26.34 617 PRO A CA 1
ATOM 5145 C C . PRO A 1 617 ? -68.682 32.549 14.241 1.00 26.34 617 PRO A C 1
ATOM 5147 O O . PRO A 1 617 ? -68.823 31.567 13.522 1.00 26.34 617 PRO A O 1
ATOM 5150 N N . CYS A 1 618 ? -68.352 32.464 15.537 1.00 23.77 618 CYS A N 1
ATOM 5151 C CA . CYS A 1 618 ? -68.249 31.268 16.383 1.00 23.77 618 CYS A CA 1
ATOM 5152 C C . CYS A 1 618 ? -69.480 30.348 16.359 1.00 23.77 618 CYS A C 1
ATOM 5154 O O . CYS A 1 618 ? -70.590 30.864 16.422 1.00 23.77 618 CYS A O 1
ATOM 5156 N N . VAL A 1 619 ? -69.253 29.030 16.490 1.00 22.75 619 VAL A N 1
ATOM 5157 C CA . VAL A 1 619 ? -69.973 28.140 17.427 1.00 22.75 619 VAL A CA 1
ATOM 5158 C C . VAL A 1 619 ? -68.995 27.059 17.910 1.00 22.75 619 VAL A C 1
ATOM 5160 O O . VAL A 1 619 ? -68.365 26.371 17.110 1.00 22.75 619 VAL A O 1
ATOM 5163 N N . GLU A 1 620 ? -68.844 26.954 19.228 1.00 24.20 620 GLU A N 1
ATOM 5164 C CA . GLU A 1 620 ? -68.164 25.862 19.923 1.00 24.20 620 GLU A CA 1
ATOM 5165 C C . GLU A 1 620 ? -68.980 24.567 19.812 1.00 24.20 620 GLU A C 1
ATOM 5167 O O . GLU A 1 620 ? -70.179 24.565 20.079 1.00 24.20 620 GLU A O 1
ATOM 5172 N N . SER A 1 621 ? -68.327 23.441 19.525 1.00 22.80 621 SER A N 1
ATOM 5173 C CA . SER A 1 621 ? -68.769 22.150 20.060 1.00 22.80 621 SER A CA 1
ATOM 5174 C C . SER A 1 621 ? -67.571 21.222 20.218 1.00 22.80 621 SER A C 1
ATOM 5176 O O . SER A 1 621 ? -66.947 20.779 19.251 1.00 22.80 621 SER A O 1
ATOM 5178 N N . SER A 1 622 ? -67.248 20.984 21.478 1.00 26.22 622 SER A N 1
ATOM 5179 C CA . SER A 1 622 ? -66.284 20.038 22.007 1.00 26.22 622 SER A CA 1
ATOM 5180 C C . SER A 1 622 ? -66.630 18.589 21.646 1.00 26.22 622 SER A C 1
ATOM 5182 O O . SER A 1 622 ? -67.766 18.151 21.790 1.00 26.22 622 SER A O 1
ATOM 5184 N N . ALA A 1 623 ? -65.613 17.818 21.262 1.00 24.67 623 ALA A N 1
ATOM 5185 C CA . ALA A 1 623 ? -65.572 16.375 21.487 1.00 24.67 623 ALA A CA 1
ATOM 5186 C C . ALA A 1 623 ? -64.105 15.938 21.596 1.00 24.67 623 ALA A C 1
ATOM 5188 O O . ALA A 1 623 ? -63.406 15.707 20.610 1.00 24.67 623 ALA A O 1
ATOM 5189 N N . SER A 1 624 ? -63.626 15.892 22.836 1.00 26.12 624 SER A N 1
ATOM 5190 C CA . SER A 1 624 ? -62.350 15.313 23.232 1.00 26.12 624 SER A CA 1
ATOM 5191 C C . SER A 1 624 ? -62.403 13.786 23.103 1.00 26.12 624 SER A C 1
ATOM 5193 O O . SER A 1 624 ? -63.062 13.125 23.906 1.00 26.12 624 SER A O 1
ATOM 5195 N N . ALA A 1 625 ? -61.684 13.213 22.137 1.00 25.11 625 ALA A N 1
ATOM 5196 C CA . ALA A 1 625 ? -61.323 11.795 22.175 1.00 25.11 625 ALA A CA 1
ATOM 5197 C C . ALA A 1 625 ? -59.992 11.649 22.930 1.00 25.11 625 ALA A C 1
ATOM 5199 O O . ALA A 1 625 ? -59.009 12.321 22.610 1.00 25.11 625 ALA A O 1
ATOM 5200 N N . SER A 1 626 ? -59.969 10.813 23.969 1.00 28.94 626 SER A N 1
ATOM 5201 C CA . SER A 1 626 ? -58.793 10.597 24.817 1.00 28.94 626 SER A CA 1
ATOM 5202 C C . SER A 1 626 ? -57.703 9.804 24.083 1.00 28.94 626 SER A C 1
ATOM 5204 O O . SER A 1 626 ? -57.979 8.959 23.228 1.00 28.94 626 SER A O 1
ATOM 5206 N N . ALA A 1 627 ? -56.437 10.040 24.449 1.00 30.03 627 ALA A N 1
ATOM 5207 C CA . ALA A 1 627 ? -55.250 9.409 23.855 1.00 30.03 627 ALA A CA 1
ATOM 5208 C C . ALA A 1 627 ? -55.284 7.863 23.854 1.00 30.03 627 ALA A C 1
ATOM 5210 O O . ALA A 1 627 ? -54.616 7.230 23.037 1.00 30.03 627 ALA A O 1
ATOM 5211 N N . SER A 1 628 ? -56.109 7.251 24.710 1.00 29.28 628 SER A N 1
ATOM 5212 C CA . SER A 1 628 ? -56.300 5.799 24.790 1.00 29.28 628 SER A CA 1
ATOM 5213 C C . SER A 1 628 ? -56.971 5.207 23.535 1.00 29.28 628 SER A C 1
ATOM 5215 O O . SER A 1 628 ? -56.566 4.145 23.061 1.00 29.28 628 SER A O 1
ATOM 5217 N N . GLN A 1 629 ? -57.909 5.931 22.906 1.00 31.69 629 GLN A N 1
ATOM 5218 C CA . GLN A 1 629 ? -58.592 5.471 21.684 1.00 31.69 629 GLN A CA 1
ATOM 5219 C C . GLN A 1 629 ? -57.687 5.525 20.440 1.00 31.69 629 GLN A C 1
ATOM 5221 O O . GLN A 1 629 ? -57.844 4.735 19.511 1.00 31.69 629 GLN A O 1
ATOM 5226 N N . VAL A 1 630 ? -56.682 6.407 20.437 1.00 35.12 630 VAL A N 1
ATOM 5227 C CA . VAL A 1 630 ? -55.714 6.539 19.333 1.00 35.12 630 VAL A CA 1
ATOM 5228 C C . VAL A 1 630 ? -54.627 5.456 19.406 1.00 35.12 630 VAL A C 1
ATOM 5230 O O . VAL A 1 630 ? -54.186 4.951 18.372 1.00 35.12 630 VAL A O 1
ATOM 5233 N N . PHE A 1 631 ? -54.236 5.036 20.616 1.00 32.81 631 PHE A N 1
ATOM 5234 C CA . PHE A 1 631 ? -53.296 3.927 20.827 1.00 32.81 631 PHE A CA 1
ATOM 5235 C C . PHE A 1 631 ? -53.879 2.562 20.424 1.00 32.81 631 PHE A C 1
ATOM 5237 O O . PHE A 1 631 ? -53.150 1.735 19.871 1.00 32.81 631 PHE A O 1
ATOM 5244 N N . GLN A 1 632 ? -55.186 2.341 20.607 1.00 32.53 632 GLN A N 1
ATOM 5245 C CA . GLN A 1 632 ? -55.865 1.140 20.095 1.00 32.53 632 GLN A CA 1
ATOM 5246 C C . GLN A 1 632 ? -55.893 1.096 18.556 1.00 32.53 632 GLN A C 1
ATOM 5248 O O . GLN A 1 632 ? -55.724 0.025 17.974 1.00 32.53 632 GLN A O 1
ATOM 5253 N N . GLY A 1 633 ? -55.981 2.252 17.887 1.00 30.72 633 GLY A N 1
ATOM 5254 C CA . GLY A 1 633 ? -55.911 2.344 16.425 1.00 30.72 633 GLY A CA 1
ATOM 5255 C C . GLY A 1 633 ? -54.563 1.895 15.843 1.00 30.72 633 GLY A C 1
ATOM 5256 O O . GLY A 1 633 ? -54.534 1.133 14.880 1.00 30.72 633 GLY A O 1
ATOM 5257 N N . LEU A 1 634 ? -53.440 2.287 16.457 1.00 31.69 634 LEU A N 1
ATOM 5258 C CA . LEU A 1 634 ? -52.088 1.905 16.005 1.00 31.69 634 LEU A CA 1
ATOM 5259 C C . LEU A 1 634 ? -51.747 0.431 16.271 1.00 31.69 634 LEU A C 1
ATOM 5261 O O . LEU A 1 634 ? -51.069 -0.188 15.454 1.00 31.69 634 LEU A O 1
ATOM 5265 N N . ALA A 1 635 ? -52.244 -0.146 17.369 1.00 31.58 635 ALA A N 1
ATOM 5266 C CA . ALA A 1 635 ? -52.123 -1.582 17.626 1.00 31.58 635 ALA A CA 1
ATOM 5267 C C . ALA A 1 635 ? -52.944 -2.412 16.618 1.00 31.58 635 ALA A C 1
ATOM 5269 O O . ALA A 1 635 ? -52.458 -3.437 16.146 1.00 31.58 635 ALA A O 1
ATOM 5270 N N . SER A 1 636 ? -54.133 -1.929 16.224 1.00 30.44 636 SER A N 1
ATOM 5271 C CA . SER A 1 636 ? -54.983 -2.589 15.217 1.00 30.44 636 SER A CA 1
ATOM 5272 C C . SER A 1 636 ? -54.443 -2.489 13.781 1.00 30.44 636 SER A C 1
ATOM 5274 O O . SER A 1 636 ? -54.657 -3.385 12.970 1.00 30.44 636 SER A O 1
ATOM 5276 N N . PHE A 1 637 ? -53.692 -1.427 13.464 1.00 31.00 637 PHE A N 1
ATOM 5277 C CA . PHE A 1 637 ? -53.107 -1.236 12.131 1.00 31.00 637 PHE A CA 1
ATOM 5278 C C . PHE A 1 637 ? -51.890 -2.144 11.897 1.00 31.00 637 PHE A C 1
ATOM 5280 O O . PHE A 1 637 ? -51.639 -2.562 10.776 1.00 31.00 637 PHE A O 1
ATOM 5287 N N . ILE A 1 638 ? -51.150 -2.485 12.960 1.00 34.97 638 ILE A N 1
ATOM 5288 C CA . ILE A 1 638 ? -49.990 -3.390 12.886 1.00 34.97 638 ILE A CA 1
ATOM 5289 C C . ILE A 1 638 ? -50.421 -4.863 13.017 1.00 34.97 638 ILE A C 1
ATOM 5291 O O . ILE A 1 638 ? -49.732 -5.739 12.502 1.00 34.97 638 ILE A O 1
ATOM 5295 N N . SER A 1 639 ? -51.577 -5.157 13.632 1.00 31.75 639 SER A N 1
ATOM 5296 C CA . SER A 1 639 ? -52.114 -6.526 13.681 1.00 31.75 639 SER A CA 1
ATOM 5297 C C . SER A 1 639 ? -52.743 -6.992 12.364 1.00 31.75 639 SER A C 1
ATOM 5299 O O . SER A 1 639 ? -52.761 -8.192 12.109 1.00 31.75 639 SER A O 1
ATOM 5301 N N . ASN A 1 640 ? -53.255 -6.079 11.530 1.00 29.25 640 ASN A N 1
ATOM 5302 C CA . ASN A 1 640 ? -54.014 -6.454 10.329 1.00 29.25 640 ASN A CA 1
ATOM 5303 C C . ASN A 1 640 ? -53.157 -6.734 9.082 1.00 29.25 640 ASN A C 1
ATOM 5305 O O . ASN A 1 640 ? -53.619 -7.463 8.211 1.00 29.25 640 ASN A O 1
ATOM 5309 N N . ASP A 1 641 ? -51.908 -6.261 9.019 1.00 29.95 641 ASP A N 1
ATOM 5310 C CA . ASP A 1 641 ? -51.001 -6.532 7.885 1.00 29.95 641 ASP A CA 1
ATOM 5311 C C . ASP A 1 641 ? -50.108 -7.779 8.088 1.00 29.95 641 ASP A C 1
ATOM 5313 O O . ASP A 1 641 ? -49.263 -8.084 7.249 1.00 29.95 641 ASP A O 1
ATOM 5317 N N . PHE A 1 642 ? -50.292 -8.532 9.183 1.00 32.84 642 PHE A N 1
ATOM 5318 C CA . PHE A 1 642 ? -49.460 -9.696 9.539 1.00 32.84 642 PHE A CA 1
ATOM 5319 C C . PHE A 1 642 ? -50.203 -11.043 9.586 1.00 32.84 642 PHE A C 1
ATOM 5321 O O . PHE A 1 642 ? -49.668 -12.021 10.105 1.00 32.84 642 PHE A O 1
ATOM 5328 N N . VAL A 1 643 ? -51.406 -11.137 9.008 1.00 30.03 643 VAL A N 1
ATOM 5329 C CA . VAL A 1 643 ? -52.153 -12.413 8.921 1.00 30.03 643 VAL A CA 1
ATOM 5330 C C . VAL A 1 643 ? -51.874 -13.197 7.623 1.00 30.03 643 VAL A C 1
ATOM 5332 O O . VAL A 1 643 ? -52.288 -14.343 7.506 1.00 30.03 643 VAL A O 1
ATOM 5335 N N . THR A 1 644 ? -51.101 -12.672 6.666 1.00 31.39 644 THR A N 1
ATOM 5336 C CA . THR A 1 644 ? -50.871 -13.351 5.366 1.00 31.39 644 THR A CA 1
ATOM 5337 C C . THR A 1 644 ? -49.405 -13.568 4.995 1.00 31.39 644 THR A C 1
ATOM 5339 O O . THR A 1 644 ? -49.038 -13.429 3.832 1.00 31.39 644 THR A O 1
ATOM 5342 N N . ILE A 1 645 ? -48.556 -13.946 5.954 1.00 29.91 645 ILE A N 1
ATOM 5343 C CA . ILE A 1 645 ? -47.276 -14.610 5.645 1.00 29.91 645 ILE A CA 1
ATOM 5344 C C . ILE A 1 645 ? -47.105 -15.791 6.604 1.00 29.91 645 ILE A C 1
ATOM 5346 O O . ILE A 1 645 ? -46.427 -15.704 7.623 1.00 29.91 645 ILE A O 1
ATOM 5350 N N . ASN A 1 646 ? -47.806 -16.873 6.286 1.00 25.14 646 ASN A N 1
ATOM 5351 C CA . ASN A 1 646 ? -47.488 -18.228 6.720 1.00 25.14 646 ASN A CA 1
ATOM 5352 C C . ASN A 1 646 ? -48.032 -19.186 5.648 1.00 25.14 646 ASN A C 1
ATOM 5354 O O . ASN A 1 646 ? -49.119 -19.733 5.799 1.00 25.14 646 ASN A O 1
ATOM 5358 N N . GLU A 1 647 ? -47.277 -19.307 4.555 1.00 27.42 647 GLU A N 1
ATOM 5359 C CA . GLU A 1 647 ? -47.007 -20.546 3.807 1.00 27.42 647 GLU A CA 1
ATOM 5360 C C . GLU A 1 647 ? -45.550 -20.499 3.335 1.00 27.42 647 GLU A C 1
ATOM 5362 O O . GLU A 1 647 ? -45.134 -19.431 2.822 1.00 27.42 647 GLU A O 1
#

Mean predicted aligned error: 14.88 Å

pLDDT: mean 71.44, std 21.53, range [22.75, 96.81]

Sequence (647 aa):
EWDDEREQRRKLLLSYIADAASINSQGKQSDELIHLSDKPFKSNNALFEKDLYYLFADYYLKMGSKDVVTNESSKKKAQEYYIKDLCLNTKRFDSWAGLTVIEFYKIEEFVTADDFDPRIFNVHMSASCFFRQAVSVDSNNHTLWMEYAEITYILQSYCSKYKDKATDYVPDRSFLLNICKEAYEKANICTDNDENKEDWTYLYMMAKIEEKLNRNKLSSPLKKYVDALDLLHEHKAVYPRRLGHHTATSSSKCTLLGCHAVEMFYRIHASTLKYLYRHSKESTDLTIDKLNELYEFLTEMQNKPFATSYYEKSTIPSDSHSGQLISDLYFPHKSDLITDPWLTTYNKCIWLCIEGLYICIARYNRHYRGLYRLAHFFHTSEHYRNNRLSLEFLLGGGVLELKNYPKIIGLYQERSKHNLFNGIWRIQPLDADRTGSFNASMYKSTRLFIDLLLQFDEHLFILIEVLRQLLDKPDLDKKYLREVERKMLCQHAIKNLFRTIKKKVLLKTRDDIEREGIKIISSIDENDTTNVSLPILFEISIKLYNLIKNYPEFYQHSRLDELVELTFQRYRAVLKYSSHLPENPKAENLTLIYTPKKLKQKKRPTTTDQSNANKRPCVESSASASASQVFQGLASFISNDFVTINE

Radius of gyration: 32.93 Å; Cα contacts (8 Å, |Δi|>4): 586; chains: 1; bounding box: 94×64×97 Å

Solvent-accessible surface area (backbone atoms only — not comparable to full-atom values): 37349 Å² total; per-residue (Å²): 138,77,54,71,68,39,53,50,46,42,53,52,58,48,39,50,61,50,54,27,72,49,92,70,86,58,94,67,76,76,88,70,72,84,87,68,83,83,79,77,81,89,60,95,69,65,70,69,69,69,48,48,35,44,54,49,12,53,50,27,48,61,53,27,76,77,42,82,84,53,19,63,63,24,42,52,50,14,48,55,22,24,49,56,26,40,49,71,42,78,75,48,39,69,42,27,43,50,49,18,53,55,31,49,55,52,45,54,52,53,60,64,44,88,61,92,62,78,57,47,59,27,41,48,49,37,22,53,53,30,40,52,49,16,40,73,63,52,69,60,44,34,67,63,28,44,51,53,18,48,52,39,47,47,50,44,54,53,41,66,74,39,43,91,80,42,60,84,74,47,72,60,69,64,60,41,46,49,52,22,49,52,29,44,55,52,24,68,68,32,77,55,88,56,91,76,69,54,66,37,58,55,31,44,52,51,20,55,44,47,42,70,73,37,74,88,57,56,68,67,26,45,51,29,30,48,54,21,36,50,49,34,46,74,68,52,33,44,64,59,66,58,62,73,80,70,67,79,65,89,62,46,75,30,51,53,36,26,53,52,38,39,53,31,49,35,47,48,24,54,52,50,46,52,43,55,57,48,43,71,70,67,81,47,93,77,45,60,66,60,44,50,53,50,36,52,51,52,53,52,53,54,68,34,71,77,43,38,49,52,56,72,76,43,100,62,73,91,85,63,64,69,68,54,63,61,52,62,73,75,49,90,80,88,81,86,75,88,85,47,71,55,61,51,45,51,52,50,39,51,47,52,23,49,50,43,33,46,52,34,28,45,24,32,59,72,39,57,73,42,37,40,49,54,19,48,46,20,57,70,34,84,91,59,56,33,59,66,61,19,40,26,36,36,51,35,60,75,83,59,53,45,88,97,51,67,77,56,59,12,66,45,46,56,37,48,89,75,32,56,55,53,51,52,71,61,54,70,57,91,58,55,75,55,68,59,56,45,34,56,49,47,50,52,44,50,48,51,48,52,61,44,30,74,74,37,80,89,34,47,65,56,46,52,49,50,45,52,26,54,68,51,81,65,56,88,92,59,63,61,51,48,69,68,59,40,51,50,50,45,47,51,48,52,56,48,50,50,51,53,50,50,47,64,59,68,73,50,51,77,69,51,50,53,54,44,52,53,46,55,69,64,41,76,83,50,96,77,83,86,65,92,48,70,68,57,58,47,54,52,37,51,55,48,51,57,50,44,73,74,44,50,89,77,39,83,87,53,73,54,66,61,51,40,51,53,48,53,54,51,52,51,52,53,55,57,53,61,73,70,52,79,95,50,89,73,58,65,56,63,64,67,75,68,56,82,78,77,80,77,78,80,74,80,86,78,86,83,87,85,85,85,85,90,84,85,84,91,80,91,81,90,80,88,78,59,74,68,66,57,53,53,51,57,56,52,60,63,58,67,79,64,78,82,83,86,131

Nearest PDB structures (foldseek):
  7cc7-assembly1_A  TM=6.852E-01  e=5.402E-02  Homo sapiens
  4abn-assembly2_B  TM=3.651E-01  e=2.999E-01  Mus musculus
  4c0q-assembly1_A  TM=1.793E-01  e=4.035E-02  Homo sapiens
  8v3b-assembly1_a  TM=2.355E-01  e=1.735E-01  synthetic construct
  6uro-assembly1_F  TM=1.714E-01  e=6.973E-02  Homo sapiens

Foldseek 3Di:
DDDPLLVVLLVLLVCLVVVLVPDDLDPDQPPDARDRDPDADDDPVPDVVLCVLVVQLVVLCVVLVPDPVSNVVSLVSSLVSLSSNCSNVVLDLSSLLSNLVSLLVVLLVQLQDLDHDLSSVSSLSSSVNSLVSSCVNPVQDLVSLQSNLLSLVLLLVSLVVCCVPCVSRRDDSLVSLVSSLVSLVSSVPRPPPPVPPLVLVSLQSNLVSVCSNDVQDNVSSLVSLVVSLVVLVVVVADADLAQDLPPPPPPDPNSVSNLVNLVSLLCNLLSLLVNLQVCVPPVDPPDLVVLVVLLVVLVVVCVPPNNVVNVVPFPDDPPDDLVPQVVVLQDDDPDDPPPDSSVVSSVSSNVSSLVSLLSSCLHYLQPLVSLLSVLCCLCPPPVRNDLPVSLCLAQNDDSQPRVSGPRRQRNQVPPDLQASRNVVLSPDVPPVSSRPPQQVSVLSSLLSNLVSLLVDPVSLVVLLSSLNNLLDDDDPSRPRHRPVSSLVSNLVSQQSSLVSLVCVLVVADPVNLVVLLVVVVVCVVDDDPPDCRLVNSLVSLVSVVVSCVVRVVSPVPPPSVVSSVSSVVSVVVSVVVLVPPPDDVVSVVVVVVPDPDDPPPPDDDDDDDDDDDDDDDDDDDDDDDDPVVVVVVVVVVVVPVPPPPDD